Protein AF-0000000076353544 (afdb_homodimer)

Structure (mmCIF, N/CA/C/O backbone):
data_AF-0000000076353544-model_v1
#
loop_
_entity.id
_entity.type
_entity.pdbx_description
1 polymer 'Extracellular small neutral protease'
#
loop_
_atom_site.group_PDB
_atom_site.id
_atom_site.type_symbol
_atom_site.label_atom_id
_atom_site.label_alt_id
_atom_site.label_comp_id
_atom_site.label_asym_id
_atom_site.label_entity_id
_atom_site.label_seq_id
_atom_site.pdbx_PDB_ins_code
_atom_site.Cartn_x
_atom_site.Cartn_y
_atom_site.Cartn_z
_atom_site.occupancy
_atom_site.B_iso_or_equiv
_atom_site.auth_seq_id
_atom_site.auth_comp_id
_atom_site.auth_asym_id
_atom_site.auth_atom_id
_atom_site.pdbx_PDB_model_num
ATOM 1 N N . MET A 1 1 ? 85.438 -31.109 -27.25 1 21.41 1 MET A N 1
ATOM 2 C CA . MET A 1 1 ? 86.125 -29.828 -27.484 1 21.41 1 MET A CA 1
ATOM 3 C C . MET A 1 1 ? 85.25 -28.922 -28.359 1 21.41 1 MET A C 1
ATOM 5 O O . MET A 1 1 ? 85.188 -27.719 -28.094 1 21.41 1 MET A O 1
ATOM 9 N N . ASN A 1 2 ? 84.812 -29.297 -29.5 1 20.17 2 ASN A N 1
ATOM 10 C CA . ASN A 1 2 ? 85.125 -28.375 -30.594 1 20.17 2 ASN A CA 1
ATOM 11 C C . ASN A 1 2 ? 83.938 -27.438 -30.859 1 20.17 2 ASN A C 1
ATOM 13 O O . ASN A 1 2 ? 83.188 -27.656 -31.766 1 20.17 2 ASN A O 1
ATOM 17 N N . ARG A 1 3 ? 83.188 -27.016 -29.719 1 22.27 3 ARG A N 1
ATOM 18 C CA . ARG A 1 3 ? 81.812 -26.484 -29.984 1 22.27 3 ARG A CA 1
ATOM 19 C C . ARG A 1 3 ? 81.875 -25.047 -30.5 1 22.27 3 ARG A C 1
ATOM 21 O O . ARG A 1 3 ? 82.25 -24.125 -29.766 1 22.27 3 ARG A O 1
ATOM 28 N N . SER A 1 4 ? 81.938 -24.734 -31.641 1 20.28 4 SER A N 1
ATOM 29 C CA . SER A 1 4 ? 82.438 -23.625 -32.469 1 20.28 4 SER A CA 1
ATOM 30 C C . SER A 1 4 ? 81.438 -22.453 -32.469 1 20.28 4 SER A C 1
ATOM 32 O O . SER A 1 4 ? 81.875 -21.297 -32.344 1 20.28 4 SER A O 1
ATOM 34 N N . ARG A 1 5 ? 80.062 -22.453 -32.75 1 20.25 5 ARG A N 1
ATOM 35 C CA . ARG A 1 5 ? 79.812 -21.578 -33.906 1 20.25 5 ARG A CA 1
ATOM 36 C C . ARG A 1 5 ? 79.562 -20.141 -33.469 1 20.25 5 ARG A C 1
ATOM 38 O O . ARG A 1 5 ? 79.188 -19.891 -32.312 1 20.25 5 ARG A O 1
ATOM 45 N N . ILE A 1 6 ? 79.312 -19.141 -34.344 1 20.89 6 ILE A N 1
ATOM 46 C CA . ILE A 1 6 ? 79.812 -17.844 -34.844 1 20.89 6 ILE A CA 1
ATOM 47 C C . ILE A 1 6 ? 78.812 -16.75 -34.469 1 20.89 6 ILE A C 1
ATOM 49 O O . ILE A 1 6 ? 79.188 -15.727 -33.906 1 20.89 6 ILE A O 1
ATOM 53 N N . SER A 1 7 ? 77.438 -16.625 -34.969 1 20.03 7 SER A N 1
ATOM 54 C CA . SER A 1 7 ? 77.312 -15.523 -35.906 1 20.03 7 SER A CA 1
ATOM 55 C C . SER A 1 7 ? 76.812 -14.273 -35.188 1 20.03 7 SER A C 1
ATOM 57 O O . SER A 1 7 ? 76.188 -14.359 -34.125 1 20.03 7 SER A O 1
ATOM 59 N N . PHE A 1 8 ? 76.812 -13.086 -35.812 1 20.58 8 PHE A N 1
ATOM 60 C CA . PHE A 1 8 ? 77.188 -11.68 -35.844 1 20.58 8 PHE A CA 1
ATOM 61 C C . PHE A 1 8 ? 76 -10.805 -35.375 1 20.58 8 PHE A C 1
ATOM 63 O O . PHE A 1 8 ? 76.188 -10.031 -34.438 1 20.58 8 PHE A O 1
ATOM 70 N N . LEU A 1 9 ? 75.188 -10.008 -36.25 1 20.14 9 LEU A N 1
ATOM 71 C CA . LEU A 1 9 ? 75.375 -8.602 -36.594 1 20.14 9 LEU A CA 1
ATOM 72 C C . LEU A 1 9 ? 74.188 -7.758 -36.094 1 20.14 9 LEU A C 1
ATOM 74 O O . LEU A 1 9 ? 74.375 -6.586 -35.75 1 20.14 9 LEU A O 1
ATOM 78 N N . ALA A 1 10 ? 72.812 -8.172 -35.812 1 21.23 10 ALA A N 1
ATOM 79 C CA . ALA A 1 10 ? 71.812 -7.363 -36.531 1 21.23 10 ALA A CA 1
ATOM 80 C C . ALA A 1 10 ? 71.625 -6.031 -35.812 1 21.23 10 ALA A C 1
ATOM 82 O O . ALA A 1 10 ? 71.75 -5.945 -34.594 1 21.23 10 ALA A O 1
ATOM 83 N N . THR A 1 11 ? 71.188 -4.898 -36.531 1 21.11 11 THR A N 1
ATOM 84 C CA . THR A 1 11 ? 71.25 -3.459 -36.75 1 21.11 11 THR A CA 1
ATOM 85 C C . THR A 1 11 ? 70.062 -2.746 -36.094 1 21.11 11 THR A C 1
ATOM 87 O O . THR A 1 11 ? 70 -1.519 -36.156 1 21.11 11 THR A O 1
ATOM 90 N N . LEU A 1 12 ? 69.25 -3.246 -35.094 1 23.78 12 LEU A N 1
ATOM 91 C CA . LEU A 1 12 ? 67.875 -2.719 -35.156 1 23.78 12 LEU A CA 1
ATOM 92 C C . LEU A 1 12 ? 67.875 -1.266 -34.688 1 23.78 12 LEU A C 1
ATOM 94 O O . LEU A 1 12 ? 68.375 -0.937 -33.625 1 23.78 12 LEU A O 1
ATOM 98 N N . GLY A 1 13 ? 67.562 -0.277 -35.594 1 20.59 13 GLY A N 1
ATOM 99 C CA . GLY A 1 13 ? 67.562 1.169 -35.75 1 20.59 13 GLY A CA 1
ATOM 100 C C . GLY A 1 13 ? 66.562 1.886 -34.844 1 20.59 13 GLY A C 1
ATOM 101 O O . GLY A 1 13 ? 65.5 1.339 -34.531 1 20.59 13 GLY A O 1
ATOM 102 N N . SER A 1 14 ? 66.938 2.969 -34.031 1 23.08 14 SER A N 1
ATOM 103 C CA . SER A 1 14 ? 66.438 3.76 -32.875 1 23.08 14 SER A CA 1
ATOM 104 C C . SER A 1 14 ? 65.5 4.859 -33.312 1 23.08 14 SER A C 1
ATOM 106 O O . SER A 1 14 ? 65.875 6.035 -33.344 1 23.08 14 SER A O 1
ATOM 108 N N . ALA A 1 15 ? 64.5 4.531 -34.25 1 22.34 15 ALA A N 1
ATOM 109 C CA . ALA A 1 15 ? 63.875 5.723 -34.844 1 22.34 15 ALA A CA 1
ATOM 110 C C . ALA A 1 15 ? 63.219 6.602 -33.781 1 22.34 15 ALA A C 1
ATOM 112 O O . ALA A 1 15 ? 62.594 6.098 -32.844 1 22.34 15 ALA A O 1
ATOM 113 N N . ALA A 1 16 ? 63.562 7.922 -33.781 1 23.3 16 ALA A N 1
ATOM 114 C CA . ALA A 1 16 ? 63.438 9.117 -32.938 1 23.3 16 ALA A CA 1
ATOM 115 C C . ALA A 1 16 ? 62.031 9.711 -33.031 1 23.3 16 ALA A C 1
ATOM 117 O O . ALA A 1 16 ? 61.75 10.484 -33.969 1 23.3 16 ALA A O 1
ATOM 118 N N . LEU A 1 17 ? 60.844 8.914 -33.031 1 23.61 17 LEU A N 1
ATOM 119 C CA . LEU A 1 17 ? 59.625 9.555 -33.469 1 23.61 17 LEU A CA 1
ATOM 120 C C . LEU A 1 17 ? 59.281 10.75 -32.594 1 23.61 17 LEU A C 1
ATOM 122 O O . LEU A 1 17 ? 59.344 10.664 -31.375 1 23.61 17 LEU A O 1
ATOM 126 N N . VAL A 1 18 ? 59.219 11.969 -33.25 1 23.64 18 VAL A N 1
ATOM 127 C CA . VAL A 1 18 ? 59 13.383 -32.938 1 23.64 18 VAL A CA 1
ATOM 128 C C . VAL A 1 18 ? 57.594 13.578 -32.375 1 23.64 18 VAL A C 1
ATOM 130 O O . VAL A 1 18 ? 56.656 12.93 -32.844 1 23.64 18 VAL A O 1
ATOM 133 N N . ALA A 1 19 ? 57.438 14.148 -31.156 1 24.62 19 ALA A N 1
ATOM 134 C CA . ALA A 1 19 ? 56.375 14.414 -30.156 1 24.62 19 ALA A CA 1
ATOM 135 C C . ALA A 1 19 ? 55.5 15.562 -30.594 1 24.62 19 ALA A C 1
ATOM 137 O O . ALA A 1 19 ? 55.844 16.734 -30.453 1 24.62 19 ALA A O 1
ATOM 138 N N . SER A 1 20 ? 54.906 15.453 -31.922 1 22.23 20 SER A N 1
ATOM 139 C CA . SER A 1 20 ? 54.219 16.672 -32.344 1 22.23 20 SER A CA 1
ATOM 140 C C . SER A 1 20 ? 53.094 17.016 -31.391 1 22.23 20 SER A C 1
ATOM 142 O O . SER A 1 20 ? 52.344 16.125 -30.938 1 22.23 20 SER A O 1
ATOM 144 N N . LEU A 1 21 ? 53.156 18.203 -30.766 1 26.33 21 LEU A N 1
ATOM 145 C CA . LEU A 1 21 ? 52.375 18.906 -29.766 1 26.33 21 LEU A CA 1
ATOM 146 C C . LEU A 1 21 ? 51.031 19.391 -30.375 1 26.33 21 LEU A C 1
ATOM 148 O O . LEU A 1 21 ? 51.031 20.375 -31.109 1 26.33 21 LEU A O 1
ATOM 152 N N . ALA A 1 22 ? 50.25 18.484 -31.031 1 23.84 22 ALA A N 1
ATOM 153 C CA . ALA A 1 22 ? 49.031 18.984 -31.703 1 23.84 22 ALA A CA 1
ATOM 154 C C . ALA A 1 22 ? 48.156 19.766 -30.75 1 23.84 22 ALA A C 1
ATOM 156 O O . ALA A 1 22 ? 47.812 19.266 -29.656 1 23.84 22 ALA A O 1
ATOM 157 N N . ALA A 1 23 ? 48.094 21.078 -30.922 1 25.67 23 ALA A N 1
ATOM 158 C CA . ALA A 1 23 ? 47.375 22.125 -30.188 1 25.67 23 ALA A CA 1
ATOM 159 C C . ALA A 1 23 ? 45.875 22 -30.391 1 25.67 23 ALA A C 1
ATOM 161 O O . ALA A 1 23 ? 45.094 22.734 -29.766 1 25.67 23 ALA A O 1
ATOM 162 N N . ALA A 1 24 ? 45.156 21 -30.859 1 26.95 24 ALA A N 1
ATOM 163 C CA . ALA A 1 24 ? 43.938 21.422 -31.5 1 26.95 24 ALA A CA 1
ATOM 164 C C . ALA A 1 24 ? 43.062 22.234 -30.547 1 26.95 24 ALA A C 1
ATOM 166 O O . ALA A 1 24 ? 43.188 22.094 -29.328 1 26.95 24 ALA A O 1
ATOM 167 N N . PRO A 1 25 ? 42.031 23.031 -31.25 1 29.81 25 PRO A N 1
ATOM 168 C CA . PRO A 1 25 ? 41.156 24.141 -30.938 1 29.81 25 PRO A CA 1
ATOM 169 C C . PRO A 1 25 ? 40.125 23.812 -29.859 1 29.81 25 PRO A C 1
ATOM 171 O O . PRO A 1 25 ? 39.844 22.625 -29.625 1 29.81 25 PRO A O 1
ATOM 174 N N . SER A 1 26 ? 39.812 24.891 -29.109 1 25.84 26 SER A N 1
ATOM 175 C CA . SER A 1 26 ? 38.938 25.078 -27.969 1 25.84 26 SER A CA 1
ATOM 176 C C . SER A 1 26 ? 37.5 24.766 -28.328 1 25.84 26 SER A C 1
ATOM 178 O O . SER A 1 26 ? 36.875 25.484 -29.109 1 25.84 26 SER A O 1
ATOM 180 N N . ALA A 1 27 ? 37.219 23.547 -28.766 1 28.27 27 ALA A N 1
ATOM 181 C CA . ALA A 1 27 ? 35.812 23.344 -29.094 1 28.27 27 ALA A CA 1
ATOM 182 C C . ALA A 1 27 ? 34.906 23.938 -28.016 1 28.27 27 ALA A C 1
ATOM 184 O O . ALA A 1 27 ? 35.062 23.656 -26.828 1 28.27 27 ALA A O 1
ATOM 185 N N . LEU A 1 28 ? 34.406 25.156 -28.297 1 29.38 28 LEU A N 1
ATOM 186 C CA . LEU A 1 28 ? 33.312 25.797 -27.531 1 29.38 28 LEU A CA 1
ATOM 187 C C . LEU A 1 28 ? 32.219 24.797 -27.234 1 29.38 28 LEU A C 1
ATOM 189 O O . LEU A 1 28 ? 31.703 24.125 -28.141 1 29.38 28 LEU A O 1
ATOM 193 N N . ALA A 1 29 ? 32.188 24.297 -25.984 1 28.08 29 ALA A N 1
ATOM 194 C CA . ALA A 1 29 ? 31.203 23.391 -25.422 1 28.08 29 ALA A CA 1
ATOM 195 C C . ALA A 1 29 ? 29.781 23.906 -25.688 1 28.08 29 ALA A C 1
ATOM 197 O O . ALA A 1 29 ? 29.469 25.047 -25.375 1 28.08 29 ALA A O 1
ATOM 198 N N . ALA A 1 30 ? 29.188 23.531 -26.875 1 32.47 30 ALA A N 1
ATOM 199 C CA . ALA A 1 30 ? 27.781 23.828 -27.125 1 32.47 30 ALA A CA 1
ATOM 200 C C . ALA A 1 30 ? 26.953 23.625 -25.859 1 32.47 30 ALA A C 1
ATOM 202 O O . ALA A 1 30 ? 27.141 22.641 -25.141 1 32.47 30 ALA A O 1
ATOM 203 N N . PRO A 1 31 ? 26.297 24.719 -25.312 1 29.95 31 PRO A N 1
ATOM 204 C CA . PRO A 1 31 ? 25.453 24.531 -24.125 1 29.95 31 PRO A CA 1
ATOM 205 C C . PRO A 1 31 ? 24.453 23.391 -24.281 1 29.95 31 PRO A C 1
ATOM 207 O O . PRO A 1 31 ? 23.953 23.156 -25.391 1 29.95 31 PRO A O 1
ATOM 210 N N . ALA A 1 32 ? 24.656 22.328 -23.547 1 30.55 32 ALA A N 1
ATOM 211 C CA . ALA A 1 32 ? 23.766 21.156 -23.531 1 30.55 32 ALA A CA 1
ATOM 212 C C . ALA A 1 32 ? 22.312 21.578 -23.406 1 30.55 32 ALA A C 1
ATOM 214 O O . ALA A 1 32 ? 22 22.578 -22.734 1 30.55 32 ALA A O 1
ATOM 215 N N . PRO A 1 33 ? 21.594 21.312 -24.5 1 32.88 33 PRO A N 1
ATOM 216 C CA . PRO A 1 33 ? 20.172 21.625 -24.375 1 32.88 33 PRO A CA 1
ATOM 217 C C . PRO A 1 33 ? 19.578 21.203 -23.031 1 32.88 33 PRO A C 1
ATOM 219 O O . PRO A 1 33 ? 19.969 20.172 -22.484 1 32.88 33 PRO A O 1
ATOM 222 N N . GLU A 1 34 ? 19.094 22.234 -22.234 1 28.03 34 GLU A N 1
ATOM 223 C CA . GLU A 1 34 ? 18.375 21.984 -21 1 28.03 34 GLU A CA 1
ATOM 224 C C . GLU A 1 34 ? 17.25 20.969 -21.203 1 28.03 34 GLU A C 1
ATOM 226 O O . GLU A 1 34 ? 16.312 21.203 -21.969 1 28.03 34 GLU A O 1
ATOM 231 N N . THR A 1 35 ? 17.531 19.703 -21.422 1 26.81 35 THR A N 1
ATOM 232 C CA . THR A 1 35 ? 16.422 18.75 -21.438 1 26.81 35 THR A CA 1
ATOM 233 C C . THR A 1 35 ? 15.5 18.969 -20.25 1 26.81 35 THR A C 1
ATOM 235 O O . THR A 1 35 ? 15.891 18.766 -19.094 1 26.81 35 THR A O 1
ATOM 238 N N . VAL A 1 36 ? 14.656 20.047 -20.328 1 26.23 36 VAL A N 1
ATOM 239 C CA . VAL A 1 36 ? 13.578 20.109 -19.344 1 26.23 36 VAL A CA 1
ATOM 240 C C . VAL A 1 36 ? 12.914 18.75 -19.219 1 26.23 36 VAL A C 1
ATOM 242 O O . VAL A 1 36 ? 12.359 18.219 -20.188 1 26.23 36 VAL A O 1
ATOM 245 N N . LYS A 1 37 ? 13.484 17.906 -18.391 1 28.44 37 LYS A N 1
ATOM 246 C CA . LYS A 1 37 ? 12.805 16.672 -18.047 1 28.44 37 LYS A CA 1
ATOM 247 C C . LYS A 1 37 ? 11.344 16.922 -17.703 1 28.44 37 LYS A C 1
ATOM 249 O O . LYS A 1 37 ? 11.016 17.922 -17.047 1 28.44 37 LYS A O 1
ATOM 254 N N . PRO A 1 38 ? 10.539 16.172 -18.328 1 27.81 38 PRO A N 1
ATOM 255 C CA . PRO A 1 38 ? 9.094 16.172 -18.094 1 27.81 38 PRO A CA 1
ATOM 256 C C . PRO A 1 38 ? 8.75 16.156 -16.609 1 27.81 38 PRO A C 1
ATOM 258 O O . PRO A 1 38 ? 9.484 15.57 -15.797 1 27.81 38 PRO A O 1
ATOM 261 N N . SER A 1 39 ? 8.117 17.234 -16.109 1 25.89 39 SER A N 1
ATOM 262 C CA . SER A 1 39 ? 7.441 17.484 -14.844 1 25.89 39 SER A CA 1
ATOM 263 C C . SER A 1 39 ? 6.625 16.281 -14.398 1 25.89 39 SER A C 1
ATOM 265 O O . SER A 1 39 ? 5.652 15.898 -15.062 1 25.89 39 SER A O 1
ATOM 267 N N . SER A 1 40 ? 7.277 15.219 -13.984 1 25.16 40 SER A N 1
ATOM 268 C CA . SER A 1 40 ? 6.738 14.016 -13.352 1 25.16 40 SER A CA 1
ATOM 269 C C . SER A 1 40 ? 5.645 14.359 -12.352 1 25.16 40 SER A C 1
ATOM 271 O O . SER A 1 40 ? 5.879 15.117 -11.406 1 25.16 40 SER A O 1
ATOM 273 N N . THR A 1 41 ? 4.344 14.25 -12.758 1 26.52 41 THR A N 1
ATOM 274 C CA . THR A 1 41 ? 2.984 14.258 -12.227 1 26.52 41 THR A CA 1
ATOM 275 C C . THR A 1 41 ? 2.949 13.672 -10.82 1 26.52 41 THR A C 1
ATOM 277 O O . THR A 1 41 ? 3.906 13.031 -10.383 1 26.52 41 THR A O 1
ATOM 280 N N . TYR A 1 42 ? 1.77 13.617 -10.148 1 23.55 42 TYR A N 1
ATOM 281 C CA . TYR A 1 42 ? 0.903 13.688 -8.984 1 23.55 42 TYR A CA 1
ATOM 282 C C . TYR A 1 42 ? 0.989 12.398 -8.164 1 23.55 42 TYR A C 1
ATOM 284 O O . TYR A 1 42 ? 0.668 11.32 -8.664 1 23.55 42 TYR A O 1
ATOM 292 N N . ALA A 1 43 ? 1.959 12.32 -7.336 1 26.52 43 ALA A N 1
ATOM 293 C CA . ALA A 1 43 ? 2.25 11.195 -6.457 1 26.52 43 ALA A CA 1
ATOM 294 C C . ALA A 1 43 ? 1.1 10.945 -5.484 1 26.52 43 ALA A C 1
ATOM 296 O O . ALA A 1 43 ? 0.74 11.828 -4.699 1 26.52 43 ALA A O 1
ATOM 297 N N . THR A 1 44 ? 0.012 10.156 -5.762 1 26.53 44 THR A N 1
ATOM 298 C CA . THR A 1 44 ? -1.189 9.836 -5 1 26.53 44 THR A CA 1
ATOM 299 C C . THR A 1 44 ? -0.844 9 -3.773 1 26.53 44 THR A C 1
ATOM 301 O O . THR A 1 44 ? -0.045 8.062 -3.859 1 26.53 44 THR A O 1
ATOM 304 N N . SER A 1 45 ? -0.586 9.586 -2.668 1 27.58 45 SER A N 1
ATOM 305 C CA . SER A 1 45 ? -0.454 8.938 -1.367 1 27.58 45 SER A CA 1
ATOM 306 C C . SER A 1 45 ? -1.513 7.855 -1.178 1 27.58 45 SER A C 1
ATOM 308 O O . SER A 1 45 ? -2.711 8.141 -1.232 1 27.58 45 SER A O 1
ATOM 310 N N . SER A 1 46 ? -1.536 6.699 -1.753 1 30.56 46 SER A N 1
ATOM 311 C CA . SER A 1 46 ? -2.662 5.801 -1.511 1 30.56 46 SER A CA 1
ATOM 312 C C . SER A 1 46 ? -2.541 5.117 -0.155 1 30.56 46 SER A C 1
ATOM 314 O O . SER A 1 46 ? -1.442 4.742 0.262 1 30.56 46 SER A O 1
ATOM 316 N N . TYR A 1 47 ? -3.164 5.559 0.983 1 30.58 47 TYR A N 1
ATOM 317 C CA . TYR A 1 47 ? -3.426 4.727 2.152 1 30.58 47 TYR A CA 1
ATOM 318 C C . TYR A 1 47 ? -3.174 3.258 1.846 1 30.58 47 TYR A C 1
ATOM 320 O O . TYR A 1 47 ? -2.465 2.574 2.588 1 30.58 47 TYR A O 1
ATOM 328 N N . VAL A 1 48 ? -3.855 2.33 1.683 1 37.44 48 VAL A N 1
ATOM 329 C CA . VAL A 1 48 ? -3.965 0.908 1.372 1 37.44 48 VAL A CA 1
ATOM 330 C C . VAL A 1 48 ? -3.338 0.627 0.008 1 37.44 48 VAL A C 1
ATOM 332 O O . VAL A 1 48 ? -3.199 1.533 -0.816 1 37.44 48 VAL A O 1
ATOM 335 N N . GLY A 1 49 ? -2.273 -0.422 -0.398 1 44.28 49 GLY A N 1
ATOM 336 C CA . GLY A 1 49 ? -2.617 -0.722 -1.779 1 44.28 49 GLY A CA 1
ATOM 337 C C . GLY A 1 49 ? -3.912 -0.069 -2.227 1 44.28 49 GLY A C 1
ATOM 338 O O . GLY A 1 49 ? -4.918 -0.119 -1.514 1 44.28 49 GLY A O 1
ATOM 339 N N . SER A 1 50 ? -3.605 1.024 -2.895 1 48.88 50 SER A N 1
ATOM 340 C CA . SER A 1 50 ? -4.816 1.805 -3.133 1 48.88 50 SER A CA 1
ATOM 341 C C . SER A 1 50 ? -6.039 0.902 -3.262 1 48.88 50 SER A C 1
ATOM 343 O O . SER A 1 50 ? -5.91 -0.285 -3.57 1 48.88 50 SER A O 1
ATOM 345 N N . ALA A 1 51 ? -6.902 1.179 -2.488 1 49.75 51 ALA A N 1
ATOM 346 C CA . ALA A 1 51 ? -8.18 0.518 -2.732 1 49.75 51 ALA A CA 1
ATOM 347 C C . ALA A 1 51 ? -8.32 0.118 -4.199 1 49.75 51 ALA A C 1
ATOM 349 O O . ALA A 1 51 ? -8.852 -0.951 -4.508 1 49.75 51 ALA A O 1
ATOM 350 N N . GLU A 1 52 ? -7.574 0.852 -4.969 1 52.19 52 GLU A N 1
ATOM 351 C CA . GLU A 1 52 ? -7.641 0.565 -6.398 1 52.19 52 GLU A CA 1
ATOM 352 C C . GLU A 1 52 ? -6.805 -0.661 -6.758 1 52.19 52 GLU A C 1
ATOM 354 O O . GLU A 1 52 ? -7.234 -1.499 -7.551 1 52.19 52 GLU A O 1
ATOM 359 N N . GLU A 1 53 ? -5.691 -0.673 -6.082 1 63.34 53 GLU A N 1
ATOM 360 C CA . GLU A 1 53 ? -4.828 -1.822 -6.344 1 63.34 53 GLU A CA 1
ATOM 361 C C . GLU A 1 53 ? -5.461 -3.113 -5.828 1 63.34 53 GLU A C 1
ATOM 363 O O . GLU A 1 53 ? -5.391 -4.152 -6.488 1 63.34 53 GLU A O 1
ATOM 368 N N . GLN A 1 54 ? -6.07 -3.02 -4.707 1 65.75 54 GLN A N 1
ATOM 369 C CA . GLN A 1 54 ? -6.75 -4.184 -4.145 1 65.75 54 GLN A CA 1
ATOM 370 C C . GLN A 1 54 ? -7.906 -4.629 -5.031 1 65.75 54 GLN A C 1
ATOM 372 O O . GLN A 1 54 ? -8.109 -5.824 -5.246 1 65.75 54 GLN A O 1
ATOM 377 N N . ALA A 1 55 ? -8.562 -3.658 -5.523 1 62.94 55 ALA A N 1
ATOM 378 C CA . ALA A 1 55 ? -9.672 -3.969 -6.418 1 62.94 55 ALA A CA 1
ATOM 379 C C . ALA A 1 55 ? -9.172 -4.594 -7.719 1 62.94 55 ALA A C 1
ATOM 381 O O . ALA A 1 55 ? -9.781 -5.527 -8.242 1 62.94 55 ALA A O 1
ATOM 382 N N . ALA A 1 56 ? -8.094 -4.055 -8.25 1 67.94 56 ALA A N 1
ATOM 383 C CA . ALA A 1 56 ? -7.508 -4.594 -9.477 1 67.94 56 ALA A CA 1
ATOM 384 C C . ALA A 1 56 ? -7.02 -6.023 -9.266 1 67.94 56 ALA A C 1
ATOM 386 O O . ALA A 1 56 ? -7.203 -6.883 -10.133 1 67.94 56 ALA A O 1
ATOM 387 N N . ASN A 1 57 ? -6.344 -6.328 -8.141 1 76.56 57 ASN A N 1
ATOM 388 C CA . ASN A 1 57 ? -5.898 -7.672 -7.797 1 76.56 57 ASN A CA 1
ATOM 389 C C . ASN A 1 57 ? -7.07 -8.648 -7.707 1 76.56 57 ASN A C 1
ATOM 391 O O . ASN A 1 57 ? -6.98 -9.773 -8.195 1 76.56 57 ASN A O 1
ATOM 395 N N . LYS A 1 58 ? -8.141 -8.156 -7.078 1 77.12 58 LYS A N 1
ATOM 396 C CA . LYS A 1 58 ? -9.328 -8.992 -6.988 1 77.12 58 LYS A CA 1
ATOM 397 C C . LYS A 1 58 ? -9.891 -9.305 -8.375 1 77.12 58 LYS A C 1
ATOM 399 O O . LYS A 1 58 ? -10.289 -10.438 -8.641 1 77.12 58 LYS A O 1
ATOM 404 N N . ARG A 1 59 ? -9.961 -8.281 -9.234 1 75.25 59 ARG A N 1
ATOM 405 C CA . ARG A 1 59 ? -10.445 -8.492 -10.594 1 75.25 59 ARG A CA 1
ATOM 406 C C . ARG A 1 59 ? -9.57 -9.484 -11.344 1 75.25 59 ARG A C 1
ATOM 408 O O . ARG A 1 59 ? -10.07 -10.305 -12.117 1 75.25 59 ARG A O 1
ATOM 415 N N . PHE A 1 60 ? -8.312 -9.375 -11.242 1 81.38 60 PHE A N 1
ATOM 416 C CA . PHE A 1 60 ? -7.391 -10.312 -11.875 1 81.38 60 PHE A CA 1
ATOM 417 C C . PHE A 1 60 ? -7.652 -11.734 -11.391 1 81.38 60 PHE A C 1
ATOM 419 O O . PHE A 1 60 ? -7.742 -12.664 -12.195 1 81.38 60 PHE A O 1
ATOM 426 N N . PHE A 1 61 ? -7.734 -11.875 -10.102 1 87 61 PHE A N 1
ATOM 427 C CA . PHE A 1 61 ? -8.039 -13.18 -9.531 1 87 61 PHE A CA 1
ATOM 428 C C . PHE A 1 61 ? -9.328 -13.734 -10.117 1 87 61 PHE A C 1
ATOM 430 O O . PHE A 1 61 ? -9.383 -14.898 -10.523 1 87 61 PHE A O 1
ATOM 437 N N . ASP A 1 62 ? -10.32 -12.945 -10.164 1 82.88 62 ASP A N 1
ATOM 438 C CA . ASP A 1 62 ? -11.617 -13.383 -10.688 1 82.88 62 ASP A CA 1
ATOM 439 C C . ASP A 1 62 ? -11.492 -13.828 -12.141 1 82.88 62 ASP A C 1
ATOM 441 O O . ASP A 1 62 ? -12.078 -14.836 -12.539 1 82.88 62 ASP A O 1
ATOM 445 N N . ALA A 1 63 ? -10.789 -13.055 -12.914 1 81.75 63 ALA A N 1
ATOM 446 C CA . ALA A 1 63 ? -10.594 -13.391 -14.32 1 81.75 63 ALA A CA 1
ATOM 447 C C . ALA A 1 63 ? -9.852 -14.711 -14.477 1 81.75 63 ALA A C 1
ATOM 449 O O . ALA A 1 63 ? -10.227 -15.547 -15.305 1 81.75 63 ALA A O 1
ATOM 450 N N . VAL A 1 64 ? -8.773 -14.961 -13.711 1 87.94 64 VAL A N 1
ATOM 451 C CA . VAL A 1 64 ? -7.973 -16.172 -13.773 1 87.94 64 VAL A CA 1
ATOM 452 C C . VAL A 1 64 ? -8.812 -17.375 -13.312 1 87.94 64 VAL A C 1
ATOM 454 O O . VAL A 1 64 ? -8.789 -18.438 -13.945 1 87.94 64 VAL A O 1
ATOM 457 N N . MET A 1 65 ? -9.523 -17.156 -12.172 1 87.62 65 MET A N 1
ATOM 458 C CA . MET A 1 65 ? -10.398 -18.203 -11.664 1 87.62 65 MET A CA 1
ATOM 459 C C . MET A 1 65 ? -11.406 -18.641 -12.727 1 87.62 65 MET A C 1
ATOM 461 O O . MET A 1 65 ? -11.547 -19.828 -13.016 1 87.62 65 MET A O 1
ATOM 465 N N . LYS A 1 66 ? -12.07 -17.672 -13.32 1 84.12 66 LYS A N 1
ATOM 466 C CA . LYS A 1 66 ? -13.062 -17.953 -14.352 1 84.12 66 LYS A CA 1
ATOM 467 C C . LYS A 1 66 ? -12.438 -18.688 -15.531 1 84.12 66 LYS A C 1
ATOM 469 O O . LYS A 1 66 ? -12.984 -19.688 -16 1 84.12 66 LYS A O 1
ATOM 474 N N . SER A 1 67 ? -11.336 -18.203 -16.031 1 85.19 67 SER A N 1
ATOM 475 C CA . SER A 1 67 ? -10.648 -18.812 -17.172 1 85.19 67 SER A CA 1
ATOM 476 C C . SER A 1 67 ? -10.164 -20.219 -16.844 1 85.19 67 SER A C 1
ATOM 478 O O . SER A 1 67 ? -10.297 -21.125 -17.672 1 85.19 67 SER A O 1
ATOM 480 N N . ALA A 1 68 ? -9.57 -20.422 -15.68 1 86.75 68 ALA A N 1
ATOM 481 C CA . ALA A 1 68 ? -9.047 -21.719 -15.273 1 86.75 68 ALA A CA 1
ATOM 482 C C . ALA A 1 68 ? -10.172 -22.734 -15.078 1 86.75 68 ALA A C 1
ATOM 484 O O . ALA A 1 68 ? -10.047 -23.891 -15.477 1 86.75 68 ALA A O 1
ATOM 485 N N . LEU A 1 69 ? -11.227 -22.297 -14.461 1 85.81 69 LEU A N 1
ATOM 486 C CA . LEU A 1 69 ? -12.336 -23.219 -14.211 1 85.81 69 LEU A CA 1
ATOM 487 C C . LEU A 1 69 ? -13.023 -23.609 -15.508 1 85.81 69 LEU A C 1
ATOM 489 O O . LEU A 1 69 ? -13.5 -24.734 -15.648 1 85.81 69 LEU A O 1
ATOM 493 N N . LYS A 1 70 ? -13.141 -22.688 -16.469 1 83.5 70 LYS A N 1
ATOM 494 C CA . LYS A 1 70 ? -13.695 -23.031 -17.781 1 83.5 70 LYS A CA 1
ATOM 495 C C . LYS A 1 70 ? -12.875 -24.125 -18.453 1 83.5 70 LYS A C 1
ATOM 497 O O . LYS A 1 70 ? -13.43 -25.047 -19.047 1 83.5 70 LYS A O 1
ATOM 502 N N . LYS A 1 71 ? -11.625 -24.062 -18.359 1 81 71 LYS A N 1
ATOM 503 C CA . LYS A 1 71 ? -10.742 -25.062 -18.953 1 81 71 LYS A CA 1
ATOM 504 C C . LYS A 1 71 ? -10.812 -26.391 -18.203 1 81 71 LYS A C 1
ATOM 506 O O . LYS A 1 71 ? -10.742 -27.453 -18.797 1 81 71 LYS A O 1
ATOM 511 N N . GLN A 1 72 ? -10.969 -26.281 -16.891 1 80.06 72 GLN A N 1
ATOM 512 C CA . GLN A 1 72 ? -11.07 -27.469 -16.047 1 80.06 72 GLN A CA 1
ATOM 513 C C . GLN A 1 72 ? -12.359 -28.234 -16.328 1 80.06 72 GLN A C 1
ATOM 515 O O . GLN A 1 72 ? -12.406 -29.453 -16.203 1 80.06 72 GLN A O 1
ATOM 520 N N . ALA A 1 73 ? -13.391 -27.547 -16.578 1 75.88 73 ALA A N 1
ATOM 521 C CA . ALA A 1 73 ? -14.68 -28.172 -16.844 1 75.88 73 ALA A CA 1
ATOM 522 C C . ALA A 1 73 ? -14.586 -29.125 -18.031 1 75.88 73 ALA A C 1
ATOM 524 O O . ALA A 1 73 ? -15.352 -30.078 -18.141 1 75.88 73 ALA A O 1
ATOM 525 N N . ALA A 1 74 ? -13.688 -28.875 -18.906 1 69.94 74 ALA A N 1
ATOM 526 C CA . ALA A 1 74 ? -13.508 -29.734 -20.062 1 69.94 74 ALA A CA 1
ATOM 527 C C . ALA A 1 74 ? -12.852 -31.062 -19.688 1 69.94 74 ALA A C 1
ATOM 529 O O . ALA A 1 74 ? -12.781 -31.984 -20.484 1 69.94 74 ALA A O 1
ATOM 530 N N . LYS A 1 75 ? -12.367 -31.141 -18.438 1 68 75 LYS A N 1
ATOM 531 C CA . LYS A 1 75 ? -11.766 -32.375 -17.922 1 68 75 LYS A CA 1
ATOM 532 C C . LYS A 1 75 ? -12.438 -32.812 -16.625 1 68 75 LYS A C 1
ATOM 534 O O . LYS A 1 75 ? -12 -32.438 -15.539 1 68 75 LYS A O 1
ATOM 539 N N . PRO A 1 76 ? -13.453 -33.688 -16.656 1 61.47 76 PRO A N 1
ATOM 540 C CA . PRO A 1 76 ? -14.273 -34.125 -15.516 1 61.47 76 PRO A CA 1
ATOM 541 C C . PRO A 1 76 ? -13.469 -34.844 -14.445 1 61.47 76 PRO A C 1
ATOM 543 O O . PRO A 1 76 ? -12.477 -35.531 -14.766 1 61.47 76 PRO A O 1
ATOM 546 N N . GLY A 1 77 ? -13.75 -34.656 -12.977 1 61.75 77 GLY A N 1
ATOM 547 C CA . GLY A 1 77 ? -13.211 -35.375 -11.844 1 61.75 77 GLY A CA 1
ATOM 548 C C . GLY A 1 77 ? -12.117 -34.625 -11.109 1 61.75 77 GLY A C 1
ATOM 549 O O . GLY A 1 77 ? -11.641 -35.094 -10.07 1 61.75 77 GLY A O 1
ATOM 550 N N . ILE A 1 78 ? -11.75 -33.562 -11.68 1 60.62 78 ILE A N 1
ATOM 551 C CA . ILE A 1 78 ? -10.516 -32.969 -11.148 1 60.62 78 ILE A CA 1
ATOM 552 C C . ILE A 1 78 ? -10.836 -32.094 -9.938 1 60.62 78 ILE A C 1
ATOM 554 O O . ILE A 1 78 ? -11.773 -31.312 -9.961 1 60.62 78 ILE A O 1
ATOM 558 N N . GLN A 1 79 ? -10.031 -32.469 -8.867 1 76.69 79 GLN A N 1
ATOM 559 C CA . GLN A 1 79 ? -10.18 -31.828 -7.57 1 76.69 79 GLN A CA 1
ATOM 560 C C . GLN A 1 79 ? -9.219 -30.656 -7.43 1 76.69 79 GLN A C 1
ATOM 562 O O . GLN A 1 79 ? -9.406 -29.797 -6.562 1 76.69 79 GLN A O 1
ATOM 567 N N . VAL A 1 80 ? -8.367 -30.609 -8.336 1 87.62 80 VAL A N 1
ATOM 568 C CA . VAL A 1 80 ? -7.387 -29.531 -8.227 1 87.62 80 VAL A CA 1
ATOM 569 C C . VAL A 1 80 ? -7.387 -28.703 -9.508 1 87.62 80 VAL A C 1
ATOM 571 O O . VAL A 1 80 ? -7.27 -29.234 -10.609 1 87.62 80 VAL A O 1
ATOM 574 N N . VAL A 1 81 ? -7.629 -27.406 -9.422 1 90.31 81 VAL A N 1
ATOM 575 C CA . VAL A 1 81 ? -7.684 -26.5 -10.578 1 90.31 81 VAL A CA 1
ATOM 576 C C . VAL A 1 81 ? -6.27 -26.203 -11.07 1 90.31 81 VAL A C 1
ATOM 578 O O . VAL A 1 81 ? -5.379 -25.906 -10.273 1 90.31 81 VAL A O 1
ATOM 581 N N . THR A 1 82 ? -6.055 -26.375 -12.312 1 93.38 82 THR A N 1
ATOM 582 C CA . THR A 1 82 ? -4.77 -26.016 -12.906 1 93.38 82 THR A CA 1
ATOM 583 C C . THR A 1 82 ? -4.824 -24.625 -13.539 1 93.38 82 THR A C 1
ATOM 585 O O . THR A 1 82 ? -5.688 -24.359 -14.383 1 93.38 82 THR A O 1
ATOM 588 N N . VAL A 1 83 ? -4.012 -23.703 -13.125 1 94.06 83 VAL A N 1
ATOM 589 C CA . VAL A 1 83 ? -3.834 -22.375 -13.703 1 94.06 83 VAL A CA 1
ATOM 590 C C . VAL A 1 83 ? -2.576 -22.359 -14.562 1 94.06 83 VAL A C 1
ATOM 592 O O . VAL A 1 83 ? -1.475 -22.625 -14.078 1 94.06 83 VAL A O 1
ATOM 595 N N . THR A 1 84 ? -2.703 -22.047 -15.883 1 95.5 84 THR A N 1
ATOM 596 C CA . THR A 1 84 ? -1.559 -22.047 -16.781 1 95.5 84 THR A CA 1
ATOM 597 C C . THR A 1 84 ? -1.038 -20.641 -17.016 1 95.5 84 THR A C 1
ATOM 599 O O . THR A 1 84 ? -1.811 -19.672 -16.984 1 95.5 84 THR A O 1
ATOM 602 N N . TYR A 1 85 ? 0.262 -20.531 -17.109 1 96.44 85 TYR A N 1
ATOM 603 C CA . TYR A 1 85 ? 0.882 -19.234 -17.375 1 96.44 85 TYR A CA 1
ATOM 604 C C . TYR A 1 85 ? 1.925 -19.328 -18.469 1 96.44 85 TYR A C 1
ATOM 606 O O . TYR A 1 85 ? 2.518 -20.391 -18.688 1 96.44 85 TYR A O 1
ATOM 614 N N . ASN A 1 86 ? 2.111 -18.25 -19.219 1 97 86 ASN A N 1
ATOM 615 C CA . ASN A 1 86 ? 3.111 -18.141 -20.281 1 97 86 ASN A CA 1
ATOM 616 C C . ASN A 1 86 ? 4.234 -17.188 -19.875 1 97 86 ASN A C 1
ATOM 618 O O . ASN A 1 86 ? 3.979 -16.125 -19.297 1 97 86 ASN A O 1
ATOM 622 N N . THR A 1 87 ? 5.527 -17.516 -20.234 1 97.62 87 THR A N 1
ATOM 623 C CA . THR A 1 87 ? 6.676 -16.734 -19.797 1 97.62 87 THR A CA 1
ATOM 624 C C . THR A 1 87 ? 7.398 -16.125 -21 1 97.62 87 THR A C 1
ATOM 626 O O . THR A 1 87 ? 8.477 -15.539 -20.844 1 97.62 87 THR A O 1
ATOM 629 N N . SER A 1 88 ? 6.871 -16.156 -22.188 1 97.56 88 SER A N 1
ATOM 630 C CA . SER A 1 88 ? 7.559 -15.727 -23.406 1 97.56 88 SER A CA 1
ATOM 631 C C . SER A 1 88 ? 7.895 -14.242 -23.359 1 97.56 88 SER A C 1
ATOM 633 O O . SER A 1 88 ? 8.828 -13.789 -24.016 1 97.56 88 SER A O 1
ATOM 635 N N . ARG A 1 89 ? 7.211 -13.461 -22.594 1 96.75 89 ARG A N 1
ATOM 636 C CA . ARG A 1 89 ? 7.418 -12.023 -22.547 1 96.75 89 ARG A CA 1
ATOM 637 C C . ARG A 1 89 ? 8.203 -11.625 -21.297 1 96.75 89 ARG A C 1
ATOM 639 O O . ARG A 1 89 ? 8.312 -10.438 -20.969 1 96.75 89 ARG A O 1
ATOM 646 N N . ALA A 1 90 ? 8.656 -12.609 -20.578 1 98 90 ALA A N 1
ATOM 647 C CA . ALA A 1 90 ? 9.5 -12.352 -19.422 1 98 90 ALA A CA 1
ATOM 648 C C . ALA A 1 90 ? 10.648 -13.352 -19.344 1 98 90 ALA A C 1
ATOM 650 O O . ALA A 1 90 ? 10.875 -13.977 -18.312 1 98 90 ALA A O 1
ATOM 651 N N . PRO A 1 91 ? 11.477 -13.453 -20.406 1 97.81 91 PRO A N 1
ATOM 652 C CA . PRO A 1 91 ? 12.523 -14.477 -20.453 1 97.81 91 PRO A CA 1
ATOM 653 C C . PRO A 1 91 ? 13.594 -14.273 -19.375 1 97.81 91 PRO A C 1
ATOM 655 O O . PRO A 1 91 ? 14.18 -15.25 -18.891 1 97.81 91 PRO A O 1
ATOM 658 N N . SER A 1 92 ? 13.898 -13.094 -18.938 1 98.25 92 SER A N 1
ATOM 659 C CA . SER A 1 92 ? 14.969 -12.812 -18 1 98.25 92 SER A CA 1
ATOM 660 C C . SER A 1 92 ? 14.617 -13.336 -16.609 1 98.25 92 SER A C 1
ATOM 662 O O . SER A 1 92 ? 15.492 -13.453 -15.742 1 98.25 92 SER A O 1
ATOM 664 N N . PHE A 1 93 ? 13.328 -13.688 -16.375 1 98.5 93 PHE A N 1
ATOM 665 C CA . PHE A 1 93 ? 12.891 -14.062 -15.039 1 98.5 93 PHE A CA 1
ATOM 666 C C . PHE A 1 93 ? 12.422 -15.516 -15.008 1 98.5 93 PHE A C 1
ATOM 668 O O . PHE A 1 93 ? 11.75 -15.938 -14.062 1 98.5 93 PHE A O 1
ATOM 675 N N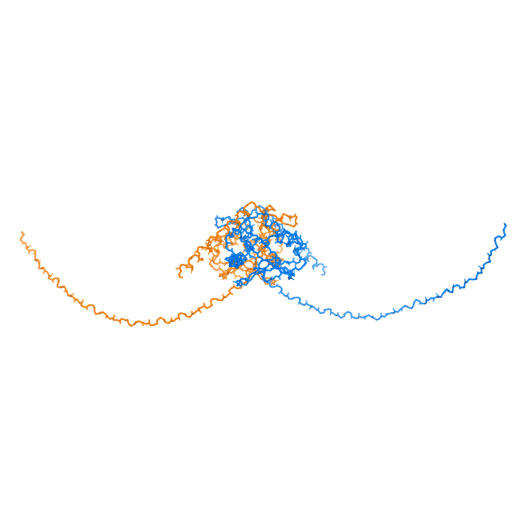 . ARG A 1 94 ? 12.695 -16.297 -16.047 1 97.94 94 ARG A N 1
ATOM 676 C CA . ARG A 1 94 ? 12.141 -17.641 -16.156 1 97.94 94 ARG A CA 1
ATOM 677 C C . ARG A 1 94 ? 12.508 -18.5 -14.953 1 97.94 94 ARG A C 1
ATOM 679 O O . ARG A 1 94 ? 11.695 -19.312 -14.484 1 97.94 94 ARG A O 1
ATOM 686 N N . THR A 1 95 ? 13.727 -18.359 -14.398 1 98.19 95 THR A N 1
ATOM 687 C CA . THR A 1 95 ? 14.148 -19.125 -13.234 1 98.19 95 THR A CA 1
ATOM 688 C C . THR A 1 95 ? 13.328 -18.75 -12.008 1 98.19 95 THR A C 1
ATOM 690 O O . THR A 1 95 ? 12.852 -19.625 -11.281 1 98.19 95 THR A O 1
ATOM 693 N N . GLN A 1 96 ? 13.172 -17.453 -11.734 1 98.5 96 GLN A N 1
ATOM 694 C CA . GLN A 1 96 ? 12.391 -16.984 -10.602 1 98.5 96 GLN A CA 1
ATOM 695 C C . GLN A 1 96 ? 10.93 -17.406 -10.719 1 98.5 96 GLN A C 1
ATOM 697 O O . GLN A 1 96 ? 10.297 -17.75 -9.719 1 98.5 96 GLN A O 1
ATOM 702 N N . ILE A 1 97 ? 10.43 -17.375 -11.938 1 98.69 97 ILE A N 1
ATOM 703 C CA . ILE A 1 97 ? 9.047 -17.781 -12.18 1 98.69 97 ILE A CA 1
ATOM 704 C C . ILE A 1 97 ? 8.883 -19.266 -11.883 1 98.69 97 ILE A C 1
ATOM 706 O O . ILE A 1 97 ? 7.926 -19.672 -11.219 1 98.69 97 ILE A O 1
ATOM 710 N N . ALA A 1 98 ? 9.82 -20.062 -12.367 1 98.69 98 ALA A N 1
ATOM 711 C CA . ALA A 1 98 ? 9.773 -21.5 -12.102 1 98.69 98 ALA A CA 1
ATOM 712 C C . ALA A 1 98 ? 9.852 -21.781 -10.609 1 98.69 98 ALA A C 1
ATOM 714 O O . ALA A 1 98 ? 9.133 -22.656 -10.094 1 98.69 98 ALA A O 1
ATOM 715 N N . ARG A 1 99 ? 10.695 -21.094 -9.898 1 98.62 99 ARG A N 1
ATOM 716 C CA . ARG A 1 99 ? 10.82 -21.266 -8.453 1 98.62 99 ARG A CA 1
ATOM 717 C C . ARG A 1 99 ? 9.539 -20.844 -7.738 1 98.62 99 ARG A C 1
ATOM 719 O O . ARG A 1 99 ? 9.094 -21.516 -6.809 1 98.62 99 ARG A O 1
ATOM 726 N N . SER A 1 100 ? 9 -19.719 -8.133 1 98.56 100 SER A N 1
ATOM 727 C CA . SER A 1 100 ? 7.715 -19.281 -7.602 1 98.56 100 SER A CA 1
ATOM 728 C C . SER A 1 100 ? 6.648 -20.344 -7.781 1 98.56 100 SER A C 1
ATOM 730 O O . SER A 1 100 ? 5.875 -20.625 -6.859 1 98.56 100 SER A O 1
ATOM 732 N N . THR A 1 101 ? 6.598 -20.922 -8.961 1 98.75 101 THR A N 1
ATOM 733 C CA . THR A 1 101 ? 5.648 -21.984 -9.266 1 98.75 101 THR A CA 1
ATOM 734 C C . THR A 1 101 ? 5.852 -23.172 -8.32 1 98.75 101 THR A C 1
ATOM 736 O O . THR A 1 101 ? 4.887 -23.688 -7.754 1 98.75 101 THR A O 1
ATOM 739 N N . GLN A 1 102 ? 7.062 -23.562 -8.141 1 98.75 102 GLN A N 1
ATOM 740 C CA . GLN A 1 102 ? 7.375 -24.656 -7.234 1 98.75 102 GLN A CA 1
ATOM 741 C C . GLN A 1 102 ? 6.93 -24.344 -5.809 1 98.75 102 GLN A C 1
ATOM 743 O O . GLN A 1 102 ? 6.367 -25.203 -5.121 1 98.75 102 GLN A O 1
ATOM 748 N N . ILE A 1 103 ? 7.168 -23.203 -5.398 1 98.69 103 ILE A N 1
ATOM 749 C CA . ILE A 1 103 ? 6.836 -22.781 -4.043 1 98.69 103 ILE A CA 1
ATOM 750 C C . ILE A 1 103 ? 5.324 -22.828 -3.842 1 98.69 103 ILE A C 1
ATOM 752 O O . ILE A 1 103 ? 4.844 -23.438 -2.877 1 98.69 103 ILE A O 1
ATOM 756 N N . TRP A 1 104 ? 4.586 -22.219 -4.727 1 98.69 104 TRP A N 1
ATOM 757 C CA . TRP A 1 104 ? 3.137 -22.219 -4.578 1 98.69 104 TRP A CA 1
ATOM 758 C C . TRP A 1 104 ? 2.564 -23.625 -4.734 1 98.69 104 TRP A C 1
ATOM 760 O O . TRP A 1 104 ? 1.7 -24.031 -3.961 1 98.69 104 TRP A O 1
ATOM 770 N N . ASN A 1 105 ? 3.08 -24.438 -5.688 1 98.5 105 ASN A N 1
ATOM 771 C CA . ASN A 1 105 ? 2.576 -25.797 -5.91 1 98.5 105 ASN A CA 1
ATOM 772 C C . ASN A 1 105 ? 2.854 -26.688 -4.711 1 98.5 105 ASN A C 1
ATOM 774 O O . ASN A 1 105 ? 2.086 -27.625 -4.434 1 98.5 105 ASN A O 1
ATOM 778 N N . SER A 1 106 ? 3.906 -26.453 -3.992 1 98.44 106 SER A N 1
ATOM 779 C CA . SER A 1 106 ? 4.211 -27.25 -2.809 1 98.44 106 SER A CA 1
ATOM 780 C C . SER A 1 106 ? 3.459 -26.734 -1.587 1 98.44 106 SER A C 1
ATOM 782 O O . SER A 1 106 ? 3.383 -27.406 -0.563 1 98.44 106 SER A O 1
ATOM 784 N N . SER A 1 107 ? 2.91 -25.562 -1.647 1 98.25 107 SER A N 1
ATOM 785 C CA . SER A 1 107 ? 2.338 -24.891 -0.482 1 98.25 107 SER A CA 1
ATOM 786 C C . SER A 1 107 ? 0.825 -25.078 -0.428 1 98.25 107 SER A C 1
ATOM 788 O O . SER A 1 107 ? 0.225 -25.016 0.648 1 98.25 107 SER A O 1
ATOM 790 N N . VAL A 1 108 ? 0.184 -25.281 -1.612 1 97.62 108 VAL A N 1
ATOM 791 C CA . VAL A 1 108 ? -1.273 -25.328 -1.649 1 97.62 108 VAL A CA 1
ATOM 792 C C . VAL A 1 108 ? -1.735 -26.609 -2.33 1 97.62 108 VAL A C 1
ATOM 794 O O . VAL A 1 108 ? -0.953 -27.266 -3.016 1 97.62 108 VAL A O 1
ATOM 797 N N . SER A 1 109 ? -3.025 -26.969 -2.139 1 95.5 109 SER A N 1
ATOM 798 C CA . SER A 1 109 ? -3.484 -28.266 -2.598 1 95.5 109 SER A CA 1
ATOM 799 C C . SER A 1 109 ? -4.652 -28.141 -3.566 1 95.5 109 SER A C 1
ATOM 801 O O . SER A 1 109 ? -4.957 -29.062 -4.312 1 95.5 109 SER A O 1
ATOM 803 N N . ASN A 1 110 ? -5.32 -27.047 -3.611 1 92.38 110 ASN A N 1
ATOM 804 C CA . ASN A 1 110 ? -6.559 -26.953 -4.375 1 92.38 110 ASN A CA 1
ATOM 805 C C . ASN A 1 110 ? -6.344 -26.25 -5.711 1 92.38 110 ASN A C 1
ATOM 807 O O . ASN A 1 110 ? -7.273 -26.125 -6.508 1 92.38 110 ASN A O 1
ATOM 811 N N . VAL A 1 111 ? -5.168 -25.766 -5.965 1 95.44 111 VAL A N 1
ATOM 812 C CA . VAL A 1 111 ? -4.793 -25.125 -7.223 1 95.44 111 VAL A CA 1
ATOM 813 C C . VAL A 1 111 ? -3.324 -25.406 -7.531 1 95.44 111 VAL A C 1
ATOM 815 O O . VAL A 1 111 ? -2.492 -25.469 -6.621 1 95.44 111 VAL A O 1
ATOM 818 N N . LYS A 1 112 ? -2.996 -25.641 -8.773 1 97.06 112 LYS A N 1
ATOM 819 C CA . LYS A 1 112 ? -1.63 -25.828 -9.25 1 97.06 112 LYS A CA 1
ATOM 820 C C . LYS A 1 112 ? -1.328 -24.906 -10.422 1 97.06 112 LYS A C 1
ATOM 822 O O . LYS A 1 112 ? -2.195 -24.656 -11.266 1 97.06 112 LYS A O 1
ATOM 827 N N . LEU A 1 113 ? -0.096 -24.375 -10.43 1 97.75 113 LEU A N 1
ATOM 828 C CA . LEU A 1 113 ? 0.401 -23.547 -11.516 1 97.75 113 LEU A CA 1
ATOM 829 C C . LEU A 1 113 ? 1.189 -24.375 -12.523 1 97.75 113 LEU A C 1
ATOM 831 O O . LEU A 1 113 ? 1.938 -25.281 -12.133 1 97.75 113 LEU A O 1
ATOM 835 N N . GLN A 1 114 ? 1.017 -24.125 -13.812 1 97.69 114 GLN A N 1
ATOM 836 C CA . GLN A 1 114 ? 1.723 -24.859 -14.859 1 97.69 114 GLN A CA 1
ATOM 837 C C . GLN A 1 114 ? 2.098 -23.938 -16.016 1 97.69 114 GLN A C 1
ATOM 839 O O . GLN A 1 114 ? 1.253 -23.203 -16.531 1 97.69 114 GLN A O 1
ATOM 844 N N . GLU A 1 115 ? 3.346 -23.969 -16.375 1 97.88 115 GLU A N 1
ATOM 845 C CA . GLU A 1 115 ? 3.791 -23.203 -17.531 1 97.88 115 GLU A CA 1
ATOM 846 C C . GLU A 1 115 ? 3.256 -23.812 -18.828 1 97.88 115 GLU A C 1
ATOM 848 O O . GLU A 1 115 ? 3.127 -25.031 -18.938 1 97.88 115 GLU A O 1
ATOM 853 N N . THR A 1 116 ? 2.941 -22.984 -19.781 1 96.75 116 THR A N 1
ATOM 854 C CA . THR A 1 116 ? 2.529 -23.422 -21.109 1 96.75 116 THR A CA 1
ATOM 855 C C . THR A 1 116 ? 3.201 -22.562 -22.188 1 96.75 116 THR A C 1
ATOM 857 O O . THR A 1 116 ? 3.543 -21.406 -21.938 1 96.75 116 THR A O 1
ATOM 860 N N . SER A 1 117 ? 3.471 -23.188 -23.328 1 95.31 117 SER A N 1
ATOM 861 C CA . SER A 1 117 ? 3.998 -22.438 -24.469 1 95.31 117 SER A CA 1
ATOM 862 C C . SER A 1 117 ? 2.881 -21.734 -25.234 1 95.31 117 SER A C 1
ATOM 864 O O . SER A 1 117 ? 3.143 -20.859 -26.062 1 95.31 117 SER A O 1
ATOM 866 N N . SER A 1 118 ? 1.606 -22.078 -24.969 1 92.25 118 SER A N 1
ATOM 867 C CA . SER A 1 118 ? 0.443 -21.453 -25.594 1 92.25 118 SER A CA 1
ATOM 868 C C . SER A 1 118 ? -0.072 -20.281 -24.75 1 92.25 118 SER A C 1
ATOM 870 O O . SER A 1 118 ? 0.62 -19.812 -23.844 1 92.25 118 SER A O 1
ATOM 872 N N . THR A 1 119 ? -1.258 -19.844 -25.25 1 89.81 119 THR A N 1
ATOM 873 C CA . THR A 1 119 ? -1.904 -18.781 -24.484 1 89.81 119 THR A CA 1
ATOM 874 C C . THR A 1 119 ? -2.352 -19.312 -23.125 1 89.81 119 THR A C 1
ATOM 876 O O . THR A 1 119 ? -3.145 -20.25 -23.031 1 89.81 119 THR A O 1
ATOM 879 N N . GLY A 1 120 ? -1.773 -19 -22.031 1 91.75 120 GLY A N 1
ATOM 880 C CA . GLY A 1 120 ? -2.123 -19.359 -20.672 1 91.75 120 GLY A CA 1
ATOM 881 C C . GLY A 1 120 ? -3.266 -18.547 -20.109 1 91.75 120 GLY A C 1
ATOM 882 O O . GLY A 1 120 ? -3.834 -17.703 -20.797 1 91.75 120 GLY A O 1
ATOM 883 N N . ASN A 1 121 ? -3.697 -18.891 -18.859 1 92 121 ASN A N 1
ATOM 884 C CA . ASN A 1 121 ? -4.68 -18.078 -18.156 1 92 121 ASN A CA 1
ATOM 885 C C . ASN A 1 121 ? -4.156 -16.672 -17.875 1 92 121 ASN A C 1
ATOM 887 O O . ASN A 1 121 ? -4.934 -15.719 -17.781 1 92 121 ASN A O 1
ATOM 891 N N . PHE A 1 122 ? -2.854 -16.531 -17.734 1 93.06 122 PHE A N 1
ATOM 892 C CA . PHE A 1 122 ? -2.176 -15.25 -17.641 1 93.06 122 PHE A CA 1
ATOM 893 C C . PHE A 1 122 ? -0.744 -15.352 -18.141 1 93.06 122 PHE A C 1
ATOM 895 O O . PHE A 1 122 ? -0.288 -16.438 -18.516 1 93.06 122 PHE A O 1
ATOM 902 N N . GLN A 1 123 ? -0.022 -14.203 -18.281 1 95.44 123 GLN A N 1
ATOM 903 C CA . GLN A 1 123 ? 1.372 -14.203 -18.719 1 95.44 123 GLN A CA 1
ATOM 904 C C . GLN A 1 123 ? 2.234 -13.352 -17.797 1 95.44 123 GLN A C 1
ATOM 906 O O . GLN A 1 123 ? 1.72 -12.508 -17.062 1 95.44 123 GLN A O 1
ATOM 911 N N . TYR A 1 124 ? 3.527 -13.734 -17.797 1 96.12 124 TYR A N 1
ATOM 912 C CA . TYR A 1 124 ? 4.52 -12.859 -17.188 1 96.12 124 TYR A CA 1
ATOM 913 C C . TYR A 1 124 ? 5.121 -11.914 -18.219 1 96.12 124 TYR A C 1
ATOM 915 O O . TYR A 1 124 ? 5.371 -12.312 -19.359 1 96.12 124 TYR A O 1
ATOM 923 N N . ARG A 1 125 ? 5.277 -10.68 -17.828 1 95.44 125 ARG A N 1
ATOM 924 C CA . ARG A 1 125 ? 5.973 -9.648 -18.594 1 95.44 125 ARG A CA 1
ATOM 925 C C . ARG A 1 125 ? 7.078 -9 -17.766 1 95.44 125 ARG A C 1
ATOM 927 O O . ARG A 1 125 ? 7.094 -9.117 -16.547 1 95.44 125 ARG A O 1
ATOM 934 N N . GLU A 1 126 ? 8.086 -8.453 -18.5 1 96.81 126 GLU A N 1
ATOM 935 C CA . GLU A 1 126 ? 9.203 -7.809 -17.812 1 96.81 126 GLU A CA 1
ATOM 936 C C . GLU A 1 126 ? 9.508 -6.445 -18.422 1 96.81 126 GLU A C 1
ATOM 938 O O . GLU A 1 126 ? 9.125 -6.172 -19.562 1 96.81 126 GLU A O 1
ATOM 943 N N . GLY A 1 127 ? 10.078 -5.57 -17.609 1 95.19 127 GLY A N 1
ATOM 944 C CA . GLY A 1 127 ? 10.477 -4.242 -18.047 1 95.19 127 GLY A CA 1
ATOM 945 C C . GLY A 1 127 ? 10.82 -3.314 -16.906 1 95.19 127 GLY A C 1
ATOM 946 O O . GLY A 1 127 ? 11.227 -3.768 -15.828 1 95.19 127 GLY A O 1
ATOM 947 N N . ASN A 1 128 ? 10.883 -2.025 -17.219 1 87.81 128 ASN A N 1
ATOM 948 C CA . ASN A 1 128 ? 11.055 -0.98 -16.219 1 87.81 128 ASN A CA 1
ATOM 949 C C . ASN A 1 128 ? 9.773 -0.186 -16 1 87.81 128 ASN A C 1
ATOM 951 O O . ASN A 1 128 ? 9.211 0.362 -16.953 1 87.81 128 ASN A O 1
ATOM 955 N N . ASP A 1 129 ? 9.242 -0.257 -14.883 1 79.31 129 ASP A N 1
ATOM 956 C CA . ASP A 1 129 ? 8.062 0.501 -14.477 1 79.31 129 ASP A CA 1
ATOM 957 C C . ASP A 1 129 ? 8.281 1.164 -13.117 1 79.31 129 ASP A C 1
ATOM 959 O O . ASP A 1 129 ? 8.633 0.496 -12.148 1 79.31 129 ASP A O 1
ATOM 963 N N . PRO A 1 130 ? 8.156 2.592 -13.055 1 68.31 130 PRO A N 1
ATOM 964 C CA . PRO A 1 130 ? 8.359 3.289 -11.789 1 68.31 130 PRO A CA 1
ATOM 965 C C . PRO A 1 130 ? 7.441 2.777 -10.68 1 68.31 130 PRO A C 1
ATOM 967 O O . PRO A 1 130 ? 7.715 2.996 -9.492 1 68.31 130 PRO A O 1
ATOM 970 N N . ARG A 1 131 ? 6.457 1.956 -10.992 1 67.19 131 ARG A N 1
ATOM 971 C CA . ARG A 1 131 ? 5.527 1.4 -10.008 1 67.19 131 ARG A CA 1
ATOM 972 C C . ARG A 1 131 ? 6.074 0.108 -9.414 1 67.19 131 ARG A C 1
ATOM 974 O O . ARG A 1 131 ? 5.543 -0.396 -8.422 1 67.19 131 ARG A O 1
ATOM 981 N N . GLY A 1 132 ? 7.125 -0.4 -9.992 1 81.88 132 GLY A N 1
ATOM 982 C CA . GLY A 1 132 ? 7.598 -1.718 -9.602 1 81.88 132 GLY A CA 1
ATOM 983 C C . GLY A 1 132 ? 6.84 -2.85 -10.266 1 81.88 132 GLY A C 1
ATOM 984 O O . GLY A 1 132 ? 6.355 -2.699 -11.391 1 81.88 132 GLY A O 1
ATOM 985 N N . SER A 1 133 ? 6.867 -3.967 -9.633 1 86.62 133 SER A N 1
ATOM 986 C CA . SER A 1 133 ? 6.164 -5.145 -10.133 1 86.62 133 SER A CA 1
ATOM 987 C C . SER A 1 133 ? 4.707 -5.148 -9.688 1 86.62 133 SER A C 1
ATOM 989 O O . SER A 1 133 ? 4.379 -4.652 -8.609 1 86.62 133 SER A O 1
ATOM 991 N N . TYR A 1 134 ? 3.863 -5.664 -10.531 1 82.56 134 TYR A N 1
ATOM 992 C CA . TYR A 1 134 ? 2.443 -5.676 -10.195 1 82.56 134 TYR A CA 1
ATOM 993 C C . TYR A 1 134 ? 1.703 -6.734 -11 1 82.56 134 TYR A C 1
ATOM 995 O O . TYR A 1 134 ? 2.227 -7.246 -12 1 82.56 134 TYR A O 1
ATOM 1003 N N . ALA A 1 135 ? 0.554 -7.105 -10.469 1 83.88 135 ALA A N 1
ATOM 1004 C CA . ALA A 1 135 ? -0.421 -7.879 -11.234 1 83.88 135 ALA A CA 1
ATOM 1005 C C . ALA A 1 135 ? -1.446 -6.965 -11.898 1 83.88 135 ALA A C 1
ATOM 1007 O O . ALA A 1 135 ? -1.895 -5.984 -11.297 1 83.88 135 ALA A O 1
ATOM 1008 N N . SER A 1 136 ? -1.689 -7.207 -13.258 1 78.94 136 SER A N 1
ATOM 1009 C CA . SER A 1 136 ? -2.598 -6.363 -14.031 1 78.94 136 SER A CA 1
ATOM 1010 C C . SER A 1 136 ? -3.568 -7.199 -14.852 1 78.94 136 SER A C 1
ATOM 1012 O O . SER A 1 136 ? -3.234 -8.305 -15.281 1 78.94 136 SER A O 1
ATOM 1014 N N . THR A 1 137 ? -4.844 -6.719 -14.891 1 75.38 137 THR A N 1
ATOM 1015 C CA . THR A 1 137 ? -5.816 -7.375 -15.758 1 75.38 137 THR A CA 1
ATOM 1016 C C . THR A 1 137 ? -6.621 -6.344 -16.547 1 75.38 137 THR A C 1
ATOM 1018 O O . THR A 1 137 ? -6.816 -5.219 -16.078 1 75.38 137 THR A O 1
ATOM 1021 N N . ASP A 1 138 ? -6.82 -6.676 -17.781 1 60 138 ASP A N 1
ATOM 1022 C CA . ASP A 1 138 ? -7.75 -5.863 -18.547 1 60 138 ASP A CA 1
ATOM 1023 C C . ASP A 1 138 ? -9.195 -6.207 -18.203 1 60 138 ASP A C 1
ATOM 1025 O O . ASP A 1 138 ? -10.133 -5.613 -18.75 1 60 138 ASP A O 1
ATOM 1029 N N . GLY A 1 139 ? -9.414 -6.973 -17.297 1 56.34 139 GLY A N 1
ATOM 1030 C CA . GLY A 1 139 ? -10.742 -7.371 -16.859 1 56.34 139 GLY A CA 1
ATOM 1031 C C . GLY A 1 139 ? -11.398 -8.375 -17.797 1 56.34 139 GLY A C 1
ATOM 1032 O O . GLY A 1 139 ? -12.516 -8.836 -17.547 1 56.34 139 GLY A O 1
ATOM 1033 N N . HIS A 1 140 ? -10.859 -8.695 -18.844 1 55.47 140 HIS A N 1
ATOM 1034 C CA . HIS A 1 140 ? -11.484 -9.562 -19.828 1 55.47 140 HIS A CA 1
ATOM 1035 C C . HIS A 1 140 ? -10.742 -10.883 -19.969 1 55.47 140 HIS A C 1
ATOM 1037 O O . HIS A 1 140 ? -10.578 -11.398 -21.078 1 55.47 140 HIS A O 1
ATOM 1043 N N . GLY A 1 141 ? -10.352 -11.367 -19 1 58.12 141 GLY A N 1
ATOM 1044 C CA . GLY A 1 141 ? -9.828 -12.727 -18.969 1 58.12 141 GLY A CA 1
ATOM 1045 C C . GLY A 1 141 ? -8.344 -12.797 -19.266 1 58.12 141 GLY A C 1
ATOM 1046 O O . GLY A 1 141 ? -7.785 -13.883 -19.422 1 58.12 141 GLY A O 1
ATOM 1047 N N . ARG A 1 142 ? -7.891 -11.672 -19.453 1 71.19 142 ARG A N 1
ATOM 1048 C CA . ARG A 1 142 ? -6.457 -11.68 -19.719 1 71.19 142 ARG A CA 1
ATOM 1049 C C . ARG A 1 142 ? -5.715 -10.773 -18.75 1 71.19 142 ARG A C 1
ATOM 1051 O O . ARG A 1 142 ? -6.184 -9.68 -18.422 1 71.19 142 ARG A O 1
ATOM 1058 N N . GLY A 1 143 ? -4.812 -11.383 -18.062 1 84.25 143 GLY A N 1
ATOM 1059 C CA . GLY A 1 143 ? -3.992 -10.594 -17.156 1 84.25 143 GLY A CA 1
ATOM 1060 C C . GLY A 1 143 ? -2.521 -10.961 -17.203 1 84.25 143 GLY A C 1
ATOM 1061 O O . GLY A 1 143 ? -2.135 -11.898 -17.906 1 84.25 143 GLY A O 1
ATOM 1062 N N . TYR A 1 144 ? -1.791 -10.133 -16.75 1 90.31 144 TYR A N 1
ATOM 1063 C CA . TYR A 1 144 ? -0.361 -10.414 -16.703 1 90.31 144 TYR A CA 1
ATOM 1064 C C . TYR A 1 144 ? 0.246 -9.953 -15.375 1 90.31 144 TYR A C 1
ATOM 1066 O O . TYR A 1 144 ? -0.317 -9.086 -14.695 1 90.31 144 TYR A O 1
ATOM 1074 N N . ILE A 1 145 ? 1.281 -10.641 -15.016 1 92.44 145 ILE A N 1
ATOM 1075 C CA . ILE A 1 145 ? 2.186 -10.172 -13.977 1 92.44 145 ILE A CA 1
ATOM 1076 C C . ILE A 1 145 ? 3.363 -9.43 -14.609 1 92.44 145 ILE A C 1
ATOM 1078 O O . ILE A 1 145 ? 4.035 -9.961 -15.492 1 92.44 145 ILE A O 1
ATOM 1082 N N . PHE A 1 146 ? 3.535 -8.188 -14.227 1 90.19 146 PHE A N 1
ATOM 1083 C CA . PHE A 1 146 ? 4.684 -7.41 -14.672 1 90.19 146 PHE A CA 1
ATOM 1084 C C . PHE A 1 146 ? 5.797 -7.445 -13.633 1 90.19 146 PHE A C 1
ATOM 1086 O O . PHE A 1 146 ? 5.57 -7.145 -12.461 1 90.19 146 PHE A O 1
ATOM 1093 N N . LEU A 1 147 ? 6.977 -7.832 -14.078 1 93.81 147 LEU A N 1
ATOM 1094 C CA . LEU A 1 147 ? 8.156 -7.852 -13.219 1 93.81 147 LEU A CA 1
ATOM 1095 C C . LEU A 1 147 ? 9.125 -6.734 -13.586 1 93.81 147 LEU A C 1
ATOM 1097 O O . LEU A 1 147 ? 9.641 -6.707 -14.703 1 93.81 147 LEU A O 1
ATOM 1101 N N . ASP A 1 148 ? 9.32 -5.824 -12.656 1 90.56 148 ASP A N 1
ATOM 1102 C CA . ASP A 1 148 ? 10.164 -4.656 -12.867 1 90.56 148 ASP A CA 1
ATOM 1103 C C . ASP A 1 148 ? 11.641 -4.996 -12.625 1 90.56 148 ASP A C 1
ATOM 1105 O O . ASP A 1 148 ? 11.984 -5.598 -11.609 1 90.56 148 ASP A O 1
ATOM 1109 N N . TYR A 1 149 ? 12.484 -4.57 -13.492 1 94.06 149 TYR A N 1
ATOM 1110 C CA . TYR A 1 149 ? 13.906 -4.867 -13.414 1 94.06 149 TYR A CA 1
ATOM 1111 C C . TYR A 1 149 ? 14.516 -4.273 -12.148 1 94.06 149 TYR A C 1
ATOM 1113 O O . TYR A 1 149 ? 15.211 -4.969 -11.398 1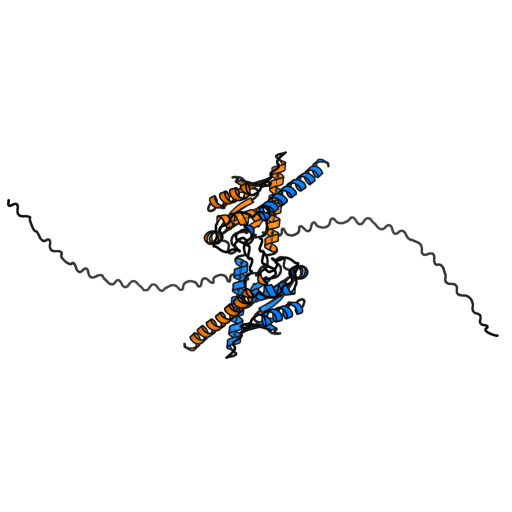 94.06 149 TYR A O 1
ATOM 1121 N N . ARG A 1 150 ? 14.359 -3.029 -11.914 1 86.75 150 ARG A N 1
ATOM 1122 C CA . ARG A 1 150 ? 15 -2.324 -10.82 1 86.75 150 ARG A CA 1
ATOM 1123 C C . ARG A 1 150 ? 14.586 -2.904 -9.469 1 86.75 150 ARG A C 1
ATOM 1125 O O . ARG A 1 150 ? 15.422 -3.141 -8.602 1 86.75 150 ARG A O 1
ATOM 1132 N N . GLN A 1 151 ? 13.273 -3.16 -9.312 1 85.88 151 GLN A N 1
ATOM 1133 C CA . GLN A 1 151 ? 12.781 -3.734 -8.062 1 85.88 151 GLN A CA 1
ATOM 1134 C C . GLN A 1 151 ? 13.383 -5.113 -7.82 1 85.88 151 GLN A C 1
ATOM 1136 O O . GLN A 1 151 ? 13.727 -5.457 -6.688 1 85.88 151 GLN A O 1
ATOM 1141 N N . ASN A 1 152 ? 13.484 -5.902 -8.883 1 93.06 152 ASN A N 1
ATOM 1142 C CA . ASN A 1 152 ? 14 -7.262 -8.758 1 93.06 152 ASN A CA 1
ATOM 1143 C C . ASN A 1 152 ? 15.516 -7.277 -8.586 1 93.06 152 ASN A C 1
ATOM 1145 O O . ASN A 1 152 ? 16.109 -8.336 -8.367 1 93.06 152 ASN A O 1
ATOM 1149 N N . GLN A 1 153 ? 16.188 -6.105 -8.664 1 91.38 153 GLN A N 1
ATOM 1150 C CA . GLN A 1 153 ? 17.594 -5.957 -8.312 1 91.38 153 GLN A CA 1
ATOM 1151 C C . GLN A 1 153 ? 17.766 -5.562 -6.848 1 91.38 153 GLN A C 1
ATOM 1153 O O . GLN A 1 153 ? 18.781 -5.887 -6.227 1 91.38 153 GLN A O 1
ATOM 1158 N N . GLN A 1 154 ? 16.797 -4.961 -6.324 1 86.25 154 GLN A N 1
ATOM 1159 C CA . GLN A 1 154 ? 16.859 -4.41 -4.973 1 86.25 154 GLN A CA 1
ATOM 1160 C C . GLN A 1 154 ? 16.328 -5.402 -3.947 1 86.25 154 GLN A C 1
ATOM 1162 O O . GLN A 1 154 ? 16.828 -5.48 -2.826 1 86.25 154 GLN A O 1
ATOM 1167 N N . TYR A 1 155 ? 15.273 -6.055 -4.328 1 86.94 155 TYR A N 1
ATOM 1168 C CA . TYR A 1 155 ? 14.625 -7.043 -3.473 1 86.94 155 TYR A CA 1
ATOM 1169 C C . TYR A 1 155 ? 14.914 -8.461 -3.961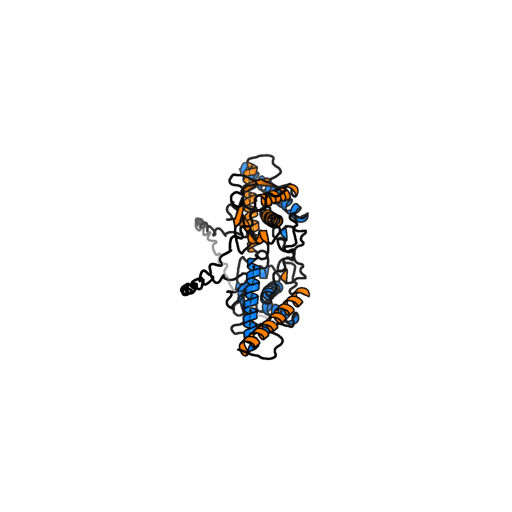 1 86.94 155 TYR A C 1
ATOM 1171 O O . TYR A 1 155 ? 15.375 -8.648 -5.094 1 86.94 155 TYR A O 1
ATOM 1179 N N . ASN A 1 156 ? 14.719 -9.461 -3.041 1 93.75 156 ASN A N 1
ATOM 1180 C CA . ASN A 1 156 ? 14.805 -10.844 -3.502 1 93.75 156 ASN A CA 1
ATOM 1181 C C . ASN A 1 156 ? 13.828 -11.109 -4.645 1 93.75 156 ASN A C 1
ATOM 1183 O O . ASN A 1 156 ? 12.609 -11.023 -4.457 1 93.75 156 ASN A O 1
ATOM 1187 N N . SER A 1 157 ? 14.391 -11.445 -5.773 1 95.88 157 SER A N 1
ATOM 1188 C CA . SER A 1 157 ? 13.594 -11.555 -6.996 1 95.88 157 SER A CA 1
ATOM 1189 C C . SER A 1 157 ? 12.586 -12.688 -6.898 1 95.88 157 SER A C 1
ATOM 1191 O O . SER A 1 157 ? 11.461 -12.57 -7.387 1 95.88 157 SER A O 1
ATOM 1193 N N . THR A 1 158 ? 12.945 -13.766 -6.281 1 97.94 158 THR A N 1
ATOM 1194 C CA . THR A 1 158 ? 12.008 -14.875 -6.098 1 97.94 158 THR A CA 1
ATOM 1195 C C . THR A 1 158 ? 10.844 -14.453 -5.203 1 97.94 158 THR A C 1
ATOM 1197 O O . THR A 1 158 ? 9.695 -14.805 -5.469 1 97.94 158 THR A O 1
ATOM 1200 N N . ARG A 1 159 ? 11.164 -13.711 -4.148 1 94.62 159 ARG A N 1
ATOM 1201 C CA . ARG A 1 159 ? 10.117 -13.227 -3.256 1 94.62 159 ARG A CA 1
ATOM 1202 C C . ARG A 1 159 ? 9.164 -12.281 -3.99 1 94.62 159 ARG A C 1
ATOM 1204 O O . ARG A 1 159 ? 7.945 -12.398 -3.855 1 94.62 159 ARG A O 1
ATOM 1211 N N . VAL A 1 160 ? 9.695 -11.375 -4.828 1 92.56 160 VAL A N 1
ATOM 1212 C CA . VAL A 1 160 ? 8.867 -10.453 -5.602 1 92.56 160 VAL A CA 1
ATOM 1213 C C . VAL A 1 160 ? 7.938 -11.234 -6.523 1 92.56 160 VAL A C 1
ATOM 1215 O O . VAL A 1 160 ? 6.73 -10.984 -6.562 1 92.56 160 VAL A O 1
ATOM 1218 N N . THR A 1 161 ? 8.531 -12.195 -7.207 1 96.12 161 THR A N 1
ATOM 1219 C CA . THR A 1 161 ? 7.777 -12.992 -8.172 1 96.12 161 THR A CA 1
ATOM 1220 C C . THR A 1 161 ? 6.688 -13.797 -7.469 1 96.12 161 THR A C 1
ATOM 1222 O O . THR A 1 161 ? 5.539 -13.82 -7.914 1 96.12 161 THR A O 1
ATOM 1225 N N . ALA A 1 162 ? 7.031 -14.43 -6.348 1 97.38 162 ALA A N 1
ATOM 1226 C CA . ALA A 1 162 ? 6.062 -15.219 -5.586 1 97.38 162 ALA A CA 1
ATOM 1227 C C . ALA A 1 162 ? 4.957 -14.336 -5.027 1 97.38 162 ALA A C 1
ATOM 1229 O O . ALA A 1 162 ? 3.789 -14.734 -5 1 97.38 162 ALA A O 1
ATOM 1230 N N . HIS A 1 163 ? 5.316 -13.141 -4.605 1 93.44 163 HIS A N 1
ATOM 1231 C CA . HIS A 1 163 ? 4.332 -12.188 -4.102 1 93.44 163 HIS A CA 1
ATOM 1232 C C . HIS A 1 163 ? 3.318 -11.82 -5.18 1 93.44 163 HIS A C 1
ATOM 1234 O O . HIS A 1 163 ? 2.109 -11.898 -4.953 1 93.44 163 HIS A O 1
ATOM 1240 N N . GLU A 1 164 ? 3.791 -11.461 -6.398 1 90.62 164 GLU A N 1
ATOM 1241 C CA . GLU A 1 164 ? 2.873 -11.117 -7.48 1 90.62 164 GLU A CA 1
ATOM 1242 C C . GLU A 1 164 ? 1.993 -12.312 -7.855 1 90.62 164 GLU A C 1
ATOM 1244 O O . GLU A 1 164 ? 0.824 -12.141 -8.203 1 90.62 164 GLU A O 1
ATOM 1249 N N . THR A 1 165 ? 2.584 -13.5 -7.832 1 94.81 165 THR A N 1
ATOM 1250 C CA . THR A 1 165 ? 1.812 -14.711 -8.117 1 94.81 165 THR A CA 1
ATOM 1251 C C . THR A 1 165 ? 0.724 -14.914 -7.066 1 94.81 165 THR A C 1
ATOM 1253 O O . THR A 1 165 ? -0.368 -15.391 -7.379 1 94.81 165 THR A O 1
ATOM 1256 N N . GLY A 1 166 ? 1.063 -14.609 -5.781 1 94.88 166 GLY A N 1
ATOM 1257 C CA . GLY A 1 166 ? 0.061 -14.672 -4.73 1 94.88 166 GLY A CA 1
ATOM 1258 C C . GLY A 1 166 ? -1.181 -13.859 -5.039 1 94.88 166 GLY A C 1
ATOM 1259 O O . GLY A 1 166 ? -2.293 -14.258 -4.688 1 94.88 166 GLY A O 1
ATOM 1260 N N . HIS A 1 167 ? -1.034 -12.719 -5.695 1 88.94 167 HIS A N 1
ATOM 1261 C CA . HIS A 1 167 ? -2.182 -11.922 -6.121 1 88.94 167 HIS A CA 1
ATOM 1262 C C . HIS A 1 167 ? -3.031 -12.68 -7.137 1 88.94 167 HIS A C 1
ATOM 1264 O O . HIS A 1 167 ? -4.262 -12.641 -7.078 1 88.94 167 HIS A O 1
ATOM 1270 N N . VAL A 1 168 ? -2.422 -13.359 -8.086 1 90.5 168 VAL A N 1
ATOM 1271 C CA . VAL A 1 168 ? -3.125 -14.148 -9.094 1 90.5 168 VAL A CA 1
ATOM 1272 C C . VAL A 1 168 ? -3.949 -15.242 -8.406 1 90.5 168 VAL A C 1
ATOM 1274 O O . VAL A 1 168 ? -5.031 -15.594 -8.875 1 90.5 168 VAL A O 1
ATOM 1277 N N . LEU A 1 169 ? -3.395 -15.727 -7.281 1 94.69 169 LEU A N 1
ATOM 1278 C CA . LEU A 1 169 ? -4.047 -16.828 -6.57 1 94.69 169 LEU A CA 1
ATOM 1279 C C . LEU A 1 169 ? -5.09 -16.297 -5.594 1 94.69 169 LEU A C 1
ATOM 1281 O O . LEU A 1 169 ? -5.723 -17.062 -4.875 1 94.69 169 LEU A O 1
ATOM 1285 N N . GLY A 1 170 ? -5.227 -14.984 -5.461 1 89.62 170 GLY A N 1
ATOM 1286 C CA . GLY A 1 170 ? -6.383 -14.406 -4.793 1 89.62 170 GLY A CA 1
ATOM 1287 C C . GLY A 1 170 ? -6.027 -13.695 -3.502 1 89.62 170 GLY A C 1
ATOM 1288 O O . GLY A 1 170 ? -6.914 -13.219 -2.789 1 89.62 170 GLY A O 1
ATOM 1289 N N . LEU A 1 171 ? -4.734 -13.57 -3.191 1 87.56 171 LEU A N 1
ATOM 1290 C CA . LEU A 1 171 ? -4.348 -12.961 -1.924 1 87.56 171 LEU A CA 1
ATOM 1291 C C . LEU A 1 171 ? -4.137 -11.461 -2.086 1 87.56 171 LEU A C 1
ATOM 1293 O O . LEU A 1 171 ? -3.461 -11.023 -3.02 1 87.56 171 LEU A O 1
ATOM 1297 N N . PRO A 1 172 ? -4.742 -10.617 -1.208 1 79.06 172 PRO A N 1
ATOM 1298 C CA . PRO A 1 172 ? -4.402 -9.195 -1.183 1 79.06 172 PRO A CA 1
ATOM 1299 C C . PRO A 1 172 ? -3.057 -8.914 -0.519 1 79.06 172 PRO A C 1
ATOM 1301 O O . PRO A 1 172 ? -2.49 -9.797 0.13 1 79.06 172 PRO A O 1
ATOM 1304 N N . ASP A 1 173 ? -2.543 -7.727 -0.786 1 75.56 173 ASP A N 1
ATOM 1305 C CA . ASP A 1 173 ? -1.445 -7.262 0.059 1 75.56 173 ASP A CA 1
ATOM 1306 C C . ASP A 1 173 ? -1.851 -7.254 1.53 1 75.56 173 ASP A C 1
ATOM 1308 O O . ASP A 1 173 ? -3.012 -7.008 1.858 1 75.56 173 ASP A O 1
ATOM 1312 N N . HIS A 1 174 ? -1.123 -7.902 2.281 1 68.25 174 HIS A N 1
ATOM 1313 C CA . HIS A 1 174 ? -1.373 -7.746 3.709 1 68.25 174 HIS A CA 1
ATOM 1314 C C . HIS A 1 174 ? -0.463 -6.68 4.316 1 68.25 174 HIS A C 1
ATOM 1316 O O . HIS A 1 174 ? 0.664 -6.98 4.719 1 68.25 174 HIS A O 1
ATOM 1322 N N . TYR A 1 175 ? -0.952 -5.512 4.102 1 56.09 175 TYR A N 1
ATOM 1323 C CA . TYR A 1 175 ? -0.246 -4.395 4.723 1 56.09 175 TYR A CA 1
ATOM 1324 C C . TYR A 1 175 ? -0.716 -4.184 6.156 1 56.09 175 TYR A C 1
ATOM 1326 O O . TYR A 1 175 ? -1.79 -3.623 6.387 1 56.09 175 TYR A O 1
ATOM 1334 N N . SER A 1 176 ? -0.541 -5.266 6.965 1 59 176 SER A N 1
ATOM 1335 C CA . SER A 1 176 ? -1.034 -5.098 8.328 1 59 176 SER A CA 1
ATOM 1336 C C . SER A 1 176 ? -0.06 -4.277 9.172 1 59 176 SER A C 1
ATOM 1338 O O . SER A 1 176 ? 1.148 -4.305 8.93 1 59 176 SER A O 1
ATOM 1340 N N . GLY A 1 177 ? -0.39 -3.107 9.609 1 67.25 177 GLY A N 1
ATOM 1341 C CA . GLY A 1 177 ? 0.198 -2.406 10.742 1 67.25 177 GLY A CA 1
ATOM 1342 C C . GLY A 1 177 ? -0.752 -2.264 11.914 1 67.25 177 GLY A C 1
ATOM 1343 O O . GLY A 1 177 ? -1.97 -2.377 11.75 1 67.25 177 GLY A O 1
ATOM 1344 N N . PRO A 1 178 ? -0.1 -2.336 13.055 1 73.38 178 PRO A N 1
ATOM 1345 C CA . PRO A 1 178 ? -0.982 -2.27 14.227 1 73.38 178 PRO A CA 1
ATOM 1346 C C . PRO A 1 178 ? -1.774 -0.966 14.289 1 73.38 178 PRO A C 1
ATOM 1348 O O . PRO A 1 178 ? -1.353 0.047 13.727 1 73.38 178 PRO A O 1
ATOM 1351 N N . CYS A 1 179 ? -3.016 -1.052 14.859 1 83.12 179 CYS A N 1
ATOM 1352 C CA . CYS A 1 179 ? -3.857 0.122 15.062 1 83.12 179 CYS A CA 1
ATOM 1353 C C . CYS A 1 179 ? -3.117 1.196 15.852 1 83.12 179 CYS A C 1
ATOM 1355 O O . CYS A 1 179 ? -3.475 2.373 15.789 1 83.12 179 CYS A O 1
ATOM 1357 N N . SER A 1 180 ? -2.027 0.772 16.547 1 90.56 180 SER A N 1
ATOM 1358 C CA . SER A 1 180 ? -1.259 1.715 17.359 1 90.56 180 SER A CA 1
ATOM 1359 C C . SER A 1 180 ? -0.395 2.615 16.484 1 90.56 180 SER A C 1
ATOM 1361 O O . SER A 1 180 ? 0.139 3.623 16.953 1 90.56 180 SER A O 1
ATOM 1363 N N . GLU A 1 181 ? -0.275 2.26 15.148 1 87.69 181 GLU A N 1
ATOM 1364 C CA . GLU A 1 181 ? 0.468 3.076 14.195 1 87.69 181 GLU A CA 1
ATOM 1365 C C . GLU A 1 181 ? -0.475 3.85 13.281 1 87.69 181 GLU A C 1
ATOM 1367 O O . GLU A 1 181 ? -1.208 3.252 12.484 1 87.69 181 GLU A O 1
ATOM 1372 N N . LEU A 1 182 ? -0.423 5.164 13.336 1 91.25 182 LEU A N 1
ATOM 1373 C CA . LEU A 1 182 ? -1.283 5.988 12.492 1 91.25 182 LEU A CA 1
ATOM 1374 C C . LEU A 1 182 ? -0.999 5.738 11.016 1 91.25 182 LEU A C 1
ATOM 1376 O O . LEU A 1 182 ? -1.922 5.688 10.195 1 91.25 182 LEU A O 1
ATOM 1380 N N . MET A 1 183 ? 0.281 5.52 10.703 1 89.06 183 MET A N 1
ATOM 1381 C CA . MET A 1 183 ? 0.665 5.445 9.297 1 89.06 183 MET A CA 1
ATOM 1382 C C . MET A 1 183 ? 0.457 4.035 8.758 1 89.06 183 MET A C 1
ATOM 1384 O O . MET A 1 183 ? 0.764 3.76 7.594 1 89.06 183 MET A O 1
ATOM 1388 N N . SER A 1 184 ? -0.14 3.145 9.609 1 81.06 184 SER A N 1
ATOM 1389 C CA . SER A 1 184 ? -0.597 1.863 9.078 1 81.06 184 SER A CA 1
ATOM 1390 C C . SER A 1 184 ? -1.879 2.027 8.273 1 81.06 184 SER A C 1
ATOM 1392 O O . SER A 1 184 ? -2.334 1.082 7.625 1 81.06 184 SER A O 1
ATOM 1394 N N . GLY A 1 185 ? -2.457 3.252 8.383 1 82.06 185 GLY A N 1
ATOM 1395 C CA . GLY A 1 185 ? -3.596 3.598 7.543 1 82.06 185 GLY A CA 1
ATOM 1396 C C . GLY A 1 185 ? -4.793 2.695 7.766 1 82.06 185 GLY A C 1
ATOM 1397 O O . GLY A 1 185 ? -5.211 2.48 8.906 1 82.06 185 GLY A O 1
ATOM 1398 N N . GLY A 1 186 ? -5.34 2.211 6.684 1 76.88 186 GLY A N 1
ATOM 1399 C CA . GLY A 1 186 ? -6.504 1.339 6.754 1 76.88 186 GLY A CA 1
ATOM 1400 C C . GLY A 1 186 ? -6.148 -0.102 7.07 1 76.88 186 GLY A C 1
ATOM 1401 O O . GLY A 1 186 ? -7.031 -0.952 7.191 1 76.88 186 GLY A O 1
ATOM 1402 N N . GLY A 1 187 ? -4.859 -0.322 7.32 1 71.94 187 GLY A N 1
ATOM 1403 C CA . GLY A 1 187 ? -4.34 -1.67 7.484 1 71.94 187 GLY A CA 1
ATOM 1404 C C . GLY A 1 187 ? -5.004 -2.438 8.609 1 71.94 187 GLY A C 1
ATOM 1405 O O . GLY A 1 187 ? -5.34 -3.613 8.453 1 71.94 187 GLY A O 1
ATOM 1406 N N . PRO A 1 188 ? -5.164 -1.797 9.773 1 71.94 188 PRO A N 1
ATOM 1407 C CA . PRO A 1 188 ? -5.766 -2.484 10.922 1 71.94 188 PRO A CA 1
ATOM 1408 C C . PRO A 1 188 ? -7.266 -2.711 10.758 1 71.94 188 PRO A C 1
ATOM 1410 O O . PRO A 1 188 ? -7.898 -3.334 11.609 1 71.94 188 PRO A O 1
ATOM 1413 N N . GLY A 1 189 ? -7.855 -2.176 9.602 1 73.38 189 GLY A N 1
ATOM 1414 C CA . GLY A 1 189 ? -9.266 -2.416 9.344 1 73.38 189 GLY A CA 1
ATOM 1415 C C . GLY A 1 189 ? -10.164 -1.297 9.844 1 73.38 189 GLY A C 1
ATOM 1416 O O . GLY A 1 189 ? -9.688 -0.336 10.445 1 73.38 189 GLY A O 1
ATOM 1417 N N . THR A 1 190 ? -11.492 -1.408 9.602 1 79.75 190 THR A N 1
ATOM 1418 C CA . THR A 1 190 ? -12.469 -0.342 9.82 1 79.75 190 THR A CA 1
ATOM 1419 C C . THR A 1 190 ? -12.781 -0.186 11.305 1 79.75 190 THR A C 1
ATOM 1421 O O . THR A 1 190 ? -13.359 0.818 11.719 1 79.75 190 THR A O 1
ATOM 1424 N N . SER A 1 191 ? -12.422 -1.134 12.164 1 85.62 191 SER A N 1
ATOM 1425 C CA . SER A 1 191 ? -12.641 -1.017 13.602 1 85.62 191 SER A CA 1
ATOM 1426 C C . SER A 1 191 ? -11.586 -0.125 14.25 1 85.62 191 SER A C 1
ATOM 1428 O O . SER A 1 191 ? -11.75 0.303 15.391 1 85.62 191 SER A O 1
ATOM 1430 N N . CYS A 1 192 ? -10.453 0.176 13.617 1 85.94 192 CYS A N 1
ATOM 1431 C CA . CYS A 1 192 ? -9.391 1.01 14.164 1 85.94 192 CYS A CA 1
ATOM 1432 C C . CYS A 1 192 ? -9.773 2.482 14.125 1 85.94 192 CYS A C 1
ATOM 1434 O O . CYS A 1 192 ? -10.07 3.023 13.055 1 85.94 192 CYS A O 1
ATOM 1436 N N . THR A 1 193 ? -9.695 3.125 15.258 1 94.88 193 THR A N 1
ATOM 1437 C CA . THR A 1 193 ? -10.086 4.527 15.312 1 94.88 193 THR A CA 1
ATOM 1438 C C . THR A 1 193 ? -8.945 5.391 15.828 1 94.88 193 THR A C 1
ATOM 1440 O O . THR A 1 193 ? -9.102 6.602 16 1 94.88 193 THR A O 1
ATOM 1443 N N . ASN A 1 194 ? -7.742 4.719 16.062 1 94.88 194 ASN A N 1
ATOM 1444 C CA . ASN A 1 194 ? -6.609 5.5 16.547 1 94.88 194 ASN A CA 1
ATOM 1445 C C . ASN A 1 194 ? -6.145 6.523 15.523 1 94.88 194 ASN A C 1
ATOM 1447 O O . ASN A 1 194 ? -5.672 6.156 14.445 1 94.88 194 ASN A O 1
ATOM 1451 N N . ALA A 1 195 ? -6.227 7.777 15.875 1 96.88 195 ALA A N 1
ATOM 1452 C CA . ALA A 1 195 ? -5.844 8.859 14.977 1 96.88 195 ALA A CA 1
ATOM 1453 C C . ALA A 1 195 ? -4.539 9.516 15.422 1 96.88 195 ALA A C 1
ATOM 1455 O O . ALA A 1 195 ? -4.129 10.539 14.875 1 96.88 195 ALA A O 1
ATOM 1456 N N . TYR A 1 196 ? -3.881 8.953 16.438 1 97.94 196 TYR A N 1
ATOM 1457 C CA . TYR A 1 196 ? -2.662 9.531 16.984 1 97.94 196 TYR A CA 1
ATOM 1458 C C . TYR A 1 196 ? -1.428 8.82 16.438 1 97.94 196 TYR A C 1
ATOM 1460 O O . TYR A 1 196 ? -1.391 7.586 16.391 1 97.94 196 TYR A O 1
ATOM 1468 N N . PRO A 1 197 ? -0.404 9.648 15.992 1 96.75 197 PRO A N 1
ATOM 1469 C CA . PRO A 1 197 ? 0.875 9 15.695 1 96.75 197 PRO A CA 1
ATOM 1470 C C . PRO A 1 197 ? 1.519 8.359 16.922 1 96.75 197 PRO A C 1
ATOM 1472 O O . PRO A 1 197 ? 1.395 8.883 18.031 1 96.75 197 PRO A O 1
ATOM 1475 N N . ASN A 1 198 ? 2.17 7.203 16.688 1 93.44 198 ASN A N 1
ATOM 1476 C CA . ASN A 1 198 ? 2.887 6.59 17.812 1 93.44 198 ASN A CA 1
ATOM 1477 C C . ASN A 1 198 ? 4.227 7.273 18.047 1 93.44 198 ASN A C 1
ATOM 1479 O O . ASN A 1 198 ? 4.574 8.242 17.375 1 93.44 198 ASN A O 1
ATOM 1483 N N . ALA A 1 199 ? 4.961 6.766 19.094 1 92.12 199 ALA A N 1
ATOM 1484 C CA . ALA A 1 199 ? 6.195 7.418 19.516 1 92.12 199 ALA A CA 1
ATOM 1485 C C . ALA A 1 199 ? 7.211 7.477 18.391 1 92.12 199 ALA A C 1
ATOM 1487 O O . ALA A 1 199 ? 7.891 8.492 18.203 1 92.12 199 ALA A O 1
ATOM 1488 N N . GLN A 1 200 ? 7.324 6.453 17.609 1 86.25 200 GLN A N 1
ATOM 1489 C CA . GLN A 1 200 ? 8.281 6.406 16.5 1 86.25 200 GLN A CA 1
ATOM 1490 C C . GLN A 1 200 ? 7.906 7.406 15.414 1 86.25 200 GLN A C 1
ATOM 1492 O O . GLN A 1 200 ? 8.773 8.086 14.867 1 86.25 200 GLN A O 1
ATOM 1497 N N . GLU A 1 201 ? 6.656 7.488 15.133 1 91.56 201 GLU A N 1
ATOM 1498 C CA . GLU A 1 201 ? 6.172 8.414 14.117 1 91.56 201 GLU A CA 1
ATOM 1499 C C . GLU A 1 201 ? 6.414 9.867 14.539 1 91.56 201 GLU A C 1
ATOM 1501 O O . GLU A 1 201 ? 6.875 10.68 13.734 1 91.56 201 GLU A O 1
ATOM 1506 N N . ARG A 1 202 ? 6.125 10.172 15.766 1 96.94 202 ARG A N 1
ATOM 1507 C CA . ARG A 1 202 ? 6.359 11.516 16.281 1 96.94 202 ARG A CA 1
ATOM 1508 C C . ARG A 1 202 ? 7.84 11.875 16.203 1 96.94 202 ARG A C 1
ATOM 1510 O O . ARG A 1 202 ? 8.188 12.977 15.781 1 96.94 202 ARG A O 1
ATOM 1517 N N . SER A 1 203 ? 8.672 10.953 16.641 1 92.62 203 SER A N 1
ATOM 1518 C CA . SER A 1 203 ? 10.117 11.18 16.625 1 92.62 203 SER A CA 1
ATOM 1519 C C . SER A 1 203 ? 10.617 11.43 15.211 1 92.62 203 SER A C 1
ATOM 1521 O O . SER A 1 203 ? 11.461 12.297 14.984 1 92.62 203 SER A O 1
ATOM 1523 N N . ARG A 1 204 ? 10.094 10.703 14.281 1 89.62 204 ARG A N 1
ATOM 1524 C CA . ARG A 1 204 ? 10.523 10.828 12.891 1 89.62 204 ARG A CA 1
ATOM 1525 C C . ARG A 1 204 ? 10.125 12.188 12.32 1 89.62 204 ARG A C 1
ATOM 1527 O O . ARG A 1 204 ? 10.914 12.836 11.633 1 89.62 204 ARG A O 1
ATOM 1534 N N . VAL A 1 205 ? 8.883 12.664 12.578 1 94.56 205 VAL A N 1
ATOM 1535 C CA . VAL A 1 205 ? 8.438 13.977 12.102 1 94.56 205 VAL A CA 1
ATOM 1536 C C . VAL A 1 205 ? 9.328 15.07 12.703 1 94.56 205 VAL A C 1
ATOM 1538 O O . VAL A 1 205 ? 9.812 15.938 11.977 1 94.56 205 VAL A O 1
ATOM 1541 N N . ASN A 1 206 ? 9.578 14.961 14.047 1 94.88 206 ASN A N 1
ATOM 1542 C CA . ASN A 1 206 ? 10.43 15.953 14.688 1 94.88 206 ASN A CA 1
ATOM 1543 C C . ASN A 1 206 ? 11.828 15.984 14.062 1 94.88 206 ASN A C 1
ATOM 1545 O O . ASN A 1 206 ? 12.383 17.062 13.828 1 94.88 206 ASN A O 1
ATOM 1549 N N . GLN A 1 207 ? 12.391 14.82 13.758 1 89.62 207 GLN A N 1
ATOM 1550 C CA . GLN A 1 207 ? 13.719 14.727 13.156 1 89.62 207 GLN A CA 1
ATOM 1551 C C . GLN A 1 207 ? 13.727 15.328 11.75 1 89.62 207 GLN A C 1
ATOM 1553 O O . GLN A 1 207 ? 14.641 16.078 11.398 1 89.62 207 GLN A O 1
ATOM 1558 N N . LEU A 1 208 ? 12.727 15.016 10.953 1 89.94 208 LEU A N 1
ATOM 1559 C CA . LEU A 1 208 ? 12.641 15.5 9.578 1 89.94 208 LEU A CA 1
ATOM 1560 C C . LEU A 1 208 ? 12.586 17.016 9.531 1 89.94 208 LEU A C 1
ATOM 1562 O O . LEU A 1 208 ? 13.289 17.641 8.734 1 89.94 208 LEU A O 1
ATOM 1566 N N . TRP A 1 209 ? 11.828 17.641 10.352 1 93 209 TRP A N 1
ATOM 1567 C CA . TRP A 1 209 ? 11.625 19.078 10.297 1 93 209 TRP A CA 1
ATOM 1568 C C . TRP A 1 209 ? 12.766 19.828 10.969 1 93 209 TRP A C 1
ATOM 1570 O O . TRP A 1 209 ? 13.094 20.953 10.594 1 93 209 TRP A O 1
ATOM 1580 N N . ALA A 1 210 ? 13.469 19.156 12.055 1 89.12 210 ALA A N 1
ATOM 1581 C CA . ALA A 1 210 ? 14.711 19.719 12.586 1 89.12 210 ALA A CA 1
ATOM 1582 C C . ALA A 1 210 ? 15.805 19.75 11.523 1 89.12 210 ALA A C 1
ATOM 1584 O O . ALA A 1 210 ? 16.5 20.75 11.375 1 89.12 210 ALA A O 1
ATOM 1585 N N . ASN A 1 211 ? 15.883 18.656 10.781 1 84.88 211 ASN A N 1
ATOM 1586 C CA . ASN A 1 211 ? 16.891 18.547 9.727 1 84.88 211 ASN A CA 1
ATOM 1587 C C . ASN A 1 211 ? 16.625 19.531 8.594 1 84.88 211 ASN A C 1
ATOM 1589 O O . ASN A 1 211 ? 17.547 20.109 8.023 1 84.88 211 ASN A O 1
ATOM 1593 N N . GLY A 1 212 ? 15.359 19.688 8.242 1 84.31 212 GLY A N 1
ATOM 1594 C CA . GLY A 1 212 ? 15 20.641 7.211 1 84.31 212 GLY A CA 1
ATOM 1595 C C . GLY A 1 212 ? 15.359 22.078 7.578 1 84.31 212 GLY A C 1
ATOM 1596 O O . GLY A 1 212 ? 15.875 22.828 6.75 1 84.31 212 GLY A O 1
ATOM 1597 N N . LEU A 1 213 ? 15.109 22.422 8.797 1 83.31 213 LEU A N 1
ATOM 1598 C CA . LEU A 1 213 ? 15.43 23.766 9.266 1 83.31 213 LEU A CA 1
ATOM 1599 C C . LEU A 1 213 ? 16.938 24 9.273 1 83.31 213 LEU A C 1
ATOM 1601 O O . LEU A 1 213 ? 17.406 25.062 8.852 1 83.31 213 LEU A O 1
ATOM 1605 N N . THR A 1 214 ? 17.688 22.953 9.711 1 82 214 THR A N 1
ATOM 1606 C CA . THR A 1 214 ? 19.156 23.047 9.75 1 82 214 THR A CA 1
ATOM 1607 C C . THR A 1 214 ? 19.719 23.203 8.336 1 82 214 THR A C 1
ATOM 1609 O O . THR A 1 214 ? 20.562 24.062 8.094 1 82 214 THR A O 1
ATOM 1612 N N . ALA A 1 215 ? 19.203 22.438 7.41 1 78.19 215 ALA A N 1
ATOM 1613 C CA . ALA A 1 215 ? 19.672 22.484 6.027 1 78.19 215 ALA A CA 1
ATOM 1614 C C . ALA A 1 215 ? 19.344 23.812 5.371 1 78.19 215 ALA A C 1
ATOM 1616 O O . ALA A 1 215 ? 20.141 24.328 4.578 1 78.19 215 ALA A O 1
ATOM 1617 N N . PHE A 1 216 ? 18.188 24.281 5.621 1 77.62 216 PHE A N 1
ATOM 1618 C CA . PHE A 1 216 ? 17.734 25.547 5.051 1 77.62 216 PHE A CA 1
ATOM 1619 C C . PHE A 1 216 ? 18.594 26.703 5.566 1 77.62 216 PHE A C 1
ATOM 1621 O O . PHE A 1 216 ? 18.984 27.594 4.797 1 77.62 216 PHE A O 1
ATOM 1628 N N . LYS A 1 217 ? 18.969 26.703 6.816 1 77.69 217 LYS A N 1
ATOM 1629 C CA . LYS A 1 217 ? 19.812 27.734 7.418 1 77.69 217 LYS A CA 1
ATOM 1630 C C . LYS A 1 217 ? 21.234 27.703 6.848 1 77.69 217 LYS A C 1
ATOM 1632 O O . LYS A 1 217 ? 21.844 28.734 6.613 1 77.69 217 LYS A O 1
ATOM 1637 N N . ASP A 1 218 ? 21.641 26.5 6.613 1 74.75 218 ASP A N 1
ATOM 1638 C CA . ASP A 1 218 ? 22.984 26.344 6.055 1 74.75 218 ASP A CA 1
ATOM 1639 C C . ASP A 1 218 ? 23.047 26.859 4.621 1 74.75 218 ASP A C 1
ATOM 1641 O O . ASP A 1 218 ? 24.016 27.516 4.238 1 74.75 218 ASP A O 1
ATOM 1645 N N . LYS A 1 219 ? 22.078 26.703 3.873 1 68.94 219 LYS A N 1
ATOM 1646 C CA . LYS A 1 219 ? 22.031 27.188 2.5 1 68.94 219 LYS A CA 1
ATOM 1647 C C . LYS A 1 219 ? 21.859 28.703 2.467 1 68.94 219 LYS A C 1
ATOM 1649 O O . LYS A 1 219 ? 22.406 29.391 1.602 1 68.94 219 LYS A O 1
ATOM 1654 N N . GLY A 1 220 ? 20.844 29.156 3.277 1 63.69 220 GLY A N 1
ATOM 1655 C CA . GLY A 1 220 ? 20.672 30.594 3.412 1 63.69 220 GLY A CA 1
ATOM 1656 C C . GLY A 1 220 ? 21.938 31.297 3.869 1 63.69 220 GLY A C 1
ATOM 1657 O O . GLY A 1 220 ? 22.25 32.375 3.379 1 63.69 220 GLY A O 1
ATOM 1658 N N . ALA A 1 221 ? 22.547 30.734 4.77 1 54.88 221 ALA A N 1
ATOM 1659 C CA . ALA A 1 221 ? 23.828 31.266 5.227 1 54.88 221 ALA A CA 1
ATOM 1660 C C . ALA A 1 221 ? 24.859 31.25 4.098 1 54.88 221 ALA A C 1
ATOM 1662 O O . ALA A 1 221 ? 25.656 32.188 3.969 1 54.88 221 ALA A O 1
ATOM 1663 N N . LEU A 1 222 ? 24.75 30.234 3.318 1 52.62 222 LEU A N 1
ATOM 1664 C CA . LEU A 1 222 ? 25.688 30.141 2.201 1 52.62 222 LEU A CA 1
ATOM 1665 C C . LEU A 1 222 ? 25.359 31.203 1.149 1 52.62 222 LEU A C 1
ATOM 1667 O O . LEU A 1 222 ? 26.266 31.719 0.495 1 52.62 222 LEU A O 1
ATOM 1671 N N . THR A 1 223 ? 24.109 31.5 0.91 1 51.47 223 THR A N 1
ATOM 1672 C CA . THR A 1 223 ? 23.75 32.531 -0.067 1 51.47 223 THR A CA 1
ATOM 1673 C C . THR A 1 223 ? 24.016 33.906 0.496 1 51.47 223 THR A C 1
ATOM 1675 O O . THR A 1 223 ? 24.172 34.875 -0.26 1 51.47 223 THR A O 1
ATOM 1678 N N . LYS A 1 224 ? 23.984 34.219 1.789 1 50.44 224 LYS A N 1
ATOM 1679 C CA . LYS A 1 224 ? 24.328 35.562 2.312 1 50.44 224 LYS A CA 1
ATOM 1680 C C . LYS A 1 224 ? 25.828 35.781 2.264 1 50.44 224 LYS A C 1
ATOM 1682 O O . LYS A 1 224 ? 26.281 36.938 2.139 1 50.44 224 LYS A O 1
ATOM 1687 N N . VAL A 1 225 ? 26.703 34.812 2.307 1 45.62 225 VAL A N 1
ATOM 1688 C CA . VAL A 1 225 ? 28.141 35.062 2.258 1 45.62 225 VAL A CA 1
ATOM 1689 C C . VAL A 1 225 ? 28.594 35.219 0.808 1 45.62 225 VAL A C 1
ATOM 1691 O O . VAL A 1 225 ? 29.766 35.5 0.542 1 45.62 225 VAL A O 1
ATOM 1694 N N . ARG A 1 226 ? 27.781 35.031 -0.171 1 37.5 226 ARG A N 1
ATOM 1695 C CA . ARG A 1 226 ? 28.344 35.438 -1.447 1 37.5 226 ARG A CA 1
ATOM 1696 C C . ARG A 1 226 ? 28.016 36.906 -1.736 1 37.5 226 ARG A C 1
ATOM 1698 O O . ARG A 1 226 ? 26.906 37.375 -1.446 1 37.5 226 ARG A O 1
ATOM 1705 N N . MET B 1 1 ? -86.625 17.344 34.031 1 22.33 1 MET B N 1
ATOM 1706 C CA . MET B 1 1 ? -86.875 15.977 33.594 1 22.33 1 MET B CA 1
ATOM 1707 C C . MET B 1 1 ? -86.562 15.789 32.125 1 22.33 1 MET B C 1
ATOM 1709 O O . MET B 1 1 ? -85.875 14.852 31.75 1 22.33 1 MET B O 1
ATOM 1713 N N . ASN B 1 2 ? -87.438 16.281 31.281 1 20.06 2 ASN B N 1
ATOM 1714 C CA . ASN B 1 2 ? -87.938 15.492 30.188 1 20.06 2 ASN B CA 1
ATOM 1715 C C . ASN B 1 2 ? -87.125 15.703 28.906 1 20.06 2 ASN B C 1
ATOM 1717 O O . ASN B 1 2 ? -87.562 15.273 27.828 1 20.06 2 ASN B O 1
ATOM 1721 N N . ARG B 1 3 ? -86.25 16.734 28.844 1 26.91 3 ARG B N 1
ATOM 1722 C CA . ARG B 1 3 ? -86.062 17.25 27.5 1 26.91 3 ARG B CA 1
ATOM 1723 C C . ARG B 1 3 ? -85.375 16.219 26.594 1 26.91 3 ARG B C 1
ATOM 1725 O O . ARG B 1 3 ? -84.25 15.805 26.875 1 26.91 3 ARG B O 1
ATOM 1732 N N . SER B 1 4 ? -86.25 15.312 26.031 1 26.73 4 SER B N 1
ATOM 1733 C CA . SER B 1 4 ? -86.125 14.133 25.188 1 26.73 4 SER B CA 1
ATOM 1734 C C . SER B 1 4 ? -85.312 14.422 23.938 1 26.73 4 SER B C 1
ATOM 1736 O O . SER B 1 4 ? -85.562 15.422 23.25 1 26.73 4 SER B O 1
ATOM 1738 N N . ARG B 1 5 ? -84.062 13.883 23.891 1 25.34 5 ARG B N 1
ATOM 1739 C CA . ARG B 1 5 ? -82.812 13.914 23.094 1 25.34 5 ARG B CA 1
ATOM 1740 C C . ARG B 1 5 ? -83.062 13.391 21.688 1 25.34 5 ARG B C 1
ATOM 1742 O O . ARG B 1 5 ? -83.688 12.328 21.516 1 25.34 5 ARG B O 1
ATOM 1749 N N . ILE B 1 6 ? -83.375 14.375 20.797 1 26.11 6 ILE B N 1
ATOM 1750 C CA . ILE B 1 6 ? -83.75 14.305 19.391 1 26.11 6 ILE B CA 1
ATOM 1751 C C . ILE B 1 6 ? -82.812 13.438 18.609 1 26.11 6 ILE B C 1
ATOM 1753 O O . ILE B 1 6 ? -81.562 13.711 18.594 1 26.11 6 ILE B O 1
ATOM 1757 N N . SER B 1 7 ? -83.062 12.117 18.25 1 22.17 7 SER B N 1
ATOM 1758 C CA . SER B 1 7 ? -82.5 10.859 17.797 1 22.17 7 SER B CA 1
ATOM 1759 C C . SER B 1 7 ? -82.188 10.93 16.312 1 22.17 7 SER B C 1
ATOM 1761 O O . SER B 1 7 ? -81.688 9.961 15.734 1 22.17 7 SER B O 1
ATOM 1763 N N . PHE B 1 8 ? -82.312 12.156 15.617 1 23.7 8 PHE B N 1
ATOM 1764 C CA . PHE B 1 8 ? -82.625 11.766 14.25 1 23.7 8 PHE B CA 1
ATOM 1765 C C . PHE B 1 8 ? -81.438 11.086 13.586 1 23.7 8 PHE B C 1
ATOM 1767 O O . PHE B 1 8 ? -80.312 11.531 13.734 1 23.7 8 PHE B O 1
ATOM 1774 N N . LEU B 1 9 ? -81.5 9.766 13.227 1 22.48 9 LEU B N 1
ATOM 1775 C CA . LEU B 1 9 ? -80.75 8.633 12.695 1 22.48 9 LEU B CA 1
ATOM 1776 C C . LEU B 1 9 ? -80.375 8.867 11.242 1 22.48 9 LEU B C 1
ATOM 1778 O O . LEU B 1 9 ? -81.25 8.969 10.375 1 22.48 9 LEU B O 1
ATOM 1782 N N . ALA B 1 10 ? -79.562 9.898 10.984 1 23.5 10 ALA B N 1
ATOM 1783 C CA . ALA B 1 10 ? -79.25 10.297 9.609 1 23.5 10 ALA B CA 1
ATOM 1784 C C . ALA B 1 10 ? -78.625 9.141 8.82 1 23.5 10 ALA B C 1
ATOM 1786 O O . ALA B 1 10 ? -77.688 8.492 9.289 1 23.5 10 ALA B O 1
ATOM 1787 N N . THR B 1 11 ? -79.5 8.516 7.949 1 21.52 11 THR B N 1
ATOM 1788 C CA . THR B 1 11 ? -79.375 7.348 7.082 1 21.52 11 THR B CA 1
ATOM 1789 C C . THR B 1 11 ? -78.188 7.516 6.105 1 21.52 11 THR B C 1
ATOM 1791 O O . THR B 1 11 ? -77.938 8.609 5.586 1 21.52 11 THR B O 1
ATOM 1794 N N . LEU B 1 12 ? -77.062 6.766 6.293 1 23.67 12 LEU B N 1
ATOM 1795 C CA . LEU B 1 12 ? -75.75 6.555 5.781 1 23.67 12 LEU B CA 1
ATOM 1796 C C . LEU B 1 12 ? -75.75 6.012 4.355 1 23.67 12 LEU B C 1
ATOM 1798 O O . LEU B 1 12 ? -76.125 4.855 4.137 1 23.67 12 LEU B O 1
ATOM 1802 N N . GLY B 1 13 ? -76.562 6.742 3.393 1 20.88 13 GLY B N 1
ATOM 1803 C CA . GLY B 1 13 ? -76.688 6.09 2.1 1 20.88 13 GLY B CA 1
ATOM 1804 C C . GLY B 1 13 ? -75.375 5.77 1.433 1 20.88 13 GLY B C 1
ATOM 1805 O O . GLY B 1 13 ? -74.375 6.496 1.607 1 20.88 13 GLY B O 1
ATOM 1806 N N . SER B 1 14 ? -75.062 4.52 1.103 1 22.06 14 SER B N 1
ATOM 1807 C CA . SER B 1 14 ? -74 3.678 0.627 1 22.06 14 SER B CA 1
ATOM 1808 C C . SER B 1 14 ? -73.625 3.971 -0.833 1 22.06 14 SER B C 1
ATOM 1810 O O . SER B 1 14 ? -74.438 3.607 -1.731 1 22.06 14 SER B O 1
ATOM 1812 N N . ALA B 1 15 ? -73.438 5.258 -1.224 1 21.66 15 ALA B N 1
ATOM 1813 C CA . ALA B 1 15 ? -73.375 5.422 -2.67 1 21.66 15 ALA B CA 1
ATOM 1814 C C . ALA B 1 15 ? -72.188 4.598 -3.23 1 21.66 15 ALA B C 1
ATOM 1816 O O . ALA B 1 15 ? -71.062 4.641 -2.703 1 21.66 15 ALA B O 1
ATOM 1817 N N . ALA B 1 16 ? -72.5 3.576 -3.988 1 23.34 16 ALA B N 1
ATOM 1818 C CA . ALA B 1 16 ? -71.812 2.498 -4.695 1 23.34 16 ALA B CA 1
ATOM 1819 C C . ALA B 1 16 ? -70.938 3.047 -5.82 1 23.34 16 ALA B C 1
ATOM 1821 O O . ALA B 1 16 ? -71.438 3.262 -6.938 1 23.34 16 ALA B O 1
ATOM 1822 N N . LEU B 1 17 ? -70.25 4.234 -5.621 1 23.59 17 LEU B N 1
ATOM 1823 C CA . LEU B 1 17 ? -69.688 4.738 -6.875 1 23.59 17 LEU B CA 1
ATOM 1824 C C . LEU B 1 17 ? -68.75 3.701 -7.523 1 23.59 17 LEU B C 1
ATOM 1826 O O . LEU B 1 17 ? -68 3.041 -6.836 1 23.59 17 LEU B O 1
ATOM 1830 N N . VAL B 1 18 ? -69.125 3.205 -8.734 1 23.7 18 VAL B N 1
ATOM 1831 C CA . VAL B 1 18 ? -68.688 2.295 -9.766 1 23.7 18 VAL B CA 1
ATOM 1832 C C . VAL B 1 18 ? -67.312 2.777 -10.289 1 23.7 18 VAL B C 1
ATOM 1834 O O . VAL B 1 18 ? -67.188 3.928 -10.711 1 23.7 18 VAL B O 1
ATOM 1837 N N . ALA B 1 19 ? -66.25 2.438 -9.633 1 22.66 19 ALA B N 1
ATOM 1838 C CA . ALA B 1 19 ? -64.812 2.795 -9.945 1 22.66 19 ALA B CA 1
ATOM 1839 C C . ALA B 1 19 ? -64.438 2.273 -11.32 1 22.66 19 ALA B C 1
ATOM 1841 O O . ALA B 1 19 ? -64.562 1.074 -11.586 1 22.66 19 ALA B O 1
ATOM 1842 N N . SER B 1 20 ? -64.75 3.146 -12.336 1 22.86 20 SER B N 1
ATOM 1843 C CA . SER B 1 20 ? -64.375 2.852 -13.711 1 22.86 20 SER B CA 1
ATOM 1844 C C . SER B 1 20 ? -62.906 2.52 -13.828 1 22.86 20 SER B C 1
ATOM 1846 O O . SER B 1 20 ? -62.094 3.09 -13.117 1 22.86 20 SER B O 1
ATOM 1848 N N . LEU B 1 21 ? -62.656 1.354 -14.352 1 25.4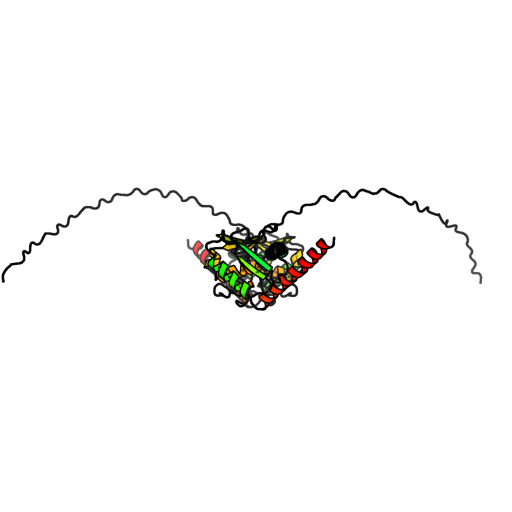8 21 LEU B N 1
ATOM 1849 C CA . LEU B 1 21 ? -61.469 0.576 -14.656 1 25.48 21 LEU B CA 1
ATOM 1850 C C . LEU B 1 21 ? -60.625 1.263 -15.719 1 25.48 21 LEU B C 1
ATOM 1852 O O . LEU B 1 21 ? -60.938 1.202 -16.906 1 25.48 21 LEU B O 1
ATOM 1856 N N . ALA B 1 22 ? -60.375 2.613 -15.586 1 25.28 22 ALA B N 1
ATOM 1857 C CA . ALA B 1 22 ? -59.625 3.178 -16.703 1 25.28 22 ALA B CA 1
ATOM 1858 C C . ALA B 1 22 ? -58.375 2.367 -16.984 1 25.28 22 ALA B C 1
ATOM 1860 O O . ALA B 1 22 ? -57.625 2.01 -16.047 1 25.28 22 ALA B O 1
ATOM 1861 N N . ALA B 1 23 ? -58.375 1.637 -18.078 1 24.44 23 ALA B N 1
ATOM 1862 C CA . ALA B 1 23 ? -57.375 0.794 -18.688 1 24.44 23 ALA B CA 1
ATOM 1863 C C . ALA B 1 23 ? -56.125 1.604 -19.016 1 24.44 23 ALA B C 1
ATOM 1865 O O . ALA B 1 23 ? -56.156 2.547 -19.812 1 24.44 23 ALA B O 1
ATOM 1866 N N . ALA B 1 24 ? -55.344 2.117 -18.062 1 26.66 24 ALA B N 1
ATOM 1867 C CA . ALA B 1 24 ? -54.188 2.908 -18.453 1 26.66 24 ALA B CA 1
ATOM 1868 C C . ALA B 1 24 ? -53.312 2.143 -19.438 1 26.66 24 ALA B C 1
ATOM 1870 O O . ALA B 1 24 ? -53.219 0.916 -19.375 1 26.66 24 ALA B O 1
ATOM 1871 N N . PRO B 1 25 ? -53.125 2.779 -20.641 1 29.42 25 PRO B N 1
ATOM 1872 C CA . PRO B 1 25 ? -52.312 2.244 -21.734 1 29.42 25 PRO B CA 1
ATOM 1873 C C . PRO B 1 25 ? -50.938 1.78 -21.266 1 29.42 25 PRO B C 1
ATOM 1875 O O . PRO B 1 25 ? -50.438 2.266 -20.25 1 29.42 25 PRO B O 1
ATOM 1878 N N . SER B 1 26 ? -50.656 0.533 -21.625 1 24.78 26 SER B N 1
ATOM 1879 C CA . SER B 1 26 ? -49.406 -0.184 -21.438 1 24.78 26 SER B CA 1
ATOM 1880 C C . SER B 1 26 ? -48.219 0.58 -22.031 1 24.78 26 SER B C 1
ATOM 1882 O O . SER B 1 26 ? -48.156 0.75 -23.25 1 24.78 26 SER B O 1
ATOM 1884 N N . ALA B 1 27 ? -48 1.817 -21.531 1 28.89 27 ALA B N 1
ATOM 1885 C CA . ALA B 1 27 ? -46.812 2.441 -22.125 1 28.89 27 ALA B CA 1
ATOM 1886 C C . ALA B 1 27 ? -45.688 1.433 -22.297 1 28.89 27 ALA B C 1
ATOM 1888 O O . ALA B 1 27 ? -45.438 0.622 -21.406 1 28.89 27 ALA B O 1
ATOM 1889 N N . LEU B 1 28 ? -45.375 1.108 -23.547 1 28.22 28 LEU B N 1
ATOM 1890 C CA . LEU B 1 28 ? -44.219 0.387 -24.062 1 28.22 28 LEU B CA 1
ATOM 1891 C C . LEU B 1 28 ? -42.938 0.863 -23.375 1 28.22 28 LEU B C 1
ATOM 1893 O O . LEU B 1 28 ? -42.688 2.066 -23.312 1 28.22 28 LEU B O 1
ATOM 1897 N N . ALA B 1 29 ? -42.5 0.053 -22.422 1 27.56 29 ALA B N 1
ATOM 1898 C CA . ALA B 1 29 ? -41.219 0.207 -21.703 1 27.56 29 ALA B CA 1
ATOM 1899 C C . ALA B 1 29 ? -40.062 0.446 -22.672 1 27.56 29 ALA B C 1
ATOM 1901 O O . ALA B 1 29 ? -39.844 -0.346 -23.594 1 27.56 29 ALA B O 1
ATOM 1902 N N . ALA B 1 30 ? -39.875 1.728 -23.078 1 31.97 30 ALA B N 1
ATOM 1903 C CA . ALA B 1 30 ? -38.688 2.021 -23.875 1 31.97 30 ALA B CA 1
ATOM 1904 C C . ALA B 1 30 ? -37.469 1.255 -23.344 1 31.97 30 ALA B C 1
ATOM 1906 O O . ALA B 1 30 ? -37.25 1.151 -22.141 1 31.97 30 ALA B O 1
ATOM 1907 N N . PRO B 1 31 ? -36.844 0.357 -24.188 1 29.67 31 PRO B N 1
ATOM 1908 C CA . PRO B 1 31 ? -35.656 -0.376 -23.75 1 29.67 31 PRO B CA 1
ATOM 1909 C C . PRO B 1 31 ? -34.594 0.538 -23.141 1 29.67 31 PRO B C 1
ATOM 1911 O O . PRO B 1 31 ? -34.406 1.666 -23.609 1 29.67 31 PRO B O 1
ATOM 1914 N N . ALA B 1 32 ? -34.438 0.482 -21.859 1 30.58 32 ALA B N 1
ATOM 1915 C CA . ALA B 1 32 ? -33.406 1.256 -21.172 1 30.58 32 ALA B CA 1
ATOM 1916 C C . ALA B 1 32 ? -32.094 1.16 -21.906 1 30.58 32 ALA B C 1
ATOM 1918 O O . ALA B 1 32 ? -31.734 0.107 -22.453 1 30.58 32 ALA B O 1
ATOM 1919 N N . PRO B 1 33 ? -31.656 2.322 -22.406 1 31.95 33 PRO B N 1
ATOM 1920 C CA . PRO B 1 33 ? -30.344 2.299 -23.047 1 31.95 33 PRO B CA 1
ATOM 1921 C C . PRO B 1 33 ? -29.312 1.52 -22.25 1 31.95 33 PRO B C 1
ATOM 1923 O O . PRO B 1 33 ? -29.344 1.531 -21.016 1 31.95 33 PRO B O 1
ATOM 1926 N N . GLU B 1 34 ? -28.797 0.409 -22.859 1 27.31 34 GLU B N 1
ATOM 1927 C CA . GLU B 1 34 ? -27.703 -0.362 -22.297 1 27.31 34 GLU B CA 1
ATOM 1928 C C . GLU B 1 34 ? -26.562 0.548 -21.859 1 27.31 34 GLU B C 1
ATOM 1930 O O . GLU B 1 34 ? -25.969 1.251 -22.688 1 27.31 34 GLU B O 1
ATOM 1935 N N . THR B 1 35 ? -26.688 1.276 -20.766 1 26.56 35 THR B N 1
ATOM 1936 C CA . THR B 1 35 ? -25.516 2.004 -20.281 1 26.56 35 THR B CA 1
ATOM 1937 C C . THR B 1 35 ? -24.281 1.107 -20.297 1 26.56 35 THR B C 1
ATOM 1939 O O . THR B 1 35 ? -24.219 0.123 -19.547 1 26.56 35 THR B O 1
ATOM 1942 N N . VAL B 1 36 ? -23.703 0.915 -21.453 1 26.05 36 VAL B N 1
ATOM 1943 C CA . VAL B 1 36 ? -22.375 0.325 -21.484 1 26.05 36 VAL B CA 1
ATOM 1944 C C . VAL B 1 36 ? -21.5 0.968 -20.406 1 26.05 36 VAL B C 1
ATOM 1946 O O . VAL B 1 36 ? -21.234 2.172 -20.453 1 26.05 36 VAL B O 1
ATOM 1949 N N . LYS B 1 37 ? -21.672 0.505 -19.188 1 28.19 37 LYS B N 1
ATOM 1950 C CA . LYS B 1 37 ? -20.703 0.982 -18.203 1 28.19 37 LYS B CA 1
ATOM 1951 C C . LYS B 1 37 ? -19.281 0.839 -18.719 1 28.19 37 LYS B C 1
ATOM 1953 O O . LYS B 1 37 ? -18.922 -0.19 -19.281 1 28.19 37 LYS B O 1
ATOM 1958 N N . PRO B 1 38 ? -18.641 1.949 -18.812 1 27.67 38 PRO B N 1
ATOM 1959 C CA . PRO B 1 38 ? -17.234 1.959 -19.203 1 27.67 38 PRO B CA 1
ATOM 1960 C C . PRO B 1 38 ? -16.422 0.892 -18.469 1 27.67 38 PRO B C 1
ATOM 1962 O O . PRO B 1 38 ? -16.703 0.575 -17.312 1 27.67 38 PRO B O 1
ATOM 1965 N N . SER B 1 39 ? -15.93 -0.081 -19.219 1 24.86 39 SER B N 1
ATOM 1966 C CA . SER B 1 39 ? -14.961 -1.129 -18.891 1 24.86 39 SER B CA 1
ATOM 1967 C C . SER B 1 39 ? -13.805 -0.578 -18.078 1 24.86 39 SER B C 1
ATOM 1969 O O . SER B 1 39 ? -13.008 0.22 -18.578 1 24.86 39 SER B O 1
ATOM 1971 N N . SER B 1 40 ? -14.094 -0.128 -16.875 1 25.05 40 SER B N 1
ATOM 1972 C CA . SER B 1 40 ? -13.062 0.301 -15.93 1 25.05 40 SER B CA 1
ATOM 1973 C C . SER B 1 40 ? -11.875 -0.65 -15.938 1 25.05 40 SER B C 1
ATOM 1975 O O . SER B 1 40 ? -12.023 -1.846 -15.68 1 25.05 40 SER B O 1
ATOM 1977 N N . THR B 1 41 ? -10.836 -0.333 -16.75 1 26.41 41 THR B N 1
ATOM 1978 C CA . THR B 1 41 ? -9.453 -0.744 -16.969 1 26.41 41 THR B CA 1
ATOM 1979 C C . THR B 1 41 ? -8.828 -1.243 -15.664 1 26.41 41 THR B C 1
ATOM 1981 O O . THR B 1 41 ? -9.359 -1.007 -14.578 1 26.41 41 THR B O 1
ATOM 1984 N N . TYR B 1 42 ? -7.566 -1.719 -15.711 1 23.81 42 TYR B N 1
ATOM 1985 C CA . TYR B 1 42 ? -6.477 -2.615 -15.336 1 23.81 42 TYR B CA 1
ATOM 1986 C C . TYR B 1 42 ? -5.895 -2.236 -13.984 1 23.81 42 TYR B C 1
ATOM 1988 O O . TYR B 1 42 ? -5.375 -1.13 -13.812 1 23.81 42 TYR B O 1
ATOM 1996 N N . ALA B 1 43 ? -6.5 -2.719 -12.953 1 26.19 43 ALA B N 1
ATOM 1997 C CA . ALA B 1 43 ? -6.195 -2.498 -11.539 1 26.19 43 ALA B CA 1
ATOM 1998 C C . ALA B 1 43 ? -4.805 -3.025 -11.195 1 26.19 43 ALA B C 1
ATOM 2000 O O . ALA B 1 43 ? -4.512 -4.207 -11.391 1 26.19 43 ALA B O 1
ATOM 2001 N N . THR B 1 44 ? -3.654 -2.26 -11.273 1 26.25 44 THR B N 1
ATOM 2002 C CA . THR B 1 44 ? -2.232 -2.5 -11.047 1 26.25 44 THR B CA 1
ATOM 2003 C C . THR B 1 44 ? -1.973 -2.877 -9.586 1 26.25 44 THR B C 1
ATOM 2005 O O . THR B 1 44 ? -2.545 -2.279 -8.68 1 26.25 44 THR B O 1
ATOM 2008 N N . SER B 1 45 ? -1.904 -4.117 -9.266 1 27.09 45 SER B N 1
ATOM 2009 C CA . SER B 1 45 ? -1.483 -4.691 -7.996 1 27.09 45 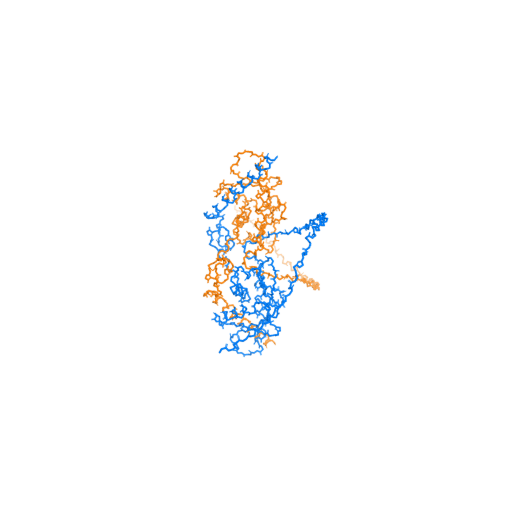SER B CA 1
ATOM 2010 C C . SER B 1 45 ? -0.254 -3.975 -7.445 1 27.09 45 SER B C 1
ATOM 2012 O O . SER B 1 45 ? 0.797 -3.953 -8.086 1 27.09 45 SER B O 1
ATOM 2014 N N . SER B 1 46 ? -0.193 -2.77 -6.961 1 29.67 46 SER B N 1
ATOM 2015 C CA . SER B 1 46 ? 1.094 -2.232 -6.527 1 29.67 46 SER B CA 1
ATOM 2016 C C . SER B 1 46 ? 1.517 -2.82 -5.184 1 29.67 46 SER B C 1
ATOM 2018 O O . SER B 1 46 ? 0.679 -3.039 -4.309 1 29.67 46 SER B O 1
ATOM 2020 N N . TYR B 1 47 ? 2.367 -3.854 -5.043 1 29.78 47 TYR B N 1
ATOM 2021 C CA . TYR B 1 47 ? 3.121 -4.215 -3.848 1 29.78 47 TYR B CA 1
ATOM 2022 C C . TYR B 1 47 ? 3.039 -3.113 -2.799 1 29.78 47 TYR B C 1
ATOM 2024 O O . TYR B 1 47 ? 2.729 -3.379 -1.635 1 29.78 47 TYR B O 1
ATOM 2032 N N . VAL B 1 48 ? 3.846 -2.328 -2.373 1 37 48 VAL B N 1
ATOM 2033 C CA . VAL B 1 48 ? 4.145 -1.18 -1.524 1 37 48 VAL B CA 1
ATOM 2034 C C . VAL B 1 48 ? 3.217 -0.019 -1.88 1 37 48 VAL B C 1
ATOM 2036 O O . VAL B 1 48 ? 2.674 0.033 -2.986 1 37 48 VAL B O 1
ATOM 2039 N N . GLY B 1 49 ? 2.25 0.801 -0.977 1 43.91 49 GLY B N 1
ATOM 2040 C CA . GLY B 1 49 ? 2.188 2.076 -1.676 1 43.91 49 GLY B CA 1
ATOM 2041 C C . GLY B 1 49 ? 3.143 2.158 -2.852 1 43.91 49 GLY B C 1
ATOM 2042 O O . GLY B 1 49 ? 4.309 1.78 -2.738 1 43.91 49 GLY B O 1
ATOM 2043 N N . SER B 1 50 ? 2.455 1.896 -3.939 1 48.84 50 SER B N 1
ATOM 2044 C CA . SER B 1 50 ? 3.371 1.77 -5.066 1 48.84 50 SER B CA 1
ATOM 2045 C C . SER B 1 50 ? 4.617 2.625 -4.867 1 48.84 50 SER B C 1
ATOM 2047 O O . SER B 1 50 ? 4.598 3.588 -4.098 1 48.84 50 SER B O 1
ATOM 2049 N N . ALA B 1 51 ? 5.633 1.979 -4.93 1 49.94 51 ALA B N 1
ATOM 2050 C CA . ALA B 1 51 ? 6.844 2.789 -5 1 49.94 51 ALA B CA 1
ATOM 2051 C C . ALA B 1 51 ? 6.543 4.18 -5.555 1 49.94 51 ALA B C 1
ATOM 2053 O O . ALA B 1 51 ? 7.113 5.172 -5.094 1 49.94 51 ALA B O 1
ATOM 2054 N N . GLU B 1 52 ? 5.469 4.176 -6.281 1 52.25 52 GLU B N 1
ATOM 2055 C CA . GLU B 1 52 ? 5.094 5.457 -6.875 1 52.25 52 GLU B CA 1
ATOM 2056 C C . GLU B 1 52 ? 4.402 6.355 -5.852 1 52.25 52 GLU B C 1
ATOM 2058 O O . GLU B 1 52 ? 4.668 7.559 -5.801 1 52.25 52 GLU B O 1
ATOM 2063 N N . GLU B 1 53 ? 3.611 5.668 -5.09 1 63.44 53 GLU B N 1
ATOM 2064 C CA . GLU B 1 53 ? 2.92 6.441 -4.062 1 63.44 53 GLU B CA 1
ATOM 2065 C C . GLU B 1 53 ? 3.896 6.961 -3.012 1 63.44 53 GLU B C 1
ATOM 2067 O O . GLU B 1 53 ? 3.781 8.102 -2.559 1 63.44 53 GLU B O 1
ATOM 2072 N N . GLN B 1 54 ? 4.836 6.164 -2.68 1 65.94 54 GLN B N 1
ATOM 2073 C CA . GLN B 1 54 ? 5.852 6.582 -1.719 1 65.94 54 GLN B CA 1
ATOM 2074 C C . GLN B 1 54 ? 6.695 7.727 -2.27 1 65.94 54 GLN B C 1
ATOM 2076 O O . GLN B 1 54 ? 7.008 8.68 -1.548 1 65.94 54 GLN B O 1
ATOM 2081 N N . ALA B 1 55 ? 6.973 7.602 -3.506 1 63.28 55 ALA B N 1
ATOM 2082 C CA . ALA B 1 55 ? 7.742 8.664 -4.145 1 63.28 55 ALA B CA 1
ATOM 2083 C C . ALA B 1 55 ? 6.938 9.961 -4.215 1 63.28 55 ALA B C 1
ATOM 2085 O O . ALA B 1 55 ? 7.48 11.047 -4 1 63.28 55 ALA B O 1
ATOM 2086 N N . ALA B 1 56 ? 5.66 9.836 -4.535 1 67.88 56 ALA B N 1
ATOM 2087 C CA . ALA B 1 56 ? 4.793 11.008 -4.602 1 67.88 56 ALA B CA 1
ATOM 2088 C C . ALA B 1 56 ? 4.652 11.664 -3.229 1 67.88 56 ALA B C 1
ATOM 2090 O O . ALA B 1 56 ? 4.672 12.898 -3.117 1 67.88 56 ALA B O 1
ATOM 2091 N N . ASN B 1 57 ? 4.473 10.898 -2.145 1 76.56 57 ASN B N 1
ATOM 2092 C CA . ASN B 1 57 ? 4.402 11.398 -0.778 1 76.56 57 ASN B CA 1
ATOM 2093 C C . ASN B 1 57 ? 5.68 12.141 -0.388 1 76.56 57 ASN B C 1
ATOM 2095 O O . ASN B 1 57 ? 5.621 13.203 0.237 1 76.56 57 ASN B O 1
ATOM 2099 N N . LYS B 1 58 ? 6.801 11.539 -0.788 1 77.31 58 LYS B N 1
ATOM 2100 C CA . LYS B 1 58 ? 8.078 12.195 -0.514 1 77.31 58 LYS B CA 1
ATOM 2101 C C . LYS B 1 58 ? 8.164 13.539 -1.231 1 77.31 58 LYS B C 1
ATOM 2103 O O . LYS B 1 58 ? 8.633 14.523 -0.659 1 77.31 58 LYS B O 1
ATOM 2108 N N . ARG B 1 59 ? 7.762 13.555 -2.506 1 75.12 59 ARG B N 1
ATOM 2109 C CA . ARG B 1 59 ? 7.777 14.805 -3.266 1 75.12 59 ARG B CA 1
ATOM 2110 C C . ARG B 1 59 ? 6.875 15.852 -2.621 1 75.12 59 ARG B C 1
ATOM 2112 O O . ARG B 1 59 ? 7.207 17.031 -2.6 1 75.12 59 ARG B O 1
ATOM 2119 N N . PHE B 1 60 ? 5.734 15.492 -2.223 1 81.75 60 PHE B N 1
ATOM 2120 C CA . PHE B 1 60 ? 4.824 16.406 -1.539 1 81.75 60 PHE B CA 1
ATOM 2121 C C . PHE B 1 60 ? 5.469 16.969 -0.281 1 81.75 60 PHE B C 1
ATOM 2123 O O . PHE B 1 60 ? 5.43 18.188 -0.05 1 81.75 60 PHE B O 1
ATOM 2130 N N . PHE B 1 61 ? 6 16.094 0.516 1 86.88 61 PHE B N 1
ATOM 2131 C CA . PHE B 1 61 ? 6.695 16.531 1.722 1 86.88 61 PHE B CA 1
ATOM 2132 C C . PHE B 1 61 ? 7.785 17.547 1.384 1 86.88 61 PHE B C 1
ATOM 2134 O O . PHE B 1 61 ? 7.891 18.594 2.025 1 86.88 61 PHE B O 1
ATOM 2141 N N . ASP B 1 62 ? 8.562 17.25 0.411 1 83.06 62 ASP B N 1
ATOM 2142 C CA . ASP B 1 62 ? 9.648 18.141 0.011 1 83.06 62 ASP B CA 1
ATOM 2143 C C . ASP B 1 62 ? 9.109 19.516 -0.409 1 83.06 62 ASP B C 1
ATOM 2145 O O . ASP B 1 62 ? 9.688 20.547 -0.066 1 83.06 62 ASP B O 1
ATOM 2149 N N . ALA B 1 63 ? 8.055 19.484 -1.175 1 81.81 63 ALA B N 1
ATOM 2150 C CA . ALA B 1 63 ? 7.449 20.734 -1.638 1 81.81 63 ALA B CA 1
ATOM 2151 C C . ALA B 1 63 ? 6.93 21.562 -0.464 1 81.81 63 ALA B C 1
ATOM 2153 O O . ALA B 1 63 ? 7.137 22.781 -0.411 1 81.81 63 ALA B O 1
ATOM 2154 N N . VAL B 1 64 ? 6.238 20.953 0.519 1 88 64 VAL B N 1
ATOM 2155 C CA . VAL B 1 64 ? 5.684 21.641 1.684 1 88 64 VAL B CA 1
ATOM 2156 C C . VAL B 1 64 ? 6.812 22.172 2.555 1 88 64 VAL B C 1
ATOM 2158 O O . VAL B 1 64 ? 6.758 23.312 3.02 1 88 64 VAL B O 1
ATOM 2161 N N . MET B 1 65 ? 7.836 21.297 2.775 1 87.56 65 MET B N 1
ATOM 2162 C CA . MET B 1 65 ? 8.992 21.719 3.557 1 87.56 65 MET B CA 1
ATOM 2163 C C . MET B 1 65 ? 9.633 22.969 2.943 1 87.56 65 MET B C 1
ATOM 2165 O O . MET B 1 65 ? 9.867 23.953 3.639 1 87.56 65 MET B O 1
ATOM 2169 N N . LYS B 1 66 ? 9.875 22.922 1.659 1 84.19 66 LYS B N 1
ATOM 2170 C CA . LYS B 1 66 ? 10.484 24.047 0.964 1 84.19 66 LYS B CA 1
ATOM 2171 C C . LYS B 1 66 ? 9.625 25.297 1.084 1 84.19 66 LYS B C 1
ATOM 2173 O O . LYS B 1 66 ? 10.133 26.375 1.394 1 84.19 66 LYS B O 1
ATOM 2178 N N . SER B 1 67 ? 8.352 25.188 0.819 1 85.31 67 SER B N 1
ATOM 2179 C CA . SER B 1 67 ? 7.426 26.312 0.879 1 85.31 67 SER B CA 1
ATOM 2180 C C . SER B 1 67 ? 7.328 26.875 2.295 1 85.31 67 SER B C 1
ATOM 2182 O O . SER B 1 67 ? 7.324 28.094 2.486 1 85.31 67 SER B O 1
ATOM 2184 N N . ALA B 1 68 ? 7.223 26.016 3.309 1 86.75 68 ALA B N 1
ATOM 2185 C CA . ALA B 1 68 ? 7.098 26.438 4.703 1 86.75 68 ALA B CA 1
ATOM 2186 C C . ALA B 1 68 ? 8.375 27.109 5.188 1 86.75 68 ALA B C 1
ATOM 2188 O O . ALA B 1 68 ? 8.312 28.125 5.887 1 86.75 68 ALA B O 1
ATOM 2189 N N . LEU B 1 69 ? 9.484 26.562 4.84 1 85.75 69 LEU B N 1
ATOM 2190 C CA . LEU B 1 69 ? 10.75 27.125 5.289 1 85.75 69 LEU B CA 1
ATOM 2191 C C . LEU B 1 69 ? 11.008 28.469 4.633 1 85.75 69 LEU B C 1
ATOM 2193 O O . LEU B 1 69 ? 11.594 29.375 5.25 1 85.75 69 LEU B O 1
ATOM 2197 N N . LYS B 1 70 ? 10.633 28.641 3.363 1 83.69 70 LYS B N 1
ATOM 2198 C CA . LYS B 1 70 ? 10.742 29.938 2.699 1 83.69 70 LYS B CA 1
ATOM 2199 C C . LYS B 1 70 ? 9.938 31.016 3.434 1 83.69 70 LYS B C 1
ATOM 2201 O O . LYS B 1 70 ? 10.406 32.125 3.617 1 83.69 70 LYS B O 1
ATOM 2206 N N . LYS B 1 71 ? 8.805 30.688 3.879 1 80.94 71 LYS B N 1
ATOM 2207 C CA . LYS B 1 71 ? 7.953 31.625 4.605 1 80.94 71 LYS B CA 1
ATOM 2208 C C . LYS B 1 71 ? 8.5 31.891 6.004 1 80.94 71 LYS B C 1
ATOM 2210 O O . LYS B 1 71 ? 8.406 33 6.512 1 80.94 71 LYS B O 1
ATOM 2215 N N . GLN B 1 72 ? 9.078 30.859 6.598 1 79.81 72 GLN B N 1
ATOM 2216 C CA . GLN B 1 72 ? 9.664 30.984 7.934 1 79.81 72 GLN B CA 1
ATOM 2217 C C . GLN B 1 72 ? 10.883 31.891 7.918 1 79.81 72 GLN B C 1
ATOM 2219 O O . GLN B 1 72 ? 11.172 32.562 8.906 1 79.81 72 GLN B O 1
ATOM 2224 N N . ALA B 1 73 ? 11.648 31.797 6.926 1 75.75 73 ALA B N 1
ATOM 2225 C CA . ALA B 1 73 ? 12.859 32.625 6.82 1 75.75 73 ALA B CA 1
ATOM 2226 C C . ALA B 1 73 ? 12.523 34.094 6.902 1 75.75 73 ALA B C 1
ATOM 2228 O O . ALA B 1 73 ? 13.359 34.906 7.305 1 75.75 73 ALA B O 1
ATOM 2229 N N . ALA B 1 74 ? 11.352 34.469 6.508 1 69.25 74 ALA B N 1
ATOM 2230 C CA . ALA B 1 74 ? 10.938 35.875 6.562 1 69.25 74 ALA B CA 1
ATOM 2231 C C . ALA B 1 74 ? 10.68 36.312 8 1 69.25 74 ALA B C 1
ATOM 2233 O O . ALA B 1 74 ? 10.484 37.5 8.266 1 69.25 74 ALA B O 1
ATOM 2234 N N . LYS B 1 75 ? 10.664 35.344 8.93 1 67.69 75 LYS B N 1
ATOM 2235 C CA . LYS B 1 75 ? 10.492 35.625 10.352 1 67.69 75 LYS B CA 1
ATOM 2236 C C . LYS B 1 75 ? 11.625 35.031 11.18 1 67.69 75 LYS B C 1
ATOM 2238 O O . LYS B 1 75 ? 11.539 33.906 11.656 1 67.69 75 LYS B O 1
ATOM 2243 N N . PRO B 1 76 ? 12.711 35.781 11.492 1 61.41 76 PRO B N 1
ATOM 2244 C CA . PRO B 1 76 ? 13.93 35.312 12.164 1 61.41 76 PRO B CA 1
ATOM 2245 C C . PRO B 1 76 ? 13.664 34.812 13.586 1 61.41 76 PRO B C 1
ATOM 2247 O O . PRO B 1 76 ? 12.75 35.312 14.258 1 61.41 76 PRO B O 1
ATOM 2250 N N . GLY B 1 77 ? 14.391 33.625 14.141 1 61.44 77 GLY B N 1
ATOM 2251 C CA . GLY B 1 77 ? 14.414 33.125 15.508 1 61.44 77 GLY B CA 1
ATOM 2252 C C . GLY B 1 77 ? 13.539 31.922 15.719 1 61.44 77 GLY B C 1
ATOM 2253 O O . GLY B 1 77 ? 13.523 31.344 16.812 1 61.44 77 GLY B O 1
ATOM 2254 N N . ILE B 1 78 ? 12.828 31.594 14.695 1 60.75 78 ILE B N 1
ATOM 2255 C CA . ILE B 1 78 ? 11.773 30.625 14.977 1 60.75 78 ILE B CA 1
ATOM 2256 C C . ILE B 1 78 ? 12.336 29.203 14.891 1 60.75 78 ILE B C 1
ATOM 2258 O O . ILE B 1 78 ? 13.062 28.875 13.953 1 60.75 78 ILE B O 1
ATOM 2262 N N . GLN B 1 79 ? 12.016 28.5 16.062 1 76.88 79 GLN B N 1
ATOM 2263 C CA . GLN B 1 79 ? 12.484 27.125 16.25 1 76.88 79 GLN B CA 1
ATOM 2264 C C . GLN B 1 79 ? 11.453 26.109 15.766 1 76.88 79 GLN B C 1
ATOM 2266 O O . GLN B 1 79 ? 11.781 24.953 15.531 1 76.88 79 GLN B O 1
ATOM 2271 N N . VAL B 1 80 ? 10.344 26.625 15.516 1 87.62 80 VAL B N 1
ATOM 2272 C CA . VAL B 1 80 ? 9.297 25.703 15.094 1 87.62 80 VAL B CA 1
ATOM 2273 C C . VAL B 1 80 ? 8.719 26.141 13.75 1 87.62 80 VAL B C 1
ATOM 2275 O O . VAL B 1 80 ? 8.336 27.312 13.594 1 87.62 80 VAL B O 1
ATOM 2278 N N . VAL B 1 81 ? 8.75 25.312 12.727 1 90.38 81 VAL B N 1
ATOM 2279 C CA . VAL B 1 81 ? 8.258 25.625 11.391 1 90.38 81 VAL B CA 1
ATOM 2280 C C . VAL B 1 81 ? 6.73 25.594 11.383 1 90.38 81 VAL B C 1
ATOM 2282 O O . VAL B 1 81 ? 6.125 24.641 11.891 1 90.38 81 VAL B O 1
ATOM 2285 N N . THR B 1 82 ? 6.129 26.594 10.891 1 93.44 82 THR B N 1
ATOM 2286 C CA . THR B 1 82 ? 4.68 26.609 10.742 1 93.44 82 THR B CA 1
ATOM 2287 C C . THR B 1 82 ? 4.277 26.234 9.32 1 93.44 82 THR B C 1
ATOM 2289 O O . THR B 1 82 ? 4.738 26.859 8.359 1 93.44 82 THR B O 1
ATOM 2292 N N . VAL B 1 83 ? 3.512 25.203 9.125 1 94 83 VAL B N 1
ATOM 2293 C CA . VAL B 1 83 ? 2.926 24.781 7.855 1 94 83 VAL B CA 1
ATOM 2294 C C . VAL B 1 83 ? 1.462 25.203 7.793 1 94 83 VAL B C 1
ATOM 2296 O O . VAL B 1 83 ? 0.656 24.812 8.641 1 94 83 VAL B O 1
ATOM 2299 N N . THR B 1 84 ? 1.079 26.031 6.789 1 95.5 84 THR B N 1
ATOM 2300 C CA . THR B 1 84 ? -0.289 26.531 6.691 1 95.5 84 THR B CA 1
ATOM 2301 C C . THR B 1 84 ? -1.084 25.719 5.664 1 95.5 84 THR B C 1
ATOM 2303 O O . THR B 1 84 ? -0.524 25.234 4.68 1 95.5 84 THR B O 1
ATOM 2306 N N . TYR B 1 85 ? -2.34 25.516 5.973 1 96.38 85 TYR B N 1
ATOM 2307 C CA . TYR B 1 85 ? -3.217 24.781 5.059 1 96.38 85 TYR B CA 1
ATOM 2308 C C . TYR B 1 85 ? -4.543 25.516 4.883 1 96.38 85 TYR B C 1
ATOM 2310 O O . TYR B 1 85 ? -4.984 26.234 5.777 1 96.38 85 TYR B O 1
ATOM 2318 N N . ASN B 1 86 ? -5.16 25.359 3.715 1 96.94 86 ASN B N 1
ATOM 2319 C CA . ASN B 1 86 ? -6.469 25.922 3.383 1 96.94 86 ASN B CA 1
ATOM 2320 C C . ASN B 1 86 ? -7.527 24.828 3.264 1 96.94 86 ASN B C 1
ATOM 2322 O O . ASN B 1 86 ? -7.27 23.766 2.693 1 96.94 86 ASN B O 1
ATOM 2326 N N . THR B 1 87 ? -8.781 25.109 3.766 1 97.56 87 THR B N 1
ATOM 2327 C CA . THR B 1 87 ? -9.828 24.094 3.805 1 97.56 87 THR B CA 1
ATOM 2328 C C . THR B 1 87 ? -11.008 24.484 2.928 1 97.56 87 THR B C 1
ATOM 2330 O O . THR B 1 87 ? -12.055 23.828 2.943 1 97.56 87 THR B O 1
ATOM 2333 N N . SER B 1 88 ? -10.914 25.5 2.111 1 97.56 88 SER B N 1
ATOM 2334 C CA . SER B 1 88 ? -12.039 26.047 1.356 1 97.56 88 SER B CA 1
ATOM 2335 C C . SER B 1 88 ? -12.586 25.031 0.364 1 97.56 88 SER B C 1
ATOM 2337 O O . SER B 1 88 ? -13.758 25.094 -0.021 1 97.56 88 SER B O 1
ATOM 2339 N N . ARG B 1 89 ? -11.828 24.078 -0.035 1 96.69 89 ARG B N 1
ATOM 2340 C CA . ARG B 1 89 ? -12.242 23.094 -1.03 1 96.69 89 ARG B CA 1
ATOM 2341 C C . ARG B 1 89 ? -12.609 21.766 -0.371 1 96.69 89 ARG B C 1
ATOM 2343 O O . ARG B 1 89 ? -12.797 20.766 -1.055 1 96.69 89 ARG B O 1
ATOM 2350 N N . ALA B 1 90 ? -12.602 21.766 0.922 1 97.94 90 ALA B N 1
ATOM 2351 C CA . ALA B 1 90 ? -13.023 20.578 1.661 1 97.94 90 ALA B CA 1
ATOM 2352 C C . ALA B 1 90 ? -13.906 20.969 2.852 1 97.94 90 ALA B C 1
ATOM 2354 O O . ALA B 1 90 ? -13.648 20.531 3.979 1 97.94 90 ALA B O 1
ATOM 2355 N N . PRO B 1 91 ? -15.008 21.688 2.631 1 97.81 91 PRO B N 1
ATOM 2356 C CA . PRO B 1 91 ? -15.828 22.188 3.738 1 97.81 91 PRO B CA 1
ATOM 2357 C C . PRO B 1 91 ? -16.484 21.078 4.543 1 97.81 91 PRO B C 1
ATOM 2359 O O . PRO B 1 91 ? -16.703 21.219 5.75 1 97.81 91 PRO B O 1
ATOM 2362 N N . SER B 1 92 ? -16.812 19.953 3.988 1 98.25 92 SER B N 1
ATOM 2363 C CA . SER B 1 92 ? -17.531 18.875 4.672 1 98.25 92 SER B CA 1
ATOM 2364 C C . SER B 1 92 ? -16.641 18.203 5.715 1 98.25 92 SER B C 1
ATOM 2366 O O . SER B 1 92 ? -17.125 17.484 6.586 1 98.25 92 SER B O 1
ATOM 2368 N N . PHE B 1 93 ? -15.305 18.453 5.664 1 98.5 93 PHE B N 1
ATOM 2369 C CA . PHE B 1 93 ? -14.375 17.75 6.539 1 98.5 93 PHE B CA 1
ATOM 2370 C C . PHE B 1 93 ? -13.695 18.719 7.496 1 98.5 93 PHE B C 1
ATOM 2372 O O . PHE B 1 93 ? -12.68 18.375 8.117 1 98.5 93 PHE B O 1
ATOM 2379 N N . ARG B 1 94 ? -14.164 19.938 7.621 1 97.94 94 ARG B N 1
ATOM 2380 C CA . ARG B 1 94 ? -13.469 20.969 8.391 1 97.94 94 ARG B CA 1
ATOM 2381 C C . ARG B 1 94 ? -13.25 20.531 9.828 1 97.94 94 ARG B C 1
ATOM 2383 O O . ARG B 1 94 ? -12.211 20.812 10.422 1 97.94 94 ARG B O 1
ATOM 2390 N N . THR B 1 95 ? -14.211 19.812 10.445 1 98.19 95 THR B N 1
ATOM 2391 C CA . THR B 1 95 ? -14.078 19.344 11.82 1 98.19 95 THR B CA 1
ATOM 2392 C C . THR B 1 95 ? -12.961 18.312 11.93 1 98.19 95 THR B C 1
ATOM 2394 O O . THR B 1 95 ? -12.117 18.391 12.828 1 98.19 95 THR B O 1
ATOM 2397 N N . GLN B 1 96 ? -12.93 17.328 11.031 1 98.5 96 GLN B N 1
ATOM 2398 C CA . GLN B 1 96 ? -11.898 16.297 11.031 1 98.5 96 GLN B CA 1
ATOM 2399 C C . GLN B 1 96 ? -10.516 16.906 10.789 1 98.5 96 GLN B C 1
ATOM 2401 O O . GLN B 1 96 ? -9.531 16.469 11.383 1 98.5 96 GLN B O 1
ATOM 2406 N N . ILE B 1 97 ? -10.484 17.875 9.922 1 98.69 97 ILE B N 1
ATOM 2407 C CA . ILE B 1 97 ? -9.227 18.547 9.617 1 98.69 97 ILE B CA 1
ATOM 2408 C C . ILE B 1 97 ? -8.719 19.281 10.859 1 98.69 97 ILE B C 1
ATOM 2410 O O . ILE B 1 97 ? -7.543 19.203 11.211 1 98.69 97 ILE B O 1
ATOM 2414 N N . ALA B 1 98 ? -9.609 20 11.523 1 98.69 98 ALA B N 1
ATOM 2415 C CA . ALA B 1 98 ? -9.234 20.719 12.742 1 98.69 98 ALA B CA 1
ATOM 2416 C C . ALA B 1 98 ? -8.75 19.75 13.812 1 98.69 98 ALA B C 1
ATOM 2418 O O . ALA B 1 98 ? -7.766 20.016 14.508 1 98.69 98 ALA B O 1
ATOM 2419 N N . ARG B 1 99 ? -9.406 18.625 13.961 1 98.62 99 ARG B N 1
ATOM 2420 C CA . ARG B 1 99 ? -9 17.609 14.938 1 98.62 99 ARG B CA 1
ATOM 2421 C C . ARG B 1 99 ? -7.645 17.016 14.57 1 98.62 99 ARG B C 1
ATOM 2423 O O . ARG B 1 99 ? -6.797 16.812 15.445 1 98.62 99 ARG B O 1
ATOM 2430 N N . SER B 1 100 ? -7.461 16.719 13.312 1 98.56 100 SER B N 1
ATOM 2431 C CA . SER B 1 100 ? -6.168 16.25 12.836 1 98.56 100 SER B CA 1
ATOM 2432 C C . SER B 1 100 ? -5.059 17.234 13.18 1 98.56 100 SER B C 1
ATOM 2434 O O . SER B 1 100 ? -3.982 16.828 13.633 1 98.56 100 SER B O 1
ATOM 2436 N N . THR B 1 101 ? -5.328 18.5 12.945 1 98.75 101 THR B N 1
ATOM 2437 C CA . THR B 1 101 ? -4.375 19.562 13.266 1 98.75 101 THR B CA 1
ATOM 2438 C C . THR B 1 101 ? -4.035 19.547 14.75 1 98.75 101 THR B C 1
ATOM 2440 O O . THR B 1 101 ? -2.863 19.609 15.125 1 98.75 101 THR B O 1
ATOM 2443 N N . GLN B 1 102 ? -5.023 19.453 15.57 1 98.75 102 GLN B N 1
ATOM 2444 C CA . GLN B 1 102 ? -4.812 19.406 17.016 1 98.75 102 GLN B CA 1
ATOM 2445 C C . GLN B 1 102 ? -3.967 18.203 17.406 1 98.75 102 GLN B C 1
ATOM 2447 O O . GLN B 1 102 ? -3.072 18.312 18.25 1 98.75 102 GLN B O 1
ATOM 2452 N N . ILE B 1 103 ? -4.238 17.141 16.844 1 98.69 103 ILE B N 1
ATOM 2453 C CA . ILE B 1 103 ? -3.543 15.891 17.141 1 98.69 103 ILE B CA 1
ATOM 2454 C C . ILE B 1 103 ? -2.064 16.031 16.781 1 98.69 103 ILE B C 1
ATOM 2456 O O . ILE B 1 103 ? -1.19 15.75 17.609 1 98.69 103 ILE B O 1
ATOM 2460 N N . TRP B 1 104 ? -1.787 16.438 15.578 1 98.69 104 TRP B N 1
ATOM 2461 C CA . TRP B 1 104 ? -0.396 16.562 15.156 1 98.69 104 TRP B CA 1
ATOM 2462 C C . TRP B 1 104 ? 0.316 17.656 15.945 1 98.69 104 TRP B C 1
ATOM 2464 O O . TRP B 1 104 ? 1.451 17.469 16.391 1 98.69 104 TRP B O 1
ATOM 2474 N N . ASN B 1 105 ? -0.365 18.797 16.219 1 98.5 105 ASN B N 1
ATOM 2475 C CA . ASN B 1 105 ? 0.252 19.906 16.953 1 98.5 105 ASN B CA 1
ATOM 2476 C C . ASN B 1 105 ? 0.56 19.516 18.391 1 98.5 105 ASN B C 1
ATOM 2478 O O . ASN B 1 105 ? 1.521 20.016 18.984 1 98.5 105 ASN B O 1
ATOM 2482 N N . SER B 1 106 ? -0.203 18.641 18.969 1 98.44 106 SER B N 1
ATOM 2483 C CA . SER B 1 106 ? 0.059 18.188 20.328 1 98.44 106 SER B CA 1
ATOM 2484 C C . SER B 1 106 ? 1.087 17.062 20.344 1 98.44 106 SER B C 1
ATOM 2486 O O . SER B 1 106 ? 1.627 16.734 21.406 1 98.44 106 SER B O 1
ATOM 2488 N N . SER B 1 107 ? 1.373 16.469 19.25 1 98.19 107 SER B N 1
ATOM 2489 C CA . SER B 1 107 ? 2.189 15.266 19.188 1 98.19 107 SER B CA 1
ATOM 2490 C C . SER B 1 107 ? 3.637 15.594 18.828 1 98.19 107 SER B C 1
ATOM 2492 O O . SER B 1 107 ? 4.551 14.844 19.188 1 98.19 107 SER B O 1
ATOM 2494 N N . VAL B 1 108 ? 3.857 16.734 18.109 1 97.62 108 VAL B N 1
ATOM 2495 C CA . VAL B 1 108 ? 5.199 17.031 17.625 1 97.62 108 VAL B CA 1
ATOM 2496 C C . VAL B 1 108 ? 5.609 18.438 18.062 1 97.62 108 VAL B C 1
ATOM 2498 O O . VAL B 1 108 ? 4.762 19.234 18.469 1 97.62 108 VAL B O 1
ATOM 2501 N N . SER B 1 109 ? 6.922 18.719 17.984 1 95.44 109 SER B N 1
ATOM 2502 C CA . SER B 1 109 ? 7.41 19.969 18.562 1 95.44 109 SER B CA 1
ATOM 2503 C C . SER B 1 109 ? 8.133 20.812 17.531 1 95.44 109 SER B C 1
ATOM 2505 O O . SER B 1 109 ? 8.312 22.016 17.719 1 95.44 109 SER B O 1
ATOM 2507 N N . ASN B 1 110 ? 8.555 20.281 16.453 1 92.38 110 ASN B N 1
ATOM 2508 C CA . ASN B 1 110 ? 9.422 21.016 15.539 1 92.38 110 ASN B CA 1
ATOM 2509 C C . ASN B 1 110 ? 8.641 21.547 14.336 1 92.38 110 ASN B C 1
ATOM 2511 O O . ASN B 1 110 ? 9.203 22.234 13.484 1 92.38 110 ASN B O 1
ATOM 2515 N N . VAL B 1 111 ? 7.387 21.25 14.234 1 95.44 111 VAL B N 1
ATOM 2516 C CA . VAL B 1 111 ? 6.5 21.734 13.18 1 95.44 111 VAL B CA 1
ATOM 2517 C C . VAL B 1 111 ? 5.086 21.906 13.734 1 95.44 111 VAL B C 1
ATOM 2519 O O . VAL B 1 111 ? 4.637 21.109 14.562 1 95.44 111 VAL B O 1
ATOM 2522 N N . LYS B 1 112 ? 4.395 22.938 13.352 1 97.06 112 LYS B N 1
ATOM 2523 C CA . LYS B 1 112 ? 2.998 23.188 13.695 1 97.06 112 LYS B CA 1
ATOM 2524 C C . LYS B 1 112 ? 2.16 23.453 12.445 1 97.06 112 LYS B C 1
ATOM 2526 O O . LYS B 1 112 ? 2.631 24.078 11.492 1 97.06 112 LYS B O 1
ATOM 2531 N N . LEU B 1 113 ? 0.931 22.906 12.469 1 97.75 113 LEU B N 1
ATOM 2532 C CA . LEU B 1 113 ? -0.043 23.141 11.406 1 97.75 113 LEU B CA 1
ATOM 2533 C C . LEU B 1 113 ? -0.975 24.297 11.758 1 97.75 113 LEU B C 1
ATOM 2535 O O . LEU B 1 113 ? -1.383 24.438 12.906 1 97.75 113 LEU B O 1
ATOM 2539 N N . GLN B 1 114 ? -1.29 25.141 10.789 1 97.69 114 GLN B N 1
ATOM 2540 C CA . GLN B 1 114 ? -2.18 26.281 11.008 1 97.69 114 GLN B CA 1
ATOM 2541 C C . GLN B 1 114 ? -3.08 26.516 9.797 1 97.69 114 GLN B C 1
ATOM 2543 O O . GLN B 1 114 ? -2.6 26.594 8.664 1 97.69 114 GLN B O 1
ATOM 2548 N N . GLU B 1 115 ? -4.359 26.578 10.062 1 97.81 115 GLU B N 1
ATOM 2549 C CA . GLU B 1 115 ? -5.297 26.906 8.992 1 97.81 115 GLU B CA 1
ATOM 2550 C C . GLU B 1 115 ? -5.145 28.359 8.555 1 97.81 115 GLU B C 1
ATOM 2552 O O . GLU B 1 115 ? -4.863 29.234 9.383 1 97.81 115 GLU B O 1
ATOM 2557 N N . THR B 1 116 ? -5.309 28.609 7.285 1 96.75 116 THR B N 1
ATOM 2558 C CA . THR B 1 116 ? -5.312 29.969 6.738 1 96.75 116 THR B CA 1
ATOM 2559 C C . THR B 1 116 ? -6.445 30.141 5.727 1 96.75 116 THR B C 1
ATOM 2561 O O . THR B 1 116 ? -6.875 29.172 5.102 1 96.75 116 THR B O 1
ATOM 2564 N N . SER B 1 117 ? -6.992 31.359 5.652 1 95.19 117 SER B N 1
ATOM 2565 C CA . SER B 1 117 ? -7.992 31.672 4.637 1 95.19 117 SER B CA 1
ATOM 2566 C C . SER B 1 117 ? -7.336 32 3.299 1 95.19 117 SER B C 1
ATOM 2568 O O . SER B 1 117 ? -8.008 32.031 2.266 1 95.19 117 SER B O 1
ATOM 2570 N N . SER B 1 118 ? -5.992 32.219 3.262 1 92 118 SER B N 1
ATOM 2571 C CA . SER B 1 118 ? -5.234 32.5 2.045 1 92 118 SER B CA 1
ATOM 2572 C C . SER B 1 118 ? -4.688 31.203 1.435 1 92 118 SER B C 1
ATOM 2574 O O . SER B 1 118 ? -5.129 30.109 1.785 1 92 118 SER B O 1
ATOM 2576 N N . THR B 1 119 ? -3.797 31.547 0.393 1 88.62 119 THR B N 1
ATOM 2577 C CA . THR B 1 119 ? -3.129 30.406 -0.223 1 88.62 119 THR B CA 1
ATOM 2578 C C . THR B 1 119 ? -2.17 29.75 0.763 1 88.62 119 THR B C 1
ATOM 2580 O O . THR B 1 119 ? -1.238 30.391 1.255 1 88.62 119 THR B O 1
ATOM 2583 N N . GLY B 1 120 ? -2.402 28.625 1.42 1 91.56 120 GLY B N 1
ATOM 2584 C CA . GLY B 1 120 ? -1.577 27.844 2.324 1 91.56 120 GLY B CA 1
ATOM 2585 C C . GLY B 1 120 ? -0.459 27.109 1.618 1 91.56 120 GLY B C 1
ATOM 2586 O O . GLY B 1 120 ? -0.299 27.219 0.402 1 91.56 120 GLY B O 1
ATOM 2587 N N . ASN B 1 121 ? 0.436 26.469 2.42 1 91.81 121 ASN B N 1
ATOM 2588 C CA . ASN B 1 121 ? 1.452 25.594 1.854 1 91.81 121 ASN B CA 1
ATOM 2589 C C . ASN B 1 121 ? 0.824 24.422 1.111 1 91.81 121 ASN B C 1
ATOM 2591 O O . ASN B 1 121 ? 1.419 23.875 0.174 1 91.81 121 ASN B O 1
ATOM 2595 N N . PHE B 1 122 ? -0.344 24 1.536 1 92.94 122 PHE B N 1
ATOM 2596 C CA . PHE B 1 122 ? -1.154 23.016 0.842 1 92.94 122 PHE B CA 1
ATOM 2597 C C . PHE B 1 122 ? -2.635 23.219 1.134 1 92.94 122 PHE B C 1
ATOM 2599 O O . PHE B 1 122 ? -3 24.094 1.914 1 92.94 122 PHE B O 1
ATOM 2606 N N . GLN B 1 123 ? -3.543 22.484 0.424 1 95.31 123 GLN B N 1
ATOM 2607 C CA . GLN B 1 123 ? -4.98 22.578 0.666 1 95.31 123 GLN B CA 1
ATOM 2608 C C . GLN B 1 123 ? -5.602 21.188 0.827 1 95.31 123 GLN B C 1
ATOM 2610 O O . GLN B 1 123 ? -5.02 20.188 0.404 1 95.31 123 GLN B O 1
ATOM 2615 N N . TYR B 1 124 ? -6.727 21.219 1.562 1 96.06 124 TYR B N 1
ATOM 2616 C CA . TYR B 1 124 ? -7.582 20.031 1.575 1 96.06 124 TYR B CA 1
ATOM 2617 C C . TYR B 1 124 ? -8.656 20.125 0.495 1 96.06 124 TYR B C 1
ATOM 2619 O O . TYR B 1 124 ? -9.203 21.203 0.248 1 96.06 124 TYR B O 1
ATOM 2627 N N . ARG B 1 125 ? -8.875 19.031 -0.171 1 95.31 125 ARG B N 1
ATOM 2628 C CA . ARG B 1 125 ? -9.953 18.844 -1.139 1 95.31 125 ARG B CA 1
ATOM 2629 C C . ARG B 1 125 ? -10.805 17.625 -0.797 1 95.31 125 ARG B C 1
ATOM 2631 O O . ARG B 1 125 ? -10.383 16.766 -0.024 1 95.31 125 ARG B O 1
ATOM 2638 N N . GLU B 1 126 ? -12.078 17.672 -1.258 1 96.75 126 GLU B N 1
ATOM 2639 C CA . GLU B 1 126 ? -12.984 16.562 -0.993 1 96.75 126 GLU B CA 1
ATOM 2640 C C . GLU B 1 126 ? -13.711 16.125 -2.264 1 96.75 126 GLU B C 1
ATOM 2642 O O . GLU B 1 126 ? -13.789 16.891 -3.23 1 96.75 126 GLU B O 1
ATOM 2647 N N . GLY B 1 127 ? -14.102 14.859 -2.295 1 95.19 127 GLY B N 1
ATOM 2648 C CA . GLY B 1 127 ? -14.852 14.297 -3.406 1 95.19 127 GLY B CA 1
ATOM 2649 C C . GLY B 1 127 ? -14.922 12.781 -3.367 1 95.19 127 GLY B C 1
ATOM 2650 O O . GLY B 1 127 ? -14.852 12.18 -2.295 1 95.19 127 GLY B O 1
ATOM 2651 N N . ASN B 1 128 ? -15.305 12.203 -4.496 1 87.75 128 ASN B N 1
ATOM 2652 C CA . ASN B 1 128 ? -15.297 10.758 -4.68 1 87.75 128 ASN B CA 1
ATOM 2653 C C . ASN B 1 128 ? -14.172 10.32 -5.609 1 87.75 128 ASN B C 1
ATOM 2655 O O . ASN B 1 128 ? -14.07 10.789 -6.742 1 87.75 128 ASN B O 1
ATOM 2659 N N . ASP B 1 129 ? -13.289 9.594 -5.125 1 79.25 129 ASP B N 1
ATOM 2660 C CA . ASP B 1 129 ? -12.188 9.008 -5.879 1 79.25 129 ASP B CA 1
ATOM 2661 C C . ASP B 1 129 ? -12.031 7.523 -5.562 1 79.25 129 ASP B C 1
ATOM 2663 O O . ASP B 1 129 ? -11.914 7.141 -4.395 1 79.25 129 ASP B O 1
ATOM 2667 N N . PRO B 1 130 ? -12.125 6.605 -6.648 1 67.81 130 PRO B N 1
ATOM 2668 C CA . PRO B 1 130 ? -11.992 5.168 -6.406 1 67.81 130 PRO B CA 1
ATOM 2669 C C . PRO B 1 130 ? -10.68 4.801 -5.723 1 67.81 130 PRO B C 1
ATOM 2671 O O . PRO B 1 130 ? -10.57 3.719 -5.141 1 67.81 130 PRO B O 1
ATOM 2674 N N . ARG B 1 131 ? -9.734 5.711 -5.617 1 66.88 131 ARG B N 1
ATOM 2675 C CA . ARG B 1 131 ? -8.453 5.469 -4.969 1 66.88 131 ARG B CA 1
ATOM 2676 C C . ARG B 1 131 ? -8.539 5.73 -3.469 1 66.88 131 ARG B C 1
ATOM 2678 O O . ARG B 1 131 ? -7.617 5.387 -2.721 1 66.88 131 ARG B O 1
ATOM 2685 N N . GLY B 1 132 ? -9.625 6.32 -3.039 1 81.69 132 GLY B N 1
ATOM 2686 C CA . GLY B 1 132 ? -9.703 6.766 -1.657 1 81.69 132 GLY B CA 1
ATOM 2687 C C . GLY B 1 132 ? -9.039 8.109 -1.424 1 81.69 132 GLY B C 1
ATOM 2688 O O . GLY B 1 132 ? -9 8.953 -2.324 1 81.69 132 GLY B O 1
ATOM 2689 N N . SER B 1 133 ? -8.672 8.32 -0.213 1 86.81 133 SER B N 1
ATOM 2690 C CA . SER B 1 133 ? -7.992 9.562 0.164 1 86.81 133 SER B CA 1
ATOM 2691 C C . SER B 1 133 ? -6.492 9.469 -0.09 1 86.81 133 SER B C 1
ATOM 2693 O O . SER B 1 133 ? -5.902 8.391 0.016 1 86.81 133 SER B O 1
ATOM 2695 N N . TYR B 1 134 ? -5.902 10.586 -0.446 1 82.44 134 TYR B N 1
ATOM 2696 C CA . TYR B 1 134 ? -4.477 10.578 -0.747 1 82.44 134 TYR B CA 1
ATOM 2697 C C . TYR B 1 134 ? -3.887 11.977 -0.639 1 82.44 134 TYR B C 1
ATOM 2699 O O . TYR B 1 134 ? -4.625 12.961 -0.612 1 82.44 134 TYR B O 1
ATOM 2707 N N . ALA B 1 135 ? -2.58 11.992 -0.469 1 83.75 135 ALA B N 1
ATOM 2708 C CA . ALA B 1 135 ? -1.811 13.227 -0.635 1 83.75 135 ALA B CA 1
ATOM 2709 C C . ALA B 1 135 ? -1.247 13.328 -2.049 1 83.75 135 ALA B C 1
ATOM 2711 O O . ALA B 1 135 ? -0.795 12.336 -2.621 1 83.75 135 ALA B O 1
ATOM 2712 N N . SER B 1 136 ? -1.449 14.57 -2.691 1 78.5 136 SER B N 1
ATOM 2713 C CA . SER B 1 136 ? -1.018 14.773 -4.07 1 78.5 136 SER B CA 1
ATOM 2714 C C . SER B 1 136 ? -0.263 16.094 -4.223 1 78.5 136 SER B C 1
ATOM 2716 O O . SER B 1 136 ? -0.528 17.047 -3.5 1 78.5 136 SER B O 1
ATOM 2718 N N . THR B 1 137 ? 0.824 16.031 -5.047 1 75.19 137 THR B N 1
ATOM 2719 C CA . THR B 1 137 ? 1.532 17.266 -5.367 1 75.19 137 THR B CA 1
ATOM 2720 C C . THR B 1 137 ? 1.837 17.344 -6.859 1 75.19 137 THR B C 1
ATOM 2722 O O . THR B 1 137 ? 1.996 16.312 -7.52 1 75.19 137 THR B O 1
ATOM 2725 N N . ASP B 1 138 ? 1.661 18.531 -7.355 1 59.22 138 ASP B N 1
ATOM 2726 C CA . ASP B 1 138 ? 2.121 18.766 -8.719 1 59.22 138 ASP B CA 1
ATOM 2727 C C . ASP B 1 138 ? 3.635 18.953 -8.766 1 59.22 138 ASP B C 1
ATOM 2729 O O . ASP B 1 138 ? 4.211 19.156 -9.836 1 59.22 138 ASP B O 1
ATOM 2733 N N . GLY B 1 139 ? 4.27 18.766 -7.762 1 56.44 139 GLY B N 1
ATOM 2734 C CA . GLY B 1 139 ? 5.715 18.922 -7.676 1 56.44 139 GLY B CA 1
ATOM 2735 C C . GLY B 1 139 ? 6.164 20.375 -7.656 1 56.44 139 GLY B C 1
ATOM 2736 O O . GLY B 1 139 ? 7.359 20.656 -7.543 1 56.44 139 GLY B O 1
ATOM 2737 N N . HIS B 1 140 ? 5.363 21.281 -7.789 1 55.19 140 HIS B N 1
ATOM 2738 C CA . HIS B 1 140 ? 5.742 22.688 -7.895 1 55.19 140 HIS B CA 1
ATOM 2739 C C . HIS B 1 140 ? 5.223 23.484 -6.707 1 55.19 140 HIS B C 1
ATOM 2741 O O . HIS B 1 140 ? 4.785 24.625 -6.867 1 55.19 140 HIS B O 1
ATOM 2747 N N . GLY B 1 141 ? 5.27 22.984 -5.668 1 57.78 141 GLY B N 1
ATOM 2748 C CA . GLY B 1 141 ? 5.016 23.734 -4.445 1 57.78 141 GLY B CA 1
ATOM 2749 C C . GLY B 1 141 ? 3.551 23.75 -4.055 1 57.78 141 GLY B C 1
ATOM 2750 O O . GLY B 1 141 ? 3.162 24.453 -3.121 1 57.78 141 GLY B O 1
ATOM 2751 N N . ARG B 1 142 ? 2.873 23.125 -4.859 1 70.5 142 ARG B N 1
ATOM 2752 C CA . ARG B 1 142 ? 1.456 23.094 -4.508 1 70.5 142 ARG B CA 1
ATOM 2753 C C . ARG B 1 142 ? 0.952 21.656 -4.402 1 70.5 142 ARG B C 1
ATOM 2755 O O . ARG B 1 142 ? 1.292 20.812 -5.23 1 70.5 142 ARG B O 1
ATOM 2762 N N . GLY B 1 143 ? 0.49 21.359 -3.232 1 83.75 143 GLY B N 1
ATOM 2763 C CA . GLY B 1 143 ? -0.086 20.031 -3.045 1 83.75 143 GLY B CA 1
ATOM 2764 C C . GLY B 1 143 ? -1.4 20.062 -2.289 1 83.75 143 GLY B C 1
ATOM 2765 O O . GLY B 1 143 ? -1.848 21.109 -1.844 1 83.75 143 GLY B O 1
ATOM 2766 N N . TYR B 1 144 ? -2.062 19.062 -2.42 1 90 144 TYR B N 1
ATOM 2767 C CA . TYR B 1 144 ? -3.322 18.969 -1.69 1 90 144 TYR B CA 1
ATOM 2768 C C . TYR B 1 144 ? -3.504 17.562 -1.106 1 90 144 TYR B C 1
ATOM 2770 O O . TYR B 1 144 ? -2.895 16.609 -1.58 1 90 144 TYR B O 1
ATOM 2778 N N . ILE B 1 145 ? -4.223 17.547 -0.031 1 92.44 145 ILE B N 1
ATOM 2779 C CA . ILE B 1 145 ? -4.781 16.312 0.495 1 92.44 145 ILE B CA 1
ATOM 2780 C C . ILE B 1 145 ? -6.211 16.125 -0.015 1 92.44 145 ILE B C 1
ATOM 2782 O O . ILE B 1 145 ? -7.043 17.031 0.126 1 92.44 145 ILE B O 1
ATOM 2786 N N . PHE B 1 146 ? -6.438 15.031 -0.681 1 90.12 146 PHE B N 1
ATOM 2787 C CA . PHE B 1 146 ? -7.781 14.688 -1.125 1 90.12 146 PHE B CA 1
ATOM 2788 C C . PHE B 1 146 ? -8.453 13.734 -0.143 1 90.12 146 PHE B C 1
ATOM 2790 O O . PHE B 1 146 ? -7.887 12.688 0.193 1 90.12 146 PHE B O 1
ATOM 2797 N N . LEU B 1 147 ? -9.633 14.109 0.301 1 93.81 147 LEU B N 1
ATOM 2798 C CA . LEU B 1 147 ? -10.422 13.273 1.197 1 93.81 147 LEU B CA 1
ATOM 2799 C C . LEU B 1 147 ? -11.633 12.688 0.473 1 93.81 147 LEU B C 1
ATOM 2801 O O . LEU B 1 147 ? -12.5 13.43 0.017 1 93.81 147 LEU B O 1
ATOM 2805 N N . ASP B 1 148 ? -11.641 11.383 0.375 1 90.5 148 ASP B N 1
ATOM 2806 C CA . ASP B 1 148 ? -12.688 10.664 -0.337 1 90.5 148 ASP B CA 1
ATOM 2807 C C . ASP B 1 148 ? -13.914 10.453 0.555 1 90.5 148 ASP B C 1
ATOM 2809 O O . ASP B 1 148 ? -13.789 10 1.694 1 90.5 148 ASP B O 1
ATOM 2813 N N . TYR B 1 149 ? -15.07 10.695 0.039 1 93.94 149 TYR B N 1
ATOM 2814 C CA . TYR B 1 149 ? -16.312 10.578 0.802 1 93.94 149 TYR B CA 1
ATOM 2815 C C . TYR B 1 149 ? -16.531 9.141 1.259 1 93.94 149 TYR B C 1
ATOM 2817 O O . TYR B 1 149 ? -16.797 8.898 2.438 1 93.94 149 TYR B O 1
ATOM 2825 N N . ARG B 1 150 ? -16.516 8.227 0.387 1 86.62 150 ARG B N 1
ATOM 2826 C CA . ARG B 1 150 ? -16.859 6.836 0.681 1 86.62 150 ARG B CA 1
ATOM 2827 C C . ARG B 1 150 ? -15.914 6.246 1.72 1 86.62 150 ARG B C 1
ATOM 2829 O O . ARG B 1 150 ? -16.344 5.594 2.67 1 86.62 150 ARG B O 1
ATOM 2836 N N . GLN B 1 151 ? -14.602 6.496 1.547 1 85.81 151 GLN B N 1
ATOM 2837 C CA . GLN B 1 151 ? -13.617 5.988 2.502 1 85.81 151 GLN B CA 1
ATOM 2838 C C . GLN B 1 151 ? -13.859 6.566 3.895 1 85.81 151 GLN B C 1
ATOM 2840 O O . GLN B 1 151 ? -13.727 5.859 4.895 1 85.81 151 GLN B O 1
ATOM 2845 N N . ASN B 1 152 ? -14.188 7.848 3.938 1 93.06 152 ASN B N 1
ATOM 2846 C CA . ASN B 1 152 ? -14.391 8.523 5.215 1 93.06 152 ASN B CA 1
ATOM 2847 C C . ASN B 1 152 ? -15.727 8.141 5.844 1 93.06 152 ASN B C 1
ATOM 2849 O O . ASN B 1 152 ? -16.016 8.531 6.973 1 93.06 152 ASN B O 1
ATOM 2853 N N . GLN B 1 153 ? -16.578 7.348 5.148 1 91.06 153 GLN B N 1
ATOM 2854 C CA . GLN B 1 153 ? -17.781 6.75 5.711 1 91.06 153 GLN B CA 1
ATOM 2855 C C . GLN B 1 153 ? -17.484 5.359 6.273 1 91.06 153 GLN B C 1
ATOM 2857 O O . GLN B 1 153 ? -18.156 4.914 7.211 1 91.06 153 GLN B O 1
ATOM 2862 N N . GLN B 1 154 ? -16.531 4.758 5.766 1 86.06 154 GLN B N 1
ATOM 2863 C CA . GLN B 1 154 ? -16.203 3.375 6.109 1 86.06 154 GLN B CA 1
ATOM 2864 C C . GLN B 1 154 ? -15.195 3.311 7.25 1 86.06 154 GLN B C 1
ATOM 2866 O O . GLN B 1 154 ? -15.273 2.422 8.102 1 86.06 154 GLN B O 1
ATOM 2871 N N . TYR B 1 155 ? -14.242 4.18 7.18 1 87 155 TYR B N 1
ATOM 2872 C CA . TYR B 1 155 ? -13.188 4.262 8.188 1 87 155 TYR B CA 1
ATOM 2873 C C . TYR B 1 155 ? -13.391 5.473 9.086 1 87 155 TYR B C 1
ATOM 2875 O O . TYR B 1 155 ? -14.172 6.371 8.766 1 87 155 TYR B O 1
ATOM 2883 N N . ASN B 1 156 ? -12.719 5.438 10.289 1 93.69 156 ASN B N 1
ATOM 2884 C CA . ASN B 1 156 ? -12.727 6.641 11.117 1 93.69 156 ASN B CA 1
ATOM 2885 C C . ASN B 1 156 ? -12.172 7.84 10.359 1 93.69 156 ASN B C 1
ATOM 2887 O O . ASN B 1 156 ? -11 7.852 9.969 1 93.69 156 ASN B O 1
ATOM 2891 N N . SER B 1 157 ? -13.016 8.812 10.172 1 95.88 157 SER B N 1
ATOM 2892 C CA . SER B 1 157 ? -12.688 9.945 9.312 1 95.88 157 SER B CA 1
ATOM 2893 C C . SER B 1 157 ? -11.523 10.758 9.883 1 95.88 157 SER B C 1
ATOM 2895 O O . SER B 1 157 ? -10.672 11.242 9.133 1 95.88 157 SER B O 1
ATOM 2897 N N . THR B 1 158 ? -11.461 10.898 11.164 1 97.88 158 THR B N 1
ATOM 2898 C CA . THR B 1 158 ? -10.352 11.609 11.781 1 97.88 158 THR B CA 1
ATOM 2899 C C . THR B 1 158 ? -9.039 10.867 11.562 1 97.88 158 THR B C 1
ATOM 2901 O O . THR B 1 158 ? -8.008 11.484 11.281 1 97.88 158 THR B O 1
ATOM 2904 N N . ARG B 1 159 ? -9.094 9.547 11.688 1 94.56 159 ARG B N 1
ATOM 2905 C CA . ARG B 1 159 ? -7.902 8.742 11.453 1 94.56 159 ARG B CA 1
ATOM 2906 C C . ARG B 1 159 ? -7.438 8.867 10.008 1 94.56 159 ARG B C 1
ATOM 2908 O O . ARG B 1 159 ? -6.242 9.047 9.742 1 94.56 159 ARG B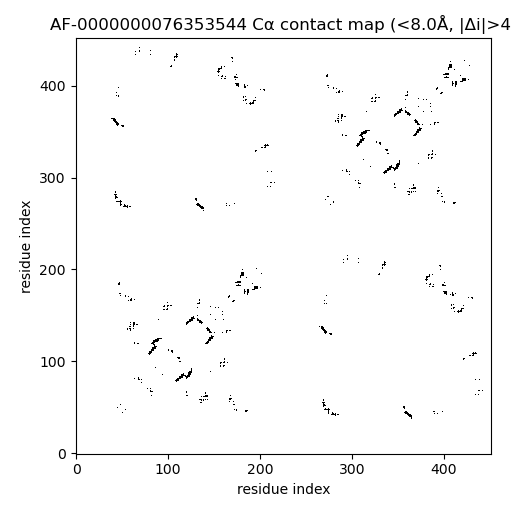 O 1
ATOM 2915 N N . VAL B 1 160 ? -8.367 8.844 9.031 1 92.56 160 VAL B N 1
ATOM 2916 C CA . VAL B 1 160 ? -8.023 8.992 7.621 1 92.56 160 VAL B CA 1
ATOM 2917 C C . VAL B 1 160 ? -7.352 10.344 7.395 1 92.56 160 VAL B C 1
ATOM 2919 O O . VAL B 1 160 ? -6.293 10.414 6.766 1 92.56 160 VAL B O 1
ATOM 2922 N N . THR B 1 161 ? -7.973 11.359 7.949 1 96.12 161 THR B N 1
ATOM 2923 C CA . THR B 1 161 ? -7.473 12.711 7.762 1 96.12 161 THR B CA 1
ATOM 2924 C C . THR B 1 161 ? -6.086 12.867 8.383 1 96.12 161 THR B C 1
ATOM 2926 O O . THR B 1 161 ? -5.176 13.414 7.762 1 96.12 161 THR B O 1
ATOM 2929 N N . ALA B 1 162 ? -5.91 12.367 9.609 1 97.31 162 ALA B N 1
ATOM 2930 C CA . ALA B 1 162 ? -4.625 12.445 10.289 1 97.31 162 ALA B CA 1
ATOM 2931 C C . ALA B 1 162 ? -3.557 11.648 9.547 1 97.31 162 ALA B C 1
ATOM 2933 O O . ALA B 1 162 ? -2.402 12.078 9.461 1 97.31 162 ALA B O 1
ATOM 2934 N N . HIS B 1 163 ? -3.951 10.523 8.992 1 93.44 163 HIS B N 1
ATOM 2935 C CA . HIS B 1 163 ? -3.033 9.711 8.203 1 93.44 163 HIS B CA 1
ATOM 2936 C C . HIS B 1 163 ? -2.525 10.469 6.988 1 93.44 163 HIS B C 1
ATOM 2938 O O . HIS B 1 163 ? -1.317 10.555 6.758 1 93.44 163 HIS B O 1
ATOM 2944 N N . GLU B 1 164 ? -3.436 11.086 6.207 1 90.69 164 GLU B N 1
ATOM 2945 C CA . GLU B 1 164 ? -3.016 11.852 5.035 1 90.69 164 GLU B CA 1
ATOM 2946 C C . GLU B 1 164 ? -2.133 13.031 5.43 1 90.69 164 GLU B C 1
ATOM 2948 O O . GLU B 1 164 ? -1.199 13.383 4.707 1 90.69 164 GLU B O 1
ATOM 2953 N N . THR B 1 165 ? -2.475 13.656 6.551 1 94.81 165 THR B N 1
ATOM 2954 C CA . THR B 1 165 ? -1.656 14.758 7.047 1 94.81 165 THR B CA 1
ATOM 2955 C C . THR B 1 165 ? -0.257 14.266 7.41 1 94.81 165 THR B C 1
ATOM 2957 O O . THR B 1 165 ? 0.725 14.992 7.227 1 94.81 165 THR B O 1
ATOM 2960 N N . GLY B 1 166 ? -0.184 13.047 8 1 94.88 166 GLY B N 1
ATOM 2961 C CA . GLY B 1 166 ? 1.114 12.461 8.289 1 94.88 166 GLY B CA 1
ATOM 2962 C C . GLY B 1 166 ? 2.02 12.391 7.074 1 94.88 166 GLY B C 1
ATOM 2963 O O . GLY B 1 166 ? 3.236 12.562 7.188 1 94.88 166 GLY B O 1
ATOM 2964 N N . HIS B 1 167 ? 1.472 12.156 5.891 1 89 167 HIS B N 1
ATOM 2965 C CA . HIS B 1 167 ? 2.254 12.172 4.66 1 89 167 HIS B CA 1
ATOM 2966 C C . HIS B 1 167 ? 2.818 13.562 4.383 1 89 167 HIS B C 1
ATOM 2968 O O . HIS B 1 167 ? 3.969 13.695 3.957 1 89 167 HIS B O 1
ATOM 2974 N N . VAL B 1 168 ? 2.039 14.609 4.586 1 90.5 168 VAL B N 1
ATOM 2975 C CA . VAL B 1 168 ? 2.479 15.984 4.395 1 90.5 168 VAL B CA 1
ATOM 2976 C C . VAL B 1 168 ? 3.658 16.281 5.316 1 90.5 168 VAL B C 1
ATOM 2978 O O . VAL B 1 168 ? 4.555 17.047 4.957 1 90.5 168 VAL B O 1
ATOM 2981 N N . LEU B 1 169 ? 3.613 15.641 6.488 1 94.69 169 LEU B N 1
ATOM 2982 C CA . LEU B 1 169 ? 4.645 15.898 7.492 1 94.69 169 LEU B CA 1
ATOM 2983 C C . LEU B 1 169 ? 5.852 15 7.273 1 94.69 169 LEU B C 1
ATOM 2985 O O . LEU B 1 169 ? 6.812 15.047 8.039 1 94.69 169 LEU B O 1
ATOM 2989 N N . GLY B 1 170 ? 5.805 14.094 6.301 1 89.62 170 GLY B N 1
ATOM 2990 C CA . GLY B 1 170 ? 7.004 13.422 5.836 1 89.62 170 GLY B CA 1
ATOM 2991 C C . GLY B 1 170 ? 6.992 11.93 6.121 1 89.62 170 GLY B C 1
ATOM 2992 O O . GLY B 1 170 ? 7.969 11.234 5.836 1 89.62 170 GLY B O 1
ATOM 2993 N N . LEU B 1 171 ? 5.883 11.398 6.656 1 87.5 171 LEU B N 1
ATOM 2994 C CA . LEU B 1 171 ? 5.855 9.992 7.023 1 87.5 171 LEU B CA 1
ATOM 2995 C C . LEU B 1 171 ? 5.359 9.133 5.867 1 87.5 171 LEU B C 1
ATOM 2997 O O . LEU B 1 171 ? 4.34 9.453 5.25 1 87.5 171 LEU B O 1
ATOM 3001 N N . PRO B 1 172 ? 6.074 8.039 5.5 1 79 172 PRO B N 1
ATOM 3002 C CA . PRO B 1 172 ? 5.535 7.066 4.551 1 79 172 PRO B CA 1
ATOM 3003 C C . PRO B 1 172 ? 4.477 6.156 5.172 1 79 172 PRO B C 1
ATOM 3005 O O . PRO B 1 172 ? 4.332 6.121 6.395 1 79 172 PRO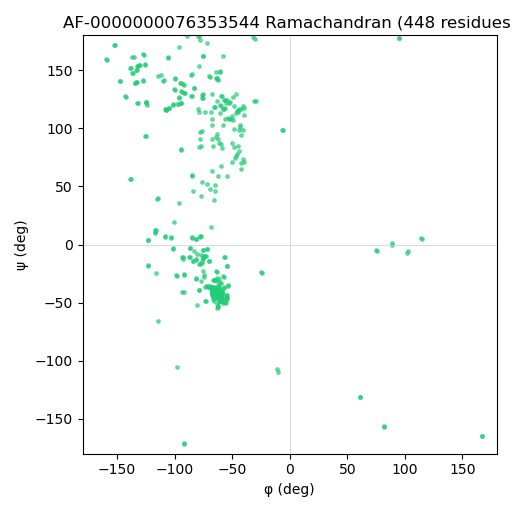 B O 1
ATOM 3008 N N . ASP B 1 173 ? 3.713 5.52 4.297 1 75.38 173 ASP B N 1
ATOM 3009 C CA . ASP B 1 173 ? 2.912 4.402 4.789 1 75.38 173 ASP B CA 1
ATOM 3010 C C . ASP B 1 173 ? 3.791 3.346 5.449 1 75.38 173 ASP B C 1
ATOM 3012 O O . ASP B 1 173 ? 4.934 3.135 5.039 1 75.38 173 ASP B O 1
ATOM 3016 N N . HIS B 1 174 ? 3.477 3.074 6.605 1 68.19 174 HIS B N 1
ATOM 3017 C CA . HIS B 1 174 ? 4.172 1.932 7.188 1 68.19 174 HIS B CA 1
ATOM 3018 C C . HIS B 1 174 ? 3.355 0.653 7.031 1 68.19 174 HIS B C 1
ATOM 3020 O O . HIS B 1 174 ? 2.504 0.349 7.871 1 68.19 174 HIS B O 1
ATOM 3026 N N . TYR B 1 175 ? 3.523 0.151 5.844 1 55.91 175 TYR B N 1
ATOM 3027 C CA . TYR B 1 175 ? 2.895 -1.141 5.59 1 55.91 175 TYR B CA 1
ATOM 3028 C C . TYR B 1 175 ? 3.791 -2.283 6.055 1 55.91 175 TYR B C 1
ATOM 3030 O O . TYR B 1 175 ? 4.77 -2.623 5.387 1 55.91 175 TYR B O 1
ATOM 3038 N N . SER B 1 176 ? 4.074 -2.246 7.395 1 58.91 176 SER B N 1
ATOM 3039 C CA . SER B 1 176 ? 4.973 -3.305 7.844 1 58.91 176 SER B CA 1
ATOM 3040 C C . SER B 1 176 ? 4.227 -4.621 8.023 1 58.91 176 SER B C 1
ATOM 3042 O O . SER B 1 176 ? 3.025 -4.629 8.297 1 58.91 176 SER B O 1
ATOM 3044 N N . GLY B 1 177 ? 4.512 -5.66 7.305 1 67.12 177 GLY B N 1
ATOM 3045 C CA . GLY B 1 177 ? 4.242 -7.059 7.602 1 67.12 177 GLY B CA 1
ATOM 3046 C C . GLY B 1 177 ? 5.504 -7.875 7.812 1 67.12 177 GLY B C 1
ATOM 3047 O O . GLY B 1 177 ? 6.59 -7.473 7.387 1 67.12 177 GLY B O 1
ATOM 3048 N N . PRO B 1 178 ? 5.312 -8.789 8.719 1 73.12 178 PRO B N 1
ATOM 3049 C CA . PRO B 1 178 ? 6.52 -9.562 9.008 1 73.12 178 PRO B CA 1
ATOM 3050 C C . PRO B 1 178 ? 7.055 -10.305 7.785 1 73.12 178 PRO B C 1
ATOM 3052 O O . PRO B 1 178 ? 6.301 -10.594 6.852 1 73.12 178 PRO B O 1
ATOM 3055 N N . CYS B 1 179 ? 8.406 -10.484 7.742 1 83 179 CYS B N 1
ATOM 3056 C CA . CYS B 1 179 ? 9.055 -11.234 6.676 1 83 179 CYS B CA 1
ATOM 3057 C C . CYS B 1 179 ? 8.461 -12.633 6.551 1 83 179 CYS B C 1
ATOM 3059 O O . CYS B 1 179 ? 8.578 -13.266 5.504 1 83 179 CYS B O 1
ATOM 3061 N N . SER B 1 180 ? 7.762 -13.07 7.637 1 90.5 180 SER B N 1
ATOM 3062 C CA . SER B 1 180 ? 7.168 -14.398 7.633 1 90.5 180 SER B CA 1
ATOM 3063 C C . SER B 1 180 ? 5.914 -14.445 6.758 1 90.5 180 SER B C 1
ATOM 3065 O O . SER B 1 180 ? 5.414 -15.523 6.441 1 90.5 180 SER B O 1
ATOM 3067 N N . GLU B 1 181 ? 5.41 -13.234 6.332 1 87.69 181 GLU B N 1
ATOM 3068 C CA . GLU B 1 181 ? 4.258 -13.148 5.438 1 87.69 181 GLU B CA 1
ATOM 3069 C C . GLU B 1 181 ? 4.688 -12.781 4.02 1 87.69 181 GLU B C 1
ATOM 3071 O O . GLU B 1 181 ? 5.188 -11.68 3.783 1 87.69 181 GLU B O 1
ATOM 3076 N N . LEU B 1 182 ? 4.449 -13.664 3.066 1 91.38 182 LEU B N 1
ATOM 3077 C CA . LEU B 1 182 ? 4.82 -13.398 1.681 1 91.38 182 LEU B CA 1
ATOM 3078 C C . LEU B 1 182 ? 4.086 -12.164 1.152 1 91.38 182 LEU B C 1
ATOM 3080 O O . LEU B 1 182 ? 4.668 -11.359 0.423 1 91.38 182 LEU B O 1
ATOM 3084 N N . MET B 1 183 ? 2.826 -12.016 1.591 1 89.12 183 MET B N 1
ATOM 3085 C CA . MET B 1 183 ? 1.999 -10.969 1.004 1 89.12 183 MET B CA 1
ATOM 3086 C C . MET B 1 183 ? 2.236 -9.633 1.703 1 89.12 183 MET B C 1
ATOM 3088 O O . MET B 1 183 ? 1.59 -8.633 1.381 1 89.12 183 MET B O 1
ATOM 3092 N N . SER B 1 184 ? 3.25 -9.617 2.637 1 81.06 184 SER B N 1
ATOM 3093 C CA . SER B 1 184 ? 3.697 -8.328 3.16 1 81.06 184 SER B CA 1
ATOM 3094 C C . SER B 1 184 ? 4.582 -7.602 2.152 1 81.06 184 SER B C 1
ATOM 3096 O O . SER B 1 184 ? 4.941 -6.441 2.359 1 81.06 184 SER B O 1
ATOM 3098 N N . GLY B 1 185 ? 4.941 -8.352 1.075 1 82 185 GLY B N 1
ATOM 3099 C CA . GLY B 1 185 ? 5.645 -7.742 -0.039 1 82 185 GLY B CA 1
ATOM 3100 C C . GLY B 1 185 ? 6.984 -7.145 0.358 1 82 185 GLY B C 1
ATOM 3101 O O . GLY B 1 185 ? 7.797 -7.805 1.008 1 82 185 GLY B O 1
ATOM 3102 N N . GLY B 1 186 ? 7.199 -5.918 -0.054 1 76.88 186 GLY B N 1
ATOM 3103 C CA . GLY B 1 186 ? 8.445 -5.23 0.251 1 76.88 186 GLY B CA 1
ATOM 3104 C C . GLY B 1 186 ? 8.469 -4.625 1.643 1 76.88 186 GLY B C 1
ATOM 3105 O O . GLY B 1 186 ? 9.469 -4.035 2.053 1 76.88 186 GLY B O 1
ATOM 3106 N N . GLY B 1 187 ? 7.391 -4.906 2.387 1 71.75 187 GLY B N 1
ATOM 3107 C CA . GLY B 1 187 ? 7.191 -4.27 3.68 1 71.75 187 GLY B CA 1
ATOM 3108 C C . GLY B 1 187 ? 8.32 -4.531 4.656 1 71.75 187 GLY B C 1
ATOM 3109 O O . GLY B 1 187 ? 8.781 -3.617 5.344 1 71.75 187 GLY B O 1
ATOM 3110 N N . PRO B 1 188 ? 8.766 -5.793 4.77 1 71.81 188 PRO B N 1
ATOM 3111 C CA . PRO B 1 188 ? 9.828 -6.129 5.715 1 71.81 188 PRO B CA 1
ATOM 3112 C C . PRO B 1 188 ? 11.195 -5.609 5.281 1 71.81 188 PRO B C 1
ATOM 3114 O O . PRO B 1 188 ? 12.18 -5.762 6.008 1 71.81 188 PRO B O 1
ATOM 3117 N N . GLY B 1 189 ? 11.258 -4.973 4.031 1 73.06 189 GLY B N 1
ATOM 3118 C CA . GLY B 1 189 ? 12.516 -4.387 3.588 1 73.06 189 GLY B CA 1
ATOM 3119 C C . GLY B 1 189 ? 13.328 -5.316 2.707 1 73.06 189 GLY B C 1
ATOM 3120 O O . GLY B 1 189 ? 12.938 -6.461 2.475 1 73.06 189 GLY B O 1
ATOM 3121 N N . THR B 1 190 ? 14.5 -4.852 2.195 1 79.75 190 THR B N 1
ATOM 3122 C CA . THR B 1 190 ? 15.297 -5.52 1.17 1 79.75 190 THR B CA 1
ATOM 3123 C C . THR B 1 190 ? 16.062 -6.691 1.766 1 79.75 190 THR B C 1
ATOM 3125 O O . THR B 1 190 ? 16.578 -7.539 1.033 1 79.75 190 THR B O 1
ATOM 3128 N N . SER B 1 191 ? 16.203 -6.801 3.09 1 85.56 191 SER B N 1
ATOM 3129 C CA . SER B 1 191 ? 16.875 -7.93 3.723 1 85.56 191 SER B CA 1
ATOM 3130 C C . SER B 1 191 ? 15.977 -9.164 3.766 1 85.56 191 SER B C 1
ATOM 3132 O O . SER B 1 191 ? 16.438 -10.273 4.02 1 85.56 191 SER B O 1
ATOM 3134 N N . CYS B 1 192 ? 14.656 -9.07 3.574 1 85.75 192 CYS B N 1
ATOM 3135 C CA . CYS B 1 192 ? 13.719 -10.188 3.609 1 85.75 192 CYS B CA 1
ATOM 3136 C C . CYS B 1 192 ? 13.812 -11.016 2.334 1 85.75 192 CYS B C 1
ATOM 3138 O O . CYS B 1 192 ? 13.625 -10.492 1.233 1 85.75 192 CYS B O 1
ATOM 3140 N N . THR B 1 193 ? 14.016 -12.289 2.494 1 94.94 193 THR B N 1
ATOM 3141 C CA . THR B 1 193 ? 14.164 -13.148 1.321 1 94.94 193 THR B CA 1
ATOM 3142 C C . THR B 1 193 ? 13.141 -14.273 1.345 1 94.94 193 THR B C 1
ATOM 3144 O O . THR B 1 193 ? 13.148 -15.148 0.472 1 94.94 193 THR B O 1
ATOM 3147 N N . ASN B 1 194 ? 12.219 -14.227 2.395 1 94.88 194 ASN B N 1
ATOM 3148 C CA . ASN B 1 194 ? 11.219 -15.281 2.463 1 94.88 194 ASN B CA 1
ATOM 3149 C C . ASN B 1 194 ? 10.258 -15.219 1.276 1 94.88 194 ASN B C 1
ATOM 3151 O O . ASN B 1 194 ? 9.508 -14.25 1.125 1 94.88 194 ASN B O 1
ATOM 3155 N N . ALA B 1 195 ? 10.242 -16.266 0.493 1 97 195 ALA B N 1
ATOM 3156 C CA . ALA B 1 195 ? 9.398 -16.328 -0.696 1 97 195 ALA B CA 1
ATOM 3157 C C . ALA B 1 195 ? 8.234 -17.297 -0.497 1 97 195 ALA B C 1
ATOM 3159 O O . ALA B 1 195 ? 7.496 -17.594 -1.438 1 97 195 ALA B O 1
ATOM 3160 N N . TYR B 1 196 ? 8.062 -17.812 0.71 1 98 196 TYR B N 1
ATOM 3161 C CA . TYR B 1 196 ? 7.023 -18.812 0.993 1 98 196 TYR B CA 1
ATOM 3162 C C . TYR B 1 196 ? 5.82 -18.156 1.665 1 98 196 TYR B C 1
ATOM 3164 O O . TYR B 1 196 ? 5.977 -17.344 2.586 1 98 196 TYR B O 1
ATOM 3172 N N . PRO B 1 197 ? 4.586 -18.516 1.144 1 96.75 197 PRO B N 1
ATOM 3173 C CA . PRO B 1 197 ? 3.408 -18.094 1.907 1 96.75 197 PRO B CA 1
ATOM 3174 C C . PRO B 1 197 ? 3.344 -18.734 3.293 1 96.75 197 PRO B C 1
ATOM 3176 O O . PRO B 1 197 ? 3.75 -19.875 3.465 1 96.75 197 PRO B O 1
ATOM 3179 N N . ASN B 1 198 ? 2.857 -17.938 4.273 1 93.44 198 ASN B N 1
ATOM 3180 C CA . ASN B 1 198 ? 2.68 -18.516 5.598 1 93.44 198 ASN B CA 1
ATOM 3181 C C . ASN B 1 198 ? 1.411 -19.359 5.672 1 93.44 198 ASN B C 1
ATOM 3183 O O . ASN B 1 198 ? 0.697 -19.516 4.68 1 93.44 198 ASN B O 1
ATOM 3187 N N . ALA B 1 199 ? 1.169 -19.953 6.879 1 92.06 199 ALA B N 1
ATOM 3188 C CA . ALA B 1 199 ? 0.067 -20.906 7.047 1 92.06 199 ALA B CA 1
ATOM 3189 C C . ALA B 1 199 ? -1.271 -20.25 6.723 1 92.06 199 ALA B C 1
ATOM 3191 O O . ALA B 1 199 ? -2.129 -20.859 6.082 1 92.06 199 ALA B O 1
ATOM 3192 N N . GLN B 1 200 ? -1.472 -19.031 7.113 1 86.12 200 GLN B N 1
ATOM 3193 C CA . GLN B 1 200 ? -2.725 -18.328 6.867 1 86.12 200 GLN B CA 1
ATOM 3194 C C . GLN B 1 200 ? -2.922 -18.062 5.379 1 86.12 200 GLN B C 1
ATOM 3196 O O . GLN B 1 200 ? -4.027 -18.219 4.855 1 86.12 200 GLN B O 1
ATOM 3201 N N . GLU B 1 201 ? -1.873 -17.688 4.738 1 91.62 201 GLU B N 1
ATOM 3202 C CA . GLU B 1 201 ? -1.927 -17.422 3.305 1 91.62 201 GLU B CA 1
ATOM 3203 C C . GLU B 1 201 ? -2.25 -18.688 2.518 1 91.62 201 GLU B C 1
ATOM 3205 O O . GLU B 1 201 ? -3.088 -18.656 1.613 1 91.62 201 GLU B O 1
ATOM 3210 N N . ARG B 1 202 ? -1.623 -19.766 2.867 1 97 202 ARG B N 1
ATOM 3211 C CA . ARG B 1 202 ? -1.886 -21.031 2.209 1 97 202 ARG B CA 1
ATOM 3212 C C . ARG B 1 202 ? -3.338 -21.469 2.398 1 97 202 ARG B C 1
ATOM 3214 O O . ARG B 1 202 ? -3.996 -21.891 1.445 1 97 202 ARG B O 1
ATOM 3221 N N . SER B 1 203 ? -3.793 -21.344 3.639 1 92.5 203 SER B N 1
ATOM 3222 C CA . SER B 1 203 ? -5.172 -21.719 3.949 1 92.5 203 SER B CA 1
ATOM 3223 C C . SER B 1 203 ? -6.164 -20.891 3.146 1 92.5 203 SER B C 1
ATOM 3225 O O . SER B 1 203 ? -7.16 -21.406 2.648 1 92.5 203 SER B O 1
ATOM 3227 N N . ARG B 1 204 ? -5.887 -19.625 3.008 1 89.56 204 ARG B N 1
ATOM 3228 C CA . ARG B 1 204 ? -6.781 -18.734 2.289 1 89.56 204 ARG B CA 1
ATOM 3229 C C . ARG B 1 204 ? -6.832 -19.078 0.805 1 89.56 204 ARG B C 1
ATOM 3231 O O . ARG B 1 204 ? -7.91 -19.094 0.204 1 89.56 204 ARG B O 1
ATOM 3238 N N . VAL B 1 205 ? -5.676 -19.359 0.158 1 94.69 205 VAL B N 1
ATOM 3239 C CA . VAL B 1 205 ? -5.648 -19.75 -1.248 1 94.69 205 VAL B CA 1
ATOM 3240 C C . VAL B 1 205 ? -6.445 -21.047 -1.444 1 94.69 205 VAL B C 1
ATOM 3242 O O . VAL B 1 205 ? -7.293 -21.125 -2.338 1 94.69 205 VAL B O 1
ATOM 3245 N N . ASN B 1 206 ? -6.191 -22.047 -0.542 1 95 206 ASN B N 1
ATOM 3246 C CA . ASN B 1 206 ? -6.93 -23.297 -0.654 1 95 206 ASN B CA 1
ATOM 3247 C C . ASN B 1 206 ? -8.438 -23.078 -0.541 1 95 206 ASN B C 1
ATOM 3249 O O . ASN B 1 206 ? -9.211 -23.656 -1.297 1 95 206 ASN B O 1
ATOM 3253 N N . GLN B 1 207 ? -8.867 -22.203 0.372 1 89.56 207 GLN B N 1
ATOM 3254 C CA . GLN B 1 207 ? -10.281 -21.922 0.562 1 89.56 207 GLN B CA 1
ATOM 3255 C C . GLN B 1 207 ? -10.875 -21.234 -0.667 1 89.56 207 GLN B C 1
ATOM 3257 O O . GLN B 1 207 ? -11.969 -21.578 -1.114 1 89.56 207 GLN B O 1
ATOM 3262 N N . LEU B 1 208 ? -10.172 -20.25 -1.213 1 90 208 LEU B N 1
ATOM 3263 C CA . LEU B 1 208 ? -10.648 -19.5 -2.365 1 90 208 LEU B CA 1
ATOM 3264 C C . LEU B 1 208 ? -10.867 -20.406 -3.564 1 90 208 LEU B C 1
ATOM 3266 O O . LEU B 1 208 ? -11.891 -20.312 -4.242 1 90 208 LEU B O 1
ATOM 3270 N N . TRP B 1 209 ? -9.992 -21.297 -3.842 1 93.06 209 TRP B N 1
ATOM 3271 C CA . TRP B 1 209 ? -10.062 -22.125 -5.043 1 93.06 209 TRP B CA 1
ATOM 3272 C C . TRP B 1 209 ? -11.016 -23.297 -4.844 1 93.06 209 TRP B C 1
ATOM 3274 O O . TRP B 1 209 ? -11.633 -23.781 -5.797 1 93.06 209 TRP B O 1
ATOM 3284 N N . ALA B 1 210 ? -11.172 -23.828 -3.5 1 89.25 210 ALA B N 1
ATOM 3285 C CA . ALA B 1 210 ? -12.227 -24.781 -3.205 1 89.25 210 ALA B CA 1
ATOM 3286 C C . ALA B 1 210 ? -13.609 -24.188 -3.438 1 89.25 210 ALA B C 1
ATOM 3288 O O . ALA B 1 210 ? -14.477 -24.812 -4.035 1 89.25 210 ALA B O 1
ATOM 3289 N N . ASN B 1 211 ? -13.758 -22.938 -2.986 1 84.81 211 ASN B N 1
ATOM 3290 C CA . ASN B 1 211 ? -15.031 -22.25 -3.141 1 84.81 211 ASN B CA 1
ATOM 3291 C C . ASN B 1 211 ? -15.336 -21.953 -4.605 1 84.81 211 ASN B C 1
ATOM 3293 O O . ASN B 1 211 ? -16.484 -22.047 -5.035 1 84.81 211 ASN B O 1
ATOM 3297 N N . GLY B 1 212 ? -14.32 -21.562 -5.352 1 84.25 212 GLY B N 1
ATOM 3298 C CA . GLY B 1 212 ? -14.508 -21.328 -6.773 1 84.25 212 GLY B CA 1
ATOM 3299 C C . GLY B 1 212 ? -14.945 -22.562 -7.531 1 84.25 212 GLY B C 1
ATOM 3300 O O . GLY B 1 212 ? -15.836 -22.484 -8.383 1 84.25 212 GLY B O 1
ATOM 3301 N N . LEU B 1 213 ? -14.359 -23.672 -7.223 1 83.44 213 LEU B N 1
ATOM 3302 C CA . LEU B 1 213 ? -14.711 -24.922 -7.879 1 83.44 213 LEU B CA 1
ATOM 3303 C C . LEU B 1 213 ? -16.141 -25.328 -7.535 1 83.44 213 LEU B C 1
ATOM 3305 O O . LEU B 1 213 ? -16.891 -25.766 -8.414 1 83.44 213 LEU B O 1
ATOM 3309 N N . THR B 1 214 ? -16.5 -25.125 -6.227 1 82.06 214 THR B N 1
ATOM 3310 C CA . THR B 1 214 ? -17.844 -25.469 -5.785 1 82.06 214 THR B CA 1
ATOM 3311 C C . THR B 1 214 ? -18.891 -24.594 -6.477 1 82.06 214 THR B C 1
ATOM 3313 O O . THR B 1 214 ? -19.906 -25.094 -6.973 1 82.06 214 THR B O 1
ATOM 3316 N N . ALA B 1 215 ? -18.609 -23.328 -6.586 1 78.44 215 ALA B N 1
ATOM 3317 C CA . ALA B 1 215 ? -19.531 -22.375 -7.215 1 78.44 215 ALA B CA 1
ATOM 3318 C C . ALA B 1 215 ? -19.688 -22.672 -8.703 1 78.44 215 ALA B C 1
ATOM 3320 O O . ALA B 1 215 ? -20.766 -22.531 -9.266 1 78.44 215 ALA B O 1
ATOM 3321 N N . PHE B 1 216 ? -18.609 -22.953 -9.32 1 77.75 216 PHE B N 1
ATOM 3322 C CA . PHE B 1 216 ? -18.609 -23.234 -10.75 1 77.75 216 PHE B CA 1
ATOM 3323 C C . PHE B 1 216 ? -19.406 -24.5 -11.047 1 77.75 216 PHE B C 1
ATOM 3325 O O . PHE B 1 216 ? -20.172 -24.547 -12.016 1 77.75 216 PHE B O 1
ATOM 3332 N N . LYS B 1 217 ? -19.312 -25.5 -10.242 1 77.88 217 LYS B N 1
ATOM 3333 C CA . LYS B 1 217 ? -20.062 -26.75 -10.398 1 77.88 217 LYS B CA 1
ATOM 3334 C C . LYS B 1 217 ? -21.547 -26.531 -10.195 1 77.88 217 LYS B C 1
ATOM 3336 O O . LYS B 1 217 ? -22.375 -27.109 -10.906 1 77.88 217 LYS B O 1
ATOM 3341 N N . ASP B 1 218 ? -21.797 -25.656 -9.258 1 75 218 ASP B N 1
ATOM 3342 C CA . ASP B 1 218 ? -23.203 -25.375 -8.984 1 75 218 ASP B CA 1
ATOM 3343 C C . ASP B 1 218 ? -23.844 -24.625 -10.156 1 75 218 ASP B C 1
ATOM 3345 O O . ASP B 1 218 ? -24.984 -24.906 -10.531 1 75 218 ASP B O 1
ATOM 3349 N N . LYS B 1 219 ? -23.188 -23.766 -10.781 1 67.88 219 LYS B N 1
ATOM 3350 C CA . LYS B 1 219 ? -23.703 -23.016 -11.922 1 67.88 219 LY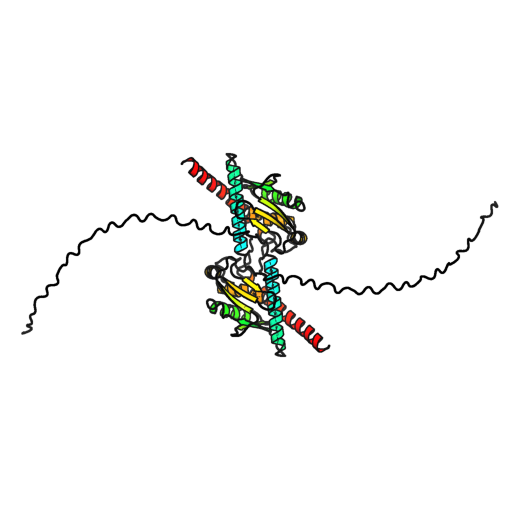S B CA 1
ATOM 3351 C C . LYS B 1 219 ? -23.812 -23.906 -13.164 1 67.88 219 LYS B C 1
ATOM 3353 O O . LYS B 1 219 ? -24.734 -23.75 -13.961 1 67.88 219 LYS B O 1
ATOM 3358 N N . GLY B 1 220 ? -22.672 -24.609 -13.383 1 63.59 220 GLY B N 1
ATOM 3359 C CA . GLY B 1 220 ? -22.719 -25.594 -14.461 1 63.59 220 GLY B CA 1
ATOM 3360 C C . GLY B 1 220 ? -23.859 -26.594 -14.312 1 63.59 220 GLY B C 1
ATOM 3361 O O . GLY B 1 220 ? -24.5 -26.969 -15.305 1 63.59 220 GLY B O 1
ATOM 3362 N N . ALA B 1 221 ? -24.016 -27.016 -13.18 1 54.25 221 ALA B N 1
ATOM 3363 C CA . ALA B 1 221 ? -25.141 -27.906 -12.898 1 54.25 221 ALA B CA 1
ATOM 3364 C C . ALA B 1 221 ? -26.469 -27.203 -13.156 1 54.25 221 ALA B C 1
ATOM 3366 O O . ALA B 1 221 ? -27.406 -27.812 -13.656 1 54.25 221 ALA B O 1
ATOM 3367 N N . LEU B 1 222 ? -26.438 -25.969 -12.914 1 52.5 222 LEU B N 1
ATOM 3368 C CA . LEU B 1 222 ? -27.656 -25.219 -13.148 1 52.5 222 LEU B CA 1
ATOM 3369 C C . LEU B 1 222 ? -27.891 -25.031 -14.648 1 52.5 222 LEU B C 1
ATOM 3371 O O . LEU B 1 222 ? -29.047 -25.016 -15.102 1 52.5 222 LEU B O 1
ATOM 3375 N N . THR B 1 223 ? -26.828 -24.828 -15.461 1 55.12 223 THR B N 1
ATOM 3376 C CA . THR B 1 223 ? -27.016 -24.641 -16.891 1 55.12 223 THR B CA 1
ATOM 3377 C C . THR B 1 223 ? -27.328 -25.969 -17.578 1 55.12 223 THR B C 1
ATOM 3379 O O . THR B 1 223 ? -27.797 -26 -18.719 1 55.12 223 THR B O 1
ATOM 3382 N N . LYS B 1 224 ? -26.984 -27.047 -17.031 1 54 224 LYS B N 1
ATOM 3383 C CA . LYS B 1 224 ? -27.328 -28.328 -17.625 1 54 224 LYS B CA 1
ATOM 3384 C C . LYS B 1 224 ? -28.797 -28.672 -17.359 1 54 224 LYS B C 1
ATOM 3386 O O . LYS B 1 224 ? -29.406 -29.453 -18.109 1 54 224 LYS B O 1
ATOM 3391 N N . VAL B 1 225 ? -29.359 -28.266 -16.266 1 46.66 225 VAL B N 1
ATOM 3392 C CA . VAL B 1 225 ? -30.734 -28.609 -15.984 1 46.66 225 VAL B CA 1
ATOM 3393 C C . VAL B 1 225 ? -31.672 -27.672 -16.75 1 46.66 225 VAL B C 1
ATOM 3395 O O . VAL B 1 225 ? -32.906 -27.859 -16.734 1 46.66 225 VAL B O 1
ATOM 3398 N N . ARG B 1 226 ? -31.141 -26.594 -17.406 1 38.94 226 ARG B N 1
ATOM 3399 C CA . ARG B 1 226 ? -32.156 -25.953 -18.219 1 38.94 226 ARG B CA 1
ATOM 3400 C C . ARG B 1 226 ? -32.188 -26.531 -19.641 1 38.94 226 ARG B C 1
ATOM 3402 O O . ARG B 1 226 ? -31.141 -26.844 -20.203 1 38.94 226 ARG B O 1
#

Solvent-accessible surface area (backbone atoms only — not comparable to full-atom values): 24255 Å² total; per-residue (Å²): 131,88,82,71,91,82,92,86,79,88,75,89,77,81,80,79,80,78,83,77,79,79,72,78,80,82,74,75,76,70,80,71,75,80,73,76,67,79,83,68,72,58,12,48,22,31,61,39,44,23,55,37,15,49,49,14,25,50,44,31,14,51,27,33,51,53,49,26,49,59,60,43,66,79,47,84,87,68,78,49,47,58,42,34,31,19,50,87,57,21,67,93,42,49,68,35,49,51,49,27,39,52,47,49,43,73,59,34,73,26,45,37,66,41,81,40,96,55,92,37,39,28,32,36,33,57,46,83,44,82,46,38,38,24,28,33,12,65,68,73,49,46,32,34,37,39,44,16,52,68,50,45,71,62,31,40,42,41,24,55,45,25,31,42,48,38,23,55,58,59,46,63,74,39,41,41,20,57,51,67,35,24,46,16,49,57,35,51,40,60,84,39,60,53,48,52,68,30,74,68,54,30,52,49,38,31,49,53,42,50,50,48,52,52,51,49,51,53,49,51,52,52,59,66,73,100,137,71,87,76,80,84,69,84,77,79,80,77,80,79,79,77,78,78,77,76,78,77,76,71,77,79,71,77,77,71,79,70,76,78,72,74,66,78,80,74,67,52,19,48,21,30,65,42,44,24,52,38,16,49,49,16,26,50,45,30,15,52,27,33,51,52,51,25,50,60,59,44,66,79,46,85,88,67,78,49,47,59,42,34,29,18,48,88,56,19,67,93,44,49,66,36,49,53,50,26,39,52,47,50,43,74,59,34,74,27,47,36,65,41,81,39,95,56,93,35,39,28,31,37,32,57,48,84,45,84,46,38,38,24,28,32,14,65,67,74,49,45,31,34,37,40,43,16,52,67,50,46,70,60,32,40,41,41,24,53,45,24,31,42,49,38,23,55,56,58,47,63,77,39,41,40,21,56,49,67,37,22,43,15,51,60,36,52,39,60,85,40,60,52,45,50,67,30,73,67,53,30,52,48,38,31,50,53,42,48,49,49,53,52,53,49,50,53,51,52,52,51,61,65,74,99

Nearest PDB structures (foldseek):
  4hx3-assembly1_A  TM=6.877E-01  e=3.955E-18  Streptomyces caespitosus
  5kap-assembly1_A-2  TM=3.408E-01  e=2.387E+00  Trypanosoma brucei brucei
  9isr-assembly2_D  TM=4.402E-01  e=6.707E+00  Homo sapiens
  4hx3-assembly1_A  TM=6.876E-01  e=1.774E-18  Streptomyces caespitosus
  5kap-assembly1_A-2  TM=3.410E-01  e=2.253E+00  Trypanosoma brucei brucei

pLDDT: mean 71.81, std 27.03, range [20.03, 98.75]

Secondary structure (DSSP, 8-state):
----------------------------------------------SSS-HHHHHHHHHHHHHHHHHHHHHHHTSTT-SSEEEEEEEEE-GGGHHHHHHHHHHHHHH-SSEEEEE-SS--SEEEEEE--TT-SEEEE-SSS-EEEEEEHHHHHHS-HHHHHHHHHHHHTTPPP-----TT-GGGTTTT-TT----S--HHHHHHHHHHHHHHHHHHHHHHHHHH--/----------------------------------------------SSS-HHHHHHHHHHHHHHHHHHHHHHHTSTT-SSEEEEEEEEE-GGGHHHHHHHHHHHHHH-SSEEEEE-SS--SEEEEEE--TT-SEEEE-SSS-EEEEEEHHHHHHS-HHHHHHHHHHHHTTPPP-----TT-GGGTTTT-TT----S--HHHHHHHHHHHHHHHHHHHHHHHHHH--

Radius of gyration: 34.44 Å; Cα contacts (8 Å, |Δi|>4): 817; chains: 2; bounding box: 174×71×70 Å

Foldseek 3Di:
DCPDDDDDDDDPDDDPPDPPPPPDDDPPPDPPPPPPPPPDDDDPPQLFCNVVQLVQLQLLLVLQVVVQVVVCVVPPPDQATEFEEEEPQPVVCVVLLVVLQVVVQVVDDRYHYYYDNDDTLEYEHEEADPVAWAWGDPSNSYIYTYHHDVVVVVDVVSVSNNVRVVSNNPDGDQLADDLQACSSGCNVHPVRDDNDHHPVRVVVVVVVVVVVVVVVVVVVVVVVVD/DPPDDDPPPPDPPPPPPDPPPPPPDPPDPDPPPPPPPPPPDDDPPQLFCNVVQLVQLQLLLVLQVVVQVVVCVVPPPDQATEFEEEEPQPVVCVVLLVVLQVVVQVVDDRYHYYYDNDDTLEYEHEEADPVAWAWGDPSNRYIYTYHHDVVVVVDVVSVSNNVRVVSNNPDGDQLADDLQACSSGCNVHPVRDDNDHHPVRVVVVVVVVVVVVVVVVVVVVVVVVD

InterPro domains:
  IPR000013 Peptidase M7, snapalysin [NF033628] (10-215)
  IPR000013 Peptidase M7, snapalysin [PF02031] (81-212)
  IPR000013 Peptidase M7, snapalysin [PIRSF016573] (7-220)
  IPR000013 Peptidase M7, snapalysin [PR00787] (87-113)
  IPR000013 Peptidase M7, snapalysin [PR00787] (120-144)
  IPR000013 Peptidase M7, snapalysin [PR00787] (145-169)
  IPR000013 Peptidase M7, snapalysin [PR00787] (170-194)
  IPR000013 Peptidase M7, snapalysin [PR00787] (197-211)
  IPR006311 Twin-arginine translocation pathway, signal sequence [PS51318] (1-29)
  IPR024079 Metallopeptidase, catalytic domain superfamily [G3DSA:3.40.390.10] (80-212)

Organism: Streptomyces venezuelae (NCBI:txid54571)

Sequence (452 aa):
MNRSRISFLATLGSAALVASLAAAPSALAAPAPETVKPSSTYATSSYVGSAEEQAANKRFFDAVMKSALKKQAAKPGIQVVTVTYNTSRAPSFRTQIARSTQIWNSSVSNVKLQETSSTGNFQYREGNDPRGSYASTDGHGRGYIFLDYRQNQQYNSTRVTAHETGHVLGLPDHYSGPCSELMSGGGPGTSCTNAYPNAQERSRVNQLWANGLTAFKDKGALTKVRMNRSRISFLATLGSAALVASLAAAPSALAAPAPETVKPSSTYATSSYVGSAEEQAANKRFFDAVMKSALKKQAAKPGIQVVTVTYNTSRAPSFRTQIARSTQIWNSSVSNVKLQETSSTGNFQYREGNDPRGSYASTDGHGRGYIFLDYRQNQQYNSTRVTAHETGHVLGLPDHYSGPCSELMSGGGPGTSCTNAYPNAQERSRVNQLWANGLTAFKDKGALTKVR